Protein AF-A0A954GZJ6-F1 (afdb_monomer_lite)

pLDDT: mean 80.12, std 19.7, range [25.33, 97.81]

Secondary structure (DSSP, 8-state):
---------------------PPPS------------------------------HHHHHHHHHHHHHHHHHHHHHHHHHHHH-HHHHHHHHHHHHHHHHHHHIIIIIHHHHHHHSHHHHHHHH-HHHHHHIIIIIHHHHHHHIIIIIHHHHTTPPPPPHHHHHHHHHHHHHHHHSHHHHHHHHHHHHHHHHHHHHHHHHHHHHHHHHHHHHHHHHHHHHHHHHHHHHHHTS--TT--HHHHHHHHHHHHHHHHHHHHHHIIIIIIIHHHH-HHHIIIIIHHHHHHHGGGHHHHHHHHHHHHHHHH-HHHHHHHHHHHHHHTHHHHHHHHHHHHHHHHHHHHTS-SB------STT---HHHHHS-BTTB-HHHHHHHHHHHHHTS---HHHHHHHHHHHHHHHHHHHHHHHHHIIIIIHHHHTSTTTTTS-EEEEEEEE-SSEEEEEEEETTTEEEEEEEEEEEETTEEEEEEEE-GGGGGS-HHHHHHHHHHHHHHHHHHT-SEEHHHHIIIIITTSEEEE-SSSEEEEGGG--S--EEE-TTSSSEE-EESHHHHHHTT---EEGGGT-GGGG--BHHHHHHHTSPPPS--------S----HHHHHHHHT---

Foldseek 3Di:
DDDDDDDDDDDDDDDDDDDDDDDDDDDDDDDDDDDDDDDDDDDDPPPPPPPPPDDVVVVVVVVVVVVVVVVVVVVVLVCCCPPPPVSVVVVVVVVVVVVVVCCCVVPVVVVVVCVDPVNVVQCPPPVNVCCCLQQVVLLVVLCCVQAVVCVVVVHDHHDVVSSVVSSNVSSVQCPDPVNVVVVVVVVVVVVVVVVVPPPPPVVVVLVVLVVVLVVVVVVLVVVLVVVLVVLDDDPPDDPVSVVVSVVVNVVSVVVSVVCCCCSQQFVSLCPRCVLNPPQLVVLLVVCVVVLVVQQVVQLVVCCVPQNNVVSNVVSVSCSSRVSSNRSNVVVVVVVVVVVVVVPDDQFQAAFAQAPVGAFLLQCQDDDDNGQVLLVLVVQLVVLVPDDDDPVSVVSNVVSVVSVVRSFVSVQVLCCVQFVVQLCPAPLNPPQPKGFDGWDDHSFKIKTWIDTPNQDDFTFIKMWGDALNFTEIERPDCTSVVRGDPVSQLSNQLSVLSSCNRSVHFFYVQLQCPFAQPPWDWGQHNQGIWTDPPPPNPDTWHWRLVDAFKTATPPNVVCVVRVRHIDTSCSGTVNNVTHGPVNSVVSRDDDPPDDDDPDNCSDDDHPVVVVVVVVDDD

Radius of gyration: 43.92 Å; chains: 1; bounding box: 98×98×131 Å

Structure (mmCIF, N/CA/C/O backbone):
data_AF-A0A954GZJ6-F1
#
_entry.id   AF-A0A954GZJ6-F1
#
loop_
_atom_site.group_PDB
_atom_site.id
_atom_site.type_symbol
_atom_site.label_atom_id
_atom_site.label_alt_id
_atom_site.label_comp_id
_atom_site.label_asym_id
_atom_site.label_entity_id
_atom_site.label_seq_id
_atom_site.pdbx_PDB_ins_code
_atom_site.Cartn_x
_atom_site.Cartn_y
_atom_site.Cartn_z
_atom_site.occupancy
_atom_site.B_iso_or_equiv
_atom_site.auth_seq_id
_atom_site.auth_comp_id
_atom_site.auth_asym_id
_atom_site.auth_atom_id
_atom_site.pdbx_PDB_model_num
ATOM 1 N N . ARG A 1 1 ? -50.500 54.652 -20.129 1.00 35.31 1 ARG A N 1
ATOM 2 C CA . ARG A 1 1 ? -49.677 55.883 -20.051 1.00 35.31 1 ARG A CA 1
ATOM 3 C C . ARG A 1 1 ? -48.348 55.489 -19.429 1.00 35.31 1 ARG A C 1
ATOM 5 O O . ARG A 1 1 ? -48.384 54.709 -18.491 1.00 35.31 1 ARG A O 1
ATOM 12 N N . THR A 1 2 ? -47.263 56.009 -20.009 1.00 29.95 2 THR A N 1
ATOM 13 C CA . THR A 1 2 ? -45.860 55.979 -19.546 1.00 29.95 2 THR A CA 1
ATOM 14 C C . THR A 1 2 ? -45.190 54.607 -19.458 1.00 29.95 2 THR A C 1
ATOM 16 O O . THR A 1 2 ? -45.311 53.897 -18.467 1.00 29.95 2 THR A O 1
ATOM 19 N N . GLY A 1 3 ? -44.456 54.278 -20.528 1.00 27.56 3 GLY A N 1
ATOM 20 C CA . GLY A 1 3 ? -43.355 53.322 -20.496 1.00 27.56 3 GLY A CA 1
ATOM 21 C C . GLY A 1 3 ? -42.143 53.917 -19.777 1.00 27.56 3 GLY A C 1
ATOM 22 O O . GLY A 1 3 ? -41.944 55.132 -19.793 1.00 27.56 3 GLY A O 1
ATOM 23 N N . ALA A 1 4 ? -41.370 53.042 -19.141 1.00 28.05 4 ALA A N 1
ATOM 24 C CA . ALA A 1 4 ? -40.144 53.364 -18.432 1.00 28.05 4 ALA A CA 1
ATOM 25 C C . ALA A 1 4 ? -39.021 52.435 -18.922 1.00 28.05 4 ALA A C 1
ATOM 27 O O . ALA A 1 4 ? -39.019 51.234 -18.671 1.00 28.05 4 ALA A O 1
ATOM 28 N N . THR A 1 5 ? -38.161 53.042 -19.731 1.00 27.36 5 THR A N 1
ATOM 29 C CA . THR A 1 5 ? -36.695 52.996 -19.779 1.00 27.36 5 THR A CA 1
ATOM 30 C C . THR A 1 5 ? -35.974 52.121 -18.745 1.00 27.36 5 THR A C 1
ATOM 32 O O . THR A 1 5 ? -36.146 52.354 -17.553 1.00 27.36 5 THR A O 1
ATOM 35 N N . ILE A 1 6 ? -35.054 51.262 -19.212 1.00 27.45 6 ILE A N 1
ATOM 36 C CA . ILE A 1 6 ? -33.677 51.158 -18.690 1.00 27.45 6 ILE A CA 1
ATOM 37 C C . ILE A 1 6 ? -32.733 50.984 -19.894 1.00 27.45 6 ILE A C 1
ATOM 39 O O . ILE A 1 6 ? -32.862 50.041 -20.672 1.00 27.45 6 ILE A O 1
ATOM 43 N N . LEU A 1 7 ? -31.850 51.972 -20.034 1.00 25.33 7 LEU A N 1
ATOM 44 C CA . LEU A 1 7 ? -30.601 52.002 -20.791 1.00 25.33 7 LEU A CA 1
ATOM 45 C C . LEU A 1 7 ? -29.476 51.701 -19.785 1.00 25.33 7 LEU A C 1
ATOM 47 O O . LEU A 1 7 ? -29.527 52.247 -18.688 1.00 25.33 7 LEU A O 1
ATOM 51 N N . ASP A 1 8 ? -28.496 50.896 -20.186 1.00 27.14 8 ASP A N 1
ATOM 52 C CA . ASP A 1 8 ? -27.105 50.860 -19.692 1.00 27.14 8 ASP A CA 1
ATOM 53 C C . ASP A 1 8 ? -26.275 50.624 -20.981 1.00 27.14 8 ASP A C 1
ATOM 55 O O . ASP A 1 8 ? -26.567 49.666 -21.703 1.00 27.14 8 ASP A O 1
ATOM 59 N N . ASP A 1 9 ? -25.453 51.534 -21.528 1.00 26.56 9 ASP A N 1
ATOM 60 C CA . ASP A 1 9 ? -24.269 52.259 -21.009 1.00 26.56 9 ASP A CA 1
ATOM 61 C C . ASP A 1 9 ? -23.195 51.332 -20.406 1.00 26.56 9 ASP A C 1
ATOM 63 O O . ASP A 1 9 ? -23.505 50.409 -19.667 1.00 26.56 9 ASP A O 1
ATOM 67 N N . ASN A 1 10 ? -21.888 51.532 -20.579 1.00 27.55 10 ASN A N 1
ATOM 68 C CA . ASN A 1 10 ? -21.061 52.157 -21.611 1.00 27.55 10 ASN A CA 1
ATOM 69 C C . ASN A 1 10 ? -19.591 51.815 -21.256 1.00 27.55 10 ASN A C 1
ATOM 71 O O . ASN A 1 10 ? -19.267 51.565 -20.096 1.00 27.55 10 ASN A O 1
ATOM 75 N N . ASP A 1 11 ? -18.730 51.916 -22.266 1.00 25.89 11 ASP A N 1
ATOM 76 C CA . ASP A 1 11 ? -17.341 52.399 -22.220 1.00 25.89 11 ASP A CA 1
ATOM 77 C C . ASP A 1 11 ? -16.077 51.573 -21.867 1.00 25.89 11 ASP A C 1
ATOM 79 O O . ASP A 1 11 ? -15.950 50.879 -20.861 1.00 25.89 11 ASP A O 1
ATOM 83 N N . ALA A 1 12 ? -15.080 51.898 -22.720 1.00 25.70 12 ALA A N 1
ATOM 84 C CA . ALA A 1 12 ? -13.612 51.792 -22.665 1.00 25.70 12 ALA A CA 1
ATOM 85 C C . ALA A 1 12 ? -12.977 50.403 -22.941 1.00 25.70 12 ALA A C 1
ATOM 87 O O . ALA A 1 12 ? -13.184 49.452 -22.205 1.00 25.70 12 ALA A O 1
ATOM 88 N N . SER A 1 13 ? -12.084 50.191 -23.925 1.00 26.28 13 SER A N 1
ATOM 89 C CA . SER A 1 13 ? -11.229 51.106 -24.702 1.00 26.28 13 SER A CA 1
ATOM 90 C C . SER A 1 13 ? -10.507 50.364 -25.861 1.00 26.28 13 SER A C 1
ATOM 92 O O . SER A 1 13 ? -10.055 49.243 -25.664 1.00 26.28 13 SER A O 1
ATOM 94 N N . SER A 1 14 ? -10.446 50.984 -27.059 1.00 27.23 14 SER A N 1
ATOM 95 C CA . SER A 1 14 ? -9.245 51.275 -27.906 1.00 27.23 14 SER A CA 1
ATOM 96 C C . SER A 1 14 ? -8.180 50.167 -28.164 1.00 27.23 14 SER A C 1
ATOM 98 O O . SER A 1 14 ? -7.748 49.524 -27.224 1.00 27.23 14 SER A O 1
ATOM 100 N N . VAL A 1 15 ? -7.540 49.954 -29.330 1.00 27.62 15 VAL A N 1
ATOM 101 C CA . VAL A 1 15 ? -7.278 50.794 -30.520 1.00 27.62 15 VAL A CA 1
ATOM 102 C C . VAL A 1 15 ? -6.481 49.961 -31.570 1.00 27.62 15 VAL A C 1
ATOM 104 O O . VAL A 1 15 ? -5.594 49.213 -31.176 1.00 27.62 15 VAL A O 1
ATOM 107 N N . VAL A 1 16 ? -6.778 50.169 -32.871 1.00 27.53 16 VAL A N 1
ATOM 108 C CA . VAL A 1 16 ? -5.885 50.158 -34.078 1.00 27.53 16 VAL A CA 1
ATOM 109 C C . VAL A 1 16 ? -5.238 48.826 -34.535 1.00 27.53 16 VAL A C 1
ATOM 111 O O . VAL A 1 16 ? -4.700 48.075 -33.743 1.00 27.53 16 VAL A O 1
ATOM 114 N N . GLY A 1 17 ? -5.174 48.471 -35.826 1.00 26.75 17 GLY A N 1
ATOM 115 C CA . GLY A 1 17 ? -5.529 49.170 -37.064 1.00 26.75 17 GLY A CA 1
ATOM 116 C C . GLY A 1 17 ? -5.208 48.318 -38.304 1.00 26.75 17 GLY A C 1
ATOM 117 O O . GLY A 1 17 ? -4.360 47.429 -38.281 1.00 26.75 17 GLY A O 1
ATOM 118 N N . THR A 1 18 ? -5.945 48.600 -39.371 1.00 29.59 18 THR A N 1
ATOM 119 C CA . THR A 1 18 ? -5.955 47.991 -40.707 1.00 29.59 18 THR A CA 1
ATOM 120 C C . THR A 1 18 ? -4.923 48.620 -41.646 1.00 29.59 18 THR A C 1
ATOM 122 O O . THR A 1 18 ? -4.842 49.843 -41.687 1.00 29.59 18 THR A O 1
ATOM 125 N N . LEU A 1 19 ? -4.251 47.824 -42.487 1.00 28.62 19 LEU A N 1
ATOM 126 C CA . LEU A 1 19 ? -3.633 48.292 -43.738 1.00 28.62 19 LEU A CA 1
ATOM 127 C C . LEU A 1 19 ? -3.767 47.216 -44.823 1.00 28.62 19 LEU A C 1
ATOM 129 O O . LEU A 1 19 ? -3.142 46.160 -44.760 1.00 28.62 19 LEU A O 1
ATOM 133 N N . GLY A 1 20 ? -4.594 47.508 -45.821 1.00 28.94 20 GLY A N 1
ATOM 134 C CA . GLY A 1 20 ? -4.682 46.783 -47.077 1.00 28.94 20 GLY A CA 1
ATOM 135 C C . GLY A 1 20 ? -5.039 47.783 -48.163 1.00 28.94 20 GLY A C 1
ATOM 136 O O . GLY A 1 20 ? -6.175 48.233 -48.210 1.00 28.94 20 GLY A O 1
ATOM 137 N N . GLU A 1 21 ? -4.075 48.135 -49.007 1.00 31.11 21 GLU A N 1
ATOM 138 C CA . GLU A 1 21 ? -4.306 48.908 -50.227 1.00 31.11 21 GLU A CA 1
ATOM 139 C C . GLU A 1 21 ? -3.259 48.515 -51.280 1.00 31.11 21 GLU A C 1
ATOM 141 O O . GLU A 1 21 ? -2.059 48.449 -51.008 1.00 31.11 21 GLU A O 1
ATOM 146 N N . ARG A 1 22 ? -3.753 48.169 -52.474 1.00 32.81 22 ARG A N 1
ATOM 147 C CA . ARG A 1 22 ? -2.977 47.932 -53.700 1.00 32.81 22 ARG A CA 1
ATOM 148 C C . ARG A 1 22 ? -2.506 49.281 -54.261 1.00 32.81 22 ARG A C 1
ATOM 150 O O . ARG A 1 22 ? -3.314 50.204 -54.245 1.00 32.81 22 ARG A O 1
ATOM 157 N N . PRO A 1 23 ? -1.302 49.397 -54.845 1.00 35.09 23 PRO A N 1
ATOM 158 C CA . PRO A 1 23 ? -0.953 50.572 -55.630 1.00 35.09 23 PRO A CA 1
ATOM 159 C C . PRO A 1 23 ? -1.280 50.385 -57.121 1.00 35.09 23 PRO A C 1
ATOM 161 O O . PRO A 1 23 ? -1.020 49.328 -57.704 1.00 35.09 23 PRO A O 1
ATOM 164 N N . ASP A 1 24 ? -1.835 51.448 -57.705 1.00 30.64 24 ASP A N 1
ATOM 165 C CA . ASP A 1 24 ? -2.006 51.685 -59.141 1.00 30.64 24 ASP A CA 1
ATOM 166 C C . ASP A 1 24 ? -0.656 51.874 -59.873 1.00 30.64 24 ASP A C 1
ATOM 168 O O . ASP A 1 24 ? 0.343 52.256 -59.250 1.00 30.64 24 ASP A O 1
ATOM 172 N N . PRO A 1 25 ? -0.594 51.639 -61.200 1.00 41.84 25 PRO A N 1
ATOM 173 C CA . PRO A 1 25 ? 0.649 51.562 -61.953 1.00 41.84 25 PRO A CA 1
ATOM 174 C C . PRO A 1 25 ? 0.892 52.839 -62.762 1.00 41.84 25 PRO A C 1
ATOM 176 O O . PRO A 1 25 ? 0.592 52.866 -63.948 1.00 41.84 25 PRO A O 1
ATOM 179 N N . GLU A 1 26 ? 1.443 53.906 -62.179 1.00 35.66 26 GLU A N 1
ATOM 180 C CA . GLU A 1 26 ? 1.794 55.073 -63.007 1.00 35.66 26 GLU A CA 1
ATOM 181 C C . GLU A 1 26 ? 2.779 56.052 -62.352 1.00 35.66 26 GLU A C 1
ATOM 183 O O . GLU A 1 26 ? 2.463 57.214 -62.163 1.00 35.66 26 GLU A O 1
ATOM 188 N N . PHE A 1 27 ? 4.000 55.636 -61.990 1.00 31.23 27 PHE A N 1
ATOM 189 C CA . PHE A 1 27 ? 5.046 56.616 -61.639 1.00 31.23 27 PHE A CA 1
ATOM 190 C C . PHE A 1 27 ? 6.467 56.032 -61.697 1.00 31.23 27 PHE A C 1
ATOM 192 O O . PHE A 1 27 ? 7.074 55.736 -60.676 1.00 31.23 27 PHE A O 1
ATOM 199 N N . ALA A 1 28 ? 7.030 55.866 -62.898 1.00 30.50 28 ALA A N 1
ATOM 200 C CA . ALA A 1 28 ? 8.483 55.711 -63.063 1.00 30.50 28 ALA A CA 1
ATOM 201 C C . ALA A 1 28 ? 8.935 56.032 -64.497 1.00 30.50 28 ALA A C 1
ATOM 203 O O . ALA A 1 28 ? 9.551 55.220 -65.180 1.00 30.50 28 ALA A O 1
ATOM 204 N N . SER A 1 29 ? 8.639 57.244 -64.964 1.00 31.64 29 SER A N 1
ATOM 205 C CA . SER A 1 29 ? 9.431 57.861 -66.030 1.00 31.64 29 SER A CA 1
ATOM 206 C C . SER A 1 29 ? 10.369 58.889 -65.401 1.00 31.64 29 SER A C 1
ATOM 208 O O . SER A 1 29 ? 9.928 59.659 -64.548 1.00 31.64 29 SER A O 1
ATOM 210 N N . ARG A 1 30 ? 11.615 58.931 -65.897 1.00 30.12 30 ARG A N 1
ATOM 211 C CA . ARG A 1 30 ? 12.692 59.916 -65.649 1.00 30.12 30 ARG A CA 1
ATOM 212 C C . ARG A 1 30 ? 13.723 59.544 -64.581 1.00 30.12 30 ARG A C 1
ATOM 214 O O . ARG A 1 30 ? 13.719 60.106 -63.497 1.00 30.12 30 ARG A O 1
ATOM 221 N N . ILE A 1 31 ? 14.727 58.767 -64.990 1.00 30.36 31 ILE A N 1
ATOM 222 C CA . ILE A 1 31 ? 16.126 59.142 -64.736 1.00 30.36 31 ILE A CA 1
ATOM 223 C C . ILE A 1 31 ? 16.889 58.958 -66.052 1.00 30.36 31 ILE A C 1
ATOM 225 O O . ILE A 1 31 ? 16.968 57.861 -66.595 1.00 30.36 31 ILE A O 1
ATOM 229 N N . ARG A 1 32 ? 17.376 60.080 -66.584 1.00 28.67 32 ARG A N 1
ATOM 230 C CA . ARG A 1 32 ? 18.274 60.192 -67.734 1.00 28.67 32 ARG A CA 1
ATOM 231 C C . ARG A 1 32 ? 19.675 60.368 -67.147 1.00 28.67 32 ARG A C 1
ATOM 233 O O . ARG A 1 32 ? 19.861 61.295 -66.364 1.00 28.67 32 ARG A O 1
ATOM 240 N N . LEU A 1 33 ? 20.617 59.507 -67.511 1.00 33.00 33 LEU A N 1
ATOM 241 C CA . LEU A 1 33 ? 22.049 59.791 -67.432 1.00 33.00 33 LEU A CA 1
ATOM 242 C C . LEU A 1 33 ? 22.680 59.391 -68.766 1.00 33.00 33 LEU A C 1
ATOM 244 O O . LEU A 1 33 ? 22.270 58.415 -69.393 1.00 33.00 33 LEU A O 1
ATOM 248 N N . ASP A 1 34 ? 23.583 60.255 -69.205 1.00 30.97 34 ASP A N 1
ATOM 249 C CA . ASP A 1 34 ? 24.055 60.443 -70.568 1.00 30.97 34 ASP A CA 1
ATOM 250 C C . ASP A 1 34 ? 24.974 59.334 -71.106 1.00 30.97 34 ASP A C 1
ATOM 252 O O . ASP A 1 34 ? 25.820 58.803 -70.395 1.00 30.97 34 ASP A O 1
ATOM 256 N N . GLY A 1 35 ? 24.820 59.072 -72.408 1.00 31.81 35 GLY A N 1
ATOM 257 C CA . GLY A 1 35 ? 25.893 58.946 -73.402 1.00 31.81 35 GLY A CA 1
ATOM 258 C C . GLY A 1 35 ? 27.070 58.000 -73.147 1.00 31.81 35 GLY A C 1
ATOM 259 O O . GLY A 1 35 ? 28.073 58.409 -72.574 1.00 31.81 35 GLY A O 1
ATOM 260 N N . ALA A 1 36 ? 27.018 56.817 -73.765 1.00 29.72 36 ALA A N 1
ATOM 261 C CA . ALA A 1 36 ? 28.160 56.214 -74.460 1.00 29.72 36 ALA A CA 1
ATOM 262 C C . ALA A 1 36 ? 27.659 55.113 -75.413 1.00 29.72 36 ALA A C 1
ATOM 264 O O . ALA A 1 36 ? 27.151 54.085 -74.968 1.00 29.72 36 ALA A O 1
ATOM 265 N N . ASP A 1 37 ? 27.793 55.352 -76.718 1.00 30.84 37 ASP A N 1
ATOM 266 C CA . ASP A 1 37 ? 27.666 54.343 -77.772 1.00 30.84 37 ASP A CA 1
ATOM 267 C C . ASP A 1 37 ? 28.757 53.284 -77.606 1.00 30.84 37 ASP A C 1
ATOM 269 O O . ASP A 1 37 ? 29.925 53.658 -77.646 1.00 30.84 37 ASP A O 1
ATOM 273 N N . LEU A 1 38 ? 28.413 51.995 -77.498 1.00 30.98 38 LEU A N 1
ATOM 274 C CA . LEU A 1 38 ? 29.303 50.902 -77.907 1.00 30.98 38 LEU A CA 1
ATOM 275 C C . LEU A 1 38 ? 28.517 49.644 -78.322 1.00 30.98 38 LEU A C 1
ATOM 277 O O . LEU A 1 38 ? 27.880 48.981 -77.509 1.00 30.98 38 LEU A O 1
ATOM 281 N N . ASP A 1 39 ? 28.630 49.391 -79.623 1.00 30.66 39 ASP A N 1
ATOM 282 C CA . ASP A 1 39 ? 28.657 48.149 -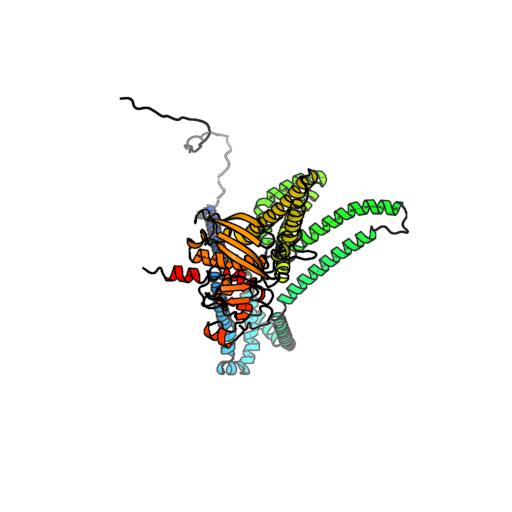80.397 1.00 30.66 39 ASP A CA 1
ATOM 283 C C . ASP A 1 39 ? 27.725 46.957 -80.116 1.00 30.66 39 ASP A C 1
ATOM 285 O O . ASP A 1 39 ? 27.695 46.311 -79.069 1.00 30.66 39 ASP A O 1
ATOM 289 N N . VAL A 1 40 ? 27.057 46.616 -81.216 1.00 41.44 40 VAL A N 1
ATOM 290 C CA . VAL A 1 40 ? 26.335 45.394 -81.542 1.00 41.44 40 VAL A CA 1
ATOM 291 C C . VAL A 1 40 ? 27.346 44.263 -81.738 1.00 41.44 40 VAL A C 1
ATOM 293 O O . VAL A 1 40 ? 28.185 44.371 -82.620 1.00 41.44 40 VAL A O 1
ATOM 296 N N . ASP A 1 41 ? 27.267 43.209 -80.918 1.00 38.53 41 ASP A N 1
ATOM 297 C CA . ASP A 1 41 ? 27.531 41.795 -81.267 1.00 38.53 41 ASP A CA 1
ATOM 298 C C . ASP A 1 41 ? 27.950 40.989 -80.032 1.00 38.53 41 ASP A C 1
ATOM 300 O O . ASP A 1 41 ? 29.123 40.675 -79.851 1.00 38.53 41 ASP A O 1
ATOM 304 N N . GLN A 1 42 ? 26.990 40.574 -79.196 1.00 35.44 42 GLN A N 1
ATOM 305 C CA . GLN A 1 42 ? 27.143 39.357 -78.389 1.00 35.44 42 GLN A CA 1
ATOM 306 C C . GLN A 1 42 ? 25.807 38.619 -78.289 1.00 35.44 42 GLN A C 1
ATOM 308 O O . GLN A 1 42 ? 24.841 39.080 -77.682 1.00 35.44 42 GLN A O 1
ATOM 313 N N . ALA A 1 43 ? 25.768 37.452 -78.927 1.00 40.44 43 ALA A N 1
ATOM 314 C CA . ALA A 1 43 ? 24.683 36.493 -78.854 1.00 40.44 43 ALA A CA 1
ATOM 315 C C . ALA A 1 43 ? 24.482 36.022 -77.404 1.00 40.44 43 ALA A C 1
ATOM 317 O O . ALA A 1 43 ? 25.289 35.260 -76.871 1.00 40.44 43 ALA A O 1
ATOM 318 N N . PHE A 1 44 ? 23.382 36.438 -76.778 1.00 29.47 44 PHE A N 1
ATOM 319 C CA . PHE A 1 44 ? 22.891 35.806 -75.558 1.00 29.47 44 PHE A CA 1
ATOM 320 C C . PHE A 1 44 ? 22.042 34.587 -75.941 1.00 29.47 44 PHE A C 1
ATOM 322 O O . PHE A 1 44 ? 21.126 34.718 -76.758 1.00 29.47 44 PHE A O 1
ATOM 329 N N . PRO A 1 45 ? 22.315 33.393 -75.384 1.00 34.66 45 PRO A N 1
ATOM 330 C CA . PRO A 1 45 ? 21.481 32.232 -75.630 1.00 34.66 45 PRO A CA 1
ATOM 331 C C . PRO A 1 45 ? 20.094 32.509 -75.056 1.00 34.66 45 PRO A C 1
ATOM 333 O O . PRO A 1 45 ? 19.951 32.936 -73.910 1.00 34.66 45 PRO A O 1
ATOM 336 N N . THR A 1 46 ? 19.065 32.260 -75.860 1.00 32.62 46 THR A N 1
ATOM 337 C CA . THR A 1 46 ? 17.677 32.232 -75.412 1.00 32.62 46 THR A CA 1
ATOM 338 C C . THR A 1 46 ? 17.560 31.136 -74.354 1.00 32.62 46 THR A C 1
ATOM 340 O O . THR A 1 46 ? 17.432 29.955 -74.672 1.00 32.62 46 THR A O 1
ATOM 343 N N . VAL A 1 47 ? 17.672 31.503 -73.077 1.00 32.25 47 VAL A N 1
ATOM 344 C CA . VAL A 1 47 ? 17.318 30.609 -71.979 1.00 32.25 47 VAL A CA 1
ATOM 345 C C . VAL A 1 47 ? 15.807 30.461 -72.055 1.00 32.25 47 VAL A C 1
ATOM 347 O O . VAL A 1 47 ? 15.059 31.357 -71.670 1.00 32.25 47 VAL A O 1
ATOM 350 N N . LEU A 1 48 ? 15.366 29.334 -72.612 1.00 32.72 48 LEU A N 1
ATOM 351 C CA . LEU A 1 48 ? 14.023 28.818 -72.403 1.00 32.72 48 LEU A CA 1
ATOM 352 C C . LEU A 1 48 ? 13.823 28.714 -70.891 1.00 32.72 48 LEU A C 1
ATOM 354 O O . LEU A 1 48 ? 14.303 27.779 -70.251 1.00 32.72 48 LEU A O 1
ATOM 358 N N . VAL A 1 49 ? 13.137 29.700 -70.315 1.00 32.41 49 VAL A N 1
ATOM 359 C CA . VAL A 1 49 ? 12.517 29.558 -69.004 1.00 32.41 49 VAL A CA 1
ATOM 360 C C . VAL A 1 49 ? 11.445 28.498 -69.190 1.00 32.41 49 VAL A C 1
ATOM 362 O O . VAL A 1 49 ? 10.348 28.757 -69.676 1.00 32.41 49 VAL A O 1
ATOM 365 N N . GLN A 1 50 ? 11.815 27.263 -68.885 1.00 36.75 50 GLN A N 1
ATOM 366 C CA . GLN A 1 50 ? 10.869 26.187 -68.698 1.00 36.75 50 GLN A CA 1
ATOM 367 C C . GLN A 1 50 ? 10.028 26.594 -67.485 1.00 36.75 50 GLN A C 1
ATOM 369 O O . GLN A 1 50 ? 10.548 26.656 -66.371 1.00 36.75 50 GLN A O 1
ATOM 374 N N . GLU A 1 51 ? 8.759 26.947 -67.708 1.00 36.97 51 GLU A N 1
ATOM 375 C CA . GLU A 1 51 ? 7.762 27.115 -66.649 1.00 36.97 51 GLU A CA 1
ATOM 376 C C . GLU A 1 51 ? 7.664 25.796 -65.868 1.00 36.97 51 GLU A C 1
ATOM 378 O O . GLU A 1 51 ? 6.889 24.895 -66.186 1.00 36.97 51 GLU A O 1
ATOM 383 N N . ALA A 1 52 ? 8.501 25.652 -64.843 1.00 38.53 52 ALA A N 1
ATOM 384 C CA . ALA A 1 52 ? 8.330 24.651 -63.812 1.00 38.53 52 ALA A CA 1
ATOM 385 C C . ALA A 1 52 ? 7.218 25.155 -62.889 1.00 38.53 52 ALA A C 1
ATOM 387 O O . ALA A 1 52 ? 7.454 25.855 -61.906 1.00 38.53 52 ALA A O 1
ATOM 388 N N . SER A 1 53 ? 5.980 24.817 -63.240 1.00 42.81 53 SER A N 1
ATOM 389 C CA . SER A 1 53 ? 4.794 24.998 -62.407 1.00 42.81 53 SER A CA 1
ATOM 390 C C . SER A 1 53 ? 4.815 24.043 -61.201 1.00 42.81 53 SER A C 1
ATOM 392 O O . SER A 1 53 ? 3.975 23.149 -61.085 1.00 42.81 53 SER A O 1
ATOM 394 N N . SER A 1 54 ? 5.782 24.194 -60.301 1.00 47.94 54 SER A N 1
ATOM 395 C CA . SER A 1 54 ? 5.788 23.526 -58.997 1.00 47.94 54 SER A CA 1
ATOM 396 C C . SER A 1 54 ? 6.043 24.571 -57.923 1.00 47.94 54 SER A C 1
ATOM 398 O O . SER A 1 54 ? 7.179 24.964 -57.674 1.00 47.94 54 SER A O 1
ATOM 400 N N . ASP A 1 55 ? 4.951 25.044 -57.333 1.00 53.62 55 ASP A N 1
ATOM 401 C CA . ASP A 1 55 ? 4.919 25.981 -56.215 1.00 53.62 55 ASP A CA 1
ATOM 402 C C . ASP A 1 55 ? 5.639 25.326 -55.008 1.00 53.62 55 ASP A C 1
ATOM 404 O O . ASP A 1 55 ? 5.075 24.417 -54.389 1.00 53.62 55 ASP A O 1
ATOM 408 N N . PRO A 1 56 ? 6.880 25.714 -54.648 1.00 57.56 56 PRO A N 1
ATOM 409 C CA . PRO A 1 56 ? 7.674 25.007 -53.631 1.00 57.56 56 PRO A CA 1
ATOM 410 C C . PRO A 1 56 ? 7.010 25.044 -52.246 1.00 57.56 56 PRO A C 1
ATOM 412 O O . PRO A 1 56 ? 7.212 24.160 -51.415 1.00 57.56 56 PRO A O 1
ATOM 415 N N . VAL A 1 57 ? 6.150 26.038 -52.019 1.00 52.59 57 VAL A N 1
ATOM 416 C CA . VAL A 1 57 ? 5.331 26.184 -50.813 1.00 52.59 57 VAL A CA 1
ATOM 417 C C . VAL A 1 57 ? 4.261 25.088 -50.724 1.00 52.59 57 VAL A C 1
ATOM 419 O O . VAL A 1 57 ? 4.023 24.560 -49.639 1.00 52.59 57 VAL A O 1
ATOM 422 N N . ARG A 1 58 ? 3.654 24.671 -51.846 1.00 53.81 58 ARG A N 1
ATOM 423 C CA . ARG A 1 58 ? 2.659 23.583 -51.855 1.00 53.81 58 ARG A CA 1
ATOM 424 C C . ARG A 1 58 ? 3.287 22.224 -51.563 1.00 53.81 58 ARG A C 1
ATOM 426 O O . ARG A 1 58 ? 2.670 21.438 -50.852 1.00 53.81 58 ARG A O 1
ATOM 433 N N . ASP A 1 59 ? 4.507 21.972 -52.032 1.00 55.88 59 ASP A N 1
ATOM 434 C CA . ASP A 1 59 ? 5.225 20.720 -51.753 1.00 55.88 59 ASP A CA 1
ATOM 435 C C . ASP A 1 59 ? 5.685 20.613 -50.292 1.00 55.88 59 ASP A C 1
ATOM 437 O O . ASP A 1 59 ? 5.651 19.526 -49.706 1.00 55.88 59 ASP A O 1
ATOM 441 N N . VAL A 1 60 ? 6.063 21.734 -49.667 1.00 58.81 60 VAL A N 1
ATOM 442 C CA . VAL A 1 60 ? 6.380 21.786 -48.229 1.00 58.81 60 VAL A CA 1
ATOM 443 C C . VAL A 1 60 ? 5.119 21.578 -47.388 1.00 58.81 60 VAL A C 1
ATOM 445 O O . VAL A 1 60 ? 5.121 20.723 -46.502 1.00 58.81 60 VAL A O 1
ATOM 448 N N . ILE A 1 61 ? 4.019 22.265 -47.718 1.00 55.75 61 ILE A N 1
ATOM 449 C CA . ILE A 1 61 ? 2.730 22.106 -47.027 1.00 55.75 61 ILE A CA 1
ATOM 450 C C . ILE A 1 61 ? 2.187 20.680 -47.206 1.00 55.75 61 ILE A C 1
ATOM 452 O O . ILE A 1 61 ? 1.725 20.073 -46.244 1.00 55.75 61 ILE A O 1
ATOM 456 N N . ALA A 1 62 ? 2.282 20.088 -48.401 1.00 57.75 62 ALA A N 1
ATOM 457 C CA . ALA A 1 62 ? 1.855 18.709 -48.639 1.00 57.75 62 ALA A CA 1
ATOM 458 C C . ALA A 1 62 ? 2.695 17.698 -47.836 1.00 57.75 62 ALA A C 1
ATOM 460 O O . ALA A 1 62 ? 2.143 16.749 -47.270 1.00 57.75 62 ALA A O 1
ATOM 461 N N . LYS A 1 63 ? 4.014 17.920 -47.714 1.00 58.75 63 LYS A N 1
ATOM 462 C CA . LYS A 1 63 ? 4.886 17.112 -46.848 1.00 58.75 63 LYS A CA 1
ATOM 463 C C . LYS A 1 63 ? 4.532 17.258 -45.368 1.00 58.75 63 LYS A C 1
ATOM 465 O O . LYS A 1 63 ? 4.437 16.233 -44.696 1.00 58.75 63 LYS A O 1
ATOM 470 N N . GLU A 1 64 ? 4.285 18.469 -44.872 1.00 60.09 64 GLU A N 1
ATOM 471 C CA . GLU A 1 64 ? 3.887 18.705 -43.474 1.00 60.09 64 GLU A CA 1
ATOM 472 C C . GLU A 1 64 ? 2.499 18.143 -43.140 1.00 60.09 64 GLU A C 1
ATOM 474 O O . GLU A 1 64 ? 2.311 17.536 -42.089 1.00 60.09 64 GLU A O 1
ATOM 479 N N . VAL A 1 65 ? 1.525 18.260 -44.043 1.00 61.69 65 VAL A N 1
ATOM 480 C CA . VAL A 1 65 ? 0.186 17.683 -43.841 1.00 61.69 65 VAL A CA 1
ATOM 481 C C . VAL A 1 65 ? 0.248 16.150 -43.863 1.00 61.69 65 VAL A C 1
ATOM 483 O O . VAL A 1 65 ? -0.388 15.485 -43.037 1.00 61.69 65 VAL A O 1
ATOM 486 N N . SER A 1 66 ? 1.066 15.567 -44.749 1.00 65.88 66 SER A N 1
ATOM 487 C CA . SER A 1 66 ? 1.285 14.116 -44.779 1.00 65.88 66 SER A CA 1
ATOM 488 C C . SER A 1 66 ? 1.961 13.612 -43.498 1.00 65.88 66 SER A C 1
ATOM 490 O O . SER A 1 66 ? 1.523 12.606 -42.938 1.00 65.88 66 SER A O 1
ATOM 492 N N . SER A 1 67 ? 2.949 14.340 -42.964 1.00 69.31 67 SER A N 1
ATOM 493 C CA . SER A 1 67 ? 3.634 13.964 -41.726 1.00 69.31 67 SER A CA 1
ATOM 494 C C . SER A 1 67 ? 2.727 14.128 -40.504 1.00 69.31 67 SER A C 1
ATOM 496 O O . SER A 1 67 ? 2.700 13.236 -39.657 1.00 69.31 67 SER A O 1
ATOM 498 N N . LEU A 1 68 ? 1.900 15.178 -40.449 1.00 74.94 68 LEU A N 1
ATOM 499 C CA . LEU A 1 68 ? 0.927 15.400 -39.376 1.00 74.94 68 LEU A CA 1
ATOM 500 C C . LEU A 1 68 ? -0.121 14.280 -39.314 1.00 74.94 68 LEU A C 1
ATOM 502 O O . LEU A 1 68 ? -0.408 13.757 -38.238 1.00 74.94 68 LEU A O 1
ATOM 506 N N . SER A 1 69 ? -0.669 13.877 -40.465 1.00 76.19 69 SER A N 1
ATOM 507 C CA . SER A 1 69 ? -1.662 12.795 -40.534 1.00 76.19 69 SER A CA 1
ATOM 508 C C . SER A 1 69 ? -1.085 11.447 -40.086 1.00 76.19 69 SER A C 1
ATOM 510 O O . SER A 1 69 ? -1.745 10.697 -39.365 1.00 76.19 69 SER A O 1
ATOM 512 N N . LEU A 1 70 ? 0.175 11.169 -40.431 1.00 78.88 70 LEU A N 1
ATOM 513 C CA . LEU A 1 70 ? 0.888 9.955 -40.038 1.00 78.88 70 LEU A CA 1
ATOM 514 C C . LEU A 1 70 ? 1.214 9.974 -38.536 1.00 78.88 70 LEU A C 1
ATOM 516 O O . LEU A 1 70 ? 1.010 8.972 -37.853 1.00 78.88 70 LEU A O 1
ATOM 520 N N . VAL A 1 71 ? 1.624 11.126 -37.995 1.00 78.50 71 VAL A N 1
ATOM 521 C CA . VAL A 1 71 ? 1.834 11.331 -36.552 1.00 78.50 71 VAL A CA 1
ATOM 522 C C . VAL A 1 71 ? 0.530 11.152 -35.773 1.00 78.50 71 VAL A C 1
ATOM 524 O O . VAL A 1 71 ? 0.526 10.458 -34.757 1.00 78.50 71 VAL A O 1
ATOM 527 N N . LEU A 1 72 ? -0.585 11.703 -36.257 1.00 81.12 72 LEU A N 1
ATOM 528 C CA . LEU A 1 72 ? -1.908 11.536 -35.645 1.00 81.12 72 LEU A CA 1
ATOM 529 C C . LEU A 1 72 ? -2.385 10.081 -35.702 1.00 81.12 72 LEU A C 1
ATOM 531 O O . LEU A 1 72 ? -2.851 9.553 -34.693 1.00 81.12 72 LEU A O 1
ATOM 535 N N . ALA A 1 73 ? -2.230 9.410 -36.845 1.00 82.94 73 ALA A N 1
ATOM 536 C CA . ALA A 1 73 ? -2.609 8.009 -37.007 1.00 82.94 73 ALA A CA 1
ATOM 537 C C . ALA A 1 73 ? -1.780 7.089 -36.097 1.00 82.94 73 ALA A C 1
ATOM 539 O O . ALA A 1 73 ? -2.335 6.250 -35.385 1.00 82.94 73 ALA A O 1
ATOM 540 N N . VAL A 1 74 ? -0.457 7.278 -36.055 1.00 79.94 74 VAL A N 1
ATOM 541 C CA . VAL A 1 74 ? 0.438 6.536 -35.153 1.00 79.94 74 VAL A CA 1
ATOM 542 C C . VAL A 1 74 ? 0.120 6.854 -33.692 1.00 79.94 74 VAL A C 1
ATOM 544 O O . VAL A 1 74 ? 0.066 5.942 -32.868 1.00 79.94 74 VAL A O 1
ATOM 547 N N . GLY A 1 75 ? -0.158 8.120 -33.372 1.00 77.94 75 GLY A N 1
ATOM 548 C CA . GLY A 1 75 ? -0.574 8.562 -32.042 1.00 77.94 75 GLY A CA 1
ATOM 549 C C . GLY A 1 75 ? -1.856 7.875 -31.571 1.00 77.94 75 GLY A C 1
ATOM 550 O O . GLY A 1 75 ? -1.886 7.342 -30.464 1.00 77.94 75 GLY A O 1
ATOM 551 N N . LEU A 1 76 ? -2.880 7.801 -32.426 1.00 87.94 76 LEU A N 1
ATOM 552 C CA . LEU A 1 76 ? -4.137 7.091 -32.160 1.00 87.94 76 LEU A CA 1
ATOM 553 C C . LEU A 1 76 ? -3.924 5.589 -31.949 1.00 87.94 76 LEU A C 1
ATOM 555 O O . LEU A 1 76 ? -4.477 5.016 -31.009 1.00 87.94 76 LEU A O 1
ATOM 559 N N . VAL A 1 77 ? -3.093 4.952 -32.779 1.00 86.25 77 VAL A N 1
ATOM 560 C CA . VAL A 1 77 ? -2.752 3.530 -32.627 1.00 86.25 77 VAL A CA 1
ATOM 561 C C . VAL A 1 77 ? -2.037 3.277 -31.298 1.00 86.25 77 VAL A C 1
ATOM 563 O O . VAL A 1 77 ? -2.385 2.327 -30.595 1.00 86.25 77 VAL A O 1
ATOM 566 N N . LEU A 1 78 ? -1.077 4.128 -30.921 1.00 78.75 78 LEU A N 1
ATOM 567 C CA . LEU A 1 78 ? -0.363 4.035 -29.644 1.00 78.75 78 LEU A CA 1
ATOM 568 C C . LEU A 1 78 ? -1.302 4.256 -28.451 1.00 78.75 78 LEU A C 1
ATOM 570 O O . LEU A 1 78 ? -1.282 3.461 -27.511 1.00 78.75 78 LEU A O 1
ATOM 574 N N . MET A 1 79 ? -2.166 5.273 -28.511 1.00 81.19 79 MET A N 1
ATOM 575 C CA . MET A 1 79 ? -3.196 5.537 -27.498 1.00 81.19 79 MET A CA 1
ATOM 576 C C . MET A 1 79 ? -4.126 4.334 -27.317 1.00 81.19 79 MET A C 1
ATOM 578 O O . MET A 1 79 ? -4.339 3.881 -26.190 1.00 81.19 79 MET A O 1
ATOM 582 N N . GLY A 1 80 ? -4.607 3.754 -28.420 1.00 85.75 80 GLY A N 1
ATOM 583 C CA . GLY A 1 80 ? -5.402 2.529 -28.399 1.00 85.75 80 GLY A CA 1
ATOM 584 C C . GLY A 1 80 ? -4.650 1.354 -27.768 1.00 85.75 80 GLY A C 1
ATOM 585 O O . GLY A 1 80 ? -5.224 0.601 -26.983 1.00 85.75 80 GLY A O 1
ATOM 586 N N . LEU A 1 81 ? -3.352 1.202 -28.052 1.00 82.19 81 LEU A N 1
ATOM 587 C CA . LEU A 1 81 ? -2.531 0.120 -27.500 1.00 82.19 81 LEU A CA 1
ATOM 588 C C . LEU A 1 81 ? -2.327 0.239 -25.977 1.00 82.19 81 LEU A C 1
ATOM 590 O O . LEU A 1 81 ? -2.306 -0.777 -25.270 1.00 82.19 81 LEU A O 1
ATOM 594 N N . ILE A 1 82 ? -2.162 1.471 -25.484 1.00 74.75 82 ILE A N 1
ATOM 595 C CA . ILE A 1 82 ? -1.877 1.775 -24.076 1.00 74.75 82 ILE A CA 1
ATOM 596 C C . ILE A 1 82 ? -3.161 1.711 -23.243 1.00 74.75 82 ILE A C 1
ATOM 598 O O . ILE A 1 82 ? -3.213 0.979 -22.251 1.00 74.75 82 ILE A O 1
ATOM 602 N N . HIS A 1 83 ? -4.206 2.429 -23.657 1.00 76.94 83 HIS A N 1
ATOM 603 C CA . HIS A 1 83 ? -5.376 2.680 -22.815 1.00 76.94 83 HIS A CA 1
ATOM 604 C C . HIS A 1 83 ? -6.538 1.705 -23.035 1.00 76.94 83 HIS A C 1
ATOM 606 O O . HIS A 1 83 ? -7.392 1.600 -22.159 1.00 76.94 83 HIS A O 1
ATOM 612 N N . VAL A 1 84 ? -6.577 0.957 -24.147 1.00 86.56 84 VAL A N 1
ATOM 613 C CA . VAL A 1 84 ? -7.707 0.072 -24.480 1.00 86.56 84 VAL A CA 1
ATOM 614 C C . VAL A 1 84 ? -7.283 -1.408 -24.412 1.00 86.56 84 VAL A C 1
ATOM 616 O O . VAL A 1 84 ? -6.614 -1.917 -25.319 1.00 86.56 84 VAL A O 1
ATOM 619 N N . PRO A 1 85 ? -7.684 -2.160 -23.364 1.00 82.19 85 PRO A N 1
ATOM 620 C CA . PRO A 1 85 ? -7.268 -3.555 -23.181 1.00 82.19 85 PRO A CA 1
ATOM 621 C C . PRO A 1 85 ? -7.691 -4.479 -24.329 1.00 82.19 85 PRO A C 1
ATOM 623 O O . PRO A 1 85 ? -6.930 -5.359 -24.736 1.00 82.19 85 PRO A O 1
ATOM 626 N N . THR A 1 86 ? -8.889 -4.269 -24.874 1.00 83.31 86 THR A N 1
ATOM 627 C CA . THR A 1 86 ? -9.448 -5.058 -25.981 1.00 83.31 86 THR A CA 1
ATOM 628 C C . THR A 1 86 ? -8.672 -4.850 -27.281 1.00 83.31 86 THR A C 1
ATOM 630 O O . THR A 1 86 ? -8.335 -5.831 -27.948 1.00 83.31 86 THR A O 1
ATOM 633 N N . PHE A 1 87 ? -8.300 -3.605 -27.599 1.00 86.44 87 PHE A N 1
ATOM 634 C CA . PHE A 1 87 ? -7.477 -3.274 -28.765 1.00 86.44 87 PHE A CA 1
ATOM 635 C C . PHE A 1 87 ? -6.098 -3.936 -28.675 1.00 86.44 87 PHE A C 1
ATOM 637 O O . PHE A 1 87 ? -5.680 -4.624 -29.605 1.00 86.44 87 PHE A O 1
ATOM 644 N N . ARG A 1 88 ? -5.435 -3.857 -27.513 1.00 87.50 88 ARG A N 1
ATOM 645 C CA . ARG A 1 88 ? -4.145 -4.528 -27.272 1.00 87.50 88 ARG A CA 1
ATOM 646 C C . ARG A 1 88 ? -4.217 -6.038 -27.509 1.00 87.50 88 ARG A C 1
ATOM 648 O O . ARG A 1 88 ? -3.367 -6.601 -28.201 1.00 87.50 88 ARG A O 1
ATOM 655 N N . GLN A 1 89 ? -5.230 -6.710 -26.961 1.00 85.06 89 GLN A N 1
ATOM 656 C CA . GLN A 1 89 ? -5.400 -8.154 -27.150 1.00 85.06 89 GLN A CA 1
ATOM 657 C C . GLN A 1 89 ? -5.645 -8.528 -28.616 1.00 85.06 89 GLN A C 1
ATOM 659 O O . GLN A 1 89 ? -5.193 -9.586 -29.064 1.00 85.06 89 GLN A O 1
ATOM 664 N N . TYR A 1 90 ? -6.366 -7.686 -29.355 1.00 89.81 90 TYR A N 1
ATOM 665 C CA . TYR A 1 90 ? -6.638 -7.895 -30.771 1.00 89.81 90 TYR A CA 1
ATOM 666 C C . TYR A 1 90 ? -5.377 -7.708 -31.623 1.00 89.81 90 TYR A C 1
ATOM 668 O O . TYR A 1 90 ? -5.039 -8.592 -32.413 1.00 89.81 90 TYR A O 1
ATOM 676 N N . THR A 1 91 ? -4.608 -6.643 -31.385 1.00 88.25 91 THR A N 1
ATOM 677 C CA . THR A 1 91 ? -3.336 -6.384 -32.075 1.00 88.25 91 THR A CA 1
ATOM 678 C C . THR A 1 91 ? -2.328 -7.504 -31.835 1.00 88.25 91 THR A C 1
ATOM 680 O O . THR A 1 91 ? -1.736 -8.009 -32.786 1.00 88.25 91 THR A O 1
ATOM 683 N N . VAL A 1 92 ? -2.193 -7.994 -30.596 1.00 88.56 92 VAL A N 1
ATOM 684 C CA . VAL A 1 92 ? -1.327 -9.149 -30.293 1.00 88.56 92 VAL A CA 1
ATOM 685 C C . VAL A 1 92 ? -1.807 -10.414 -31.010 1.00 88.56 92 VAL A C 1
ATOM 687 O O . VAL A 1 92 ? -0.988 -11.192 -31.501 1.00 88.56 92 VAL A O 1
ATOM 690 N N . ARG A 1 93 ? -3.124 -10.639 -31.107 1.00 88.88 93 ARG A N 1
ATOM 691 C CA . ARG A 1 93 ? -3.682 -11.775 -31.860 1.00 88.88 93 ARG A CA 1
ATOM 692 C C . ARG A 1 93 ? -3.365 -11.677 -33.350 1.00 88.88 93 ARG A C 1
ATOM 694 O O . ARG A 1 93 ? -2.950 -12.683 -33.927 1.00 88.88 93 ARG A O 1
ATOM 701 N N . ILE A 1 94 ? -3.523 -10.501 -33.957 1.00 89.69 94 ILE A N 1
ATOM 702 C CA . ILE A 1 94 ? -3.157 -10.262 -35.359 1.00 89.69 94 ILE A CA 1
ATOM 703 C C . ILE A 1 94 ? -1.663 -10.482 -35.552 1.00 89.69 94 ILE A C 1
ATOM 705 O O . ILE A 1 94 ? -1.286 -11.270 -36.412 1.00 89.69 94 ILE A O 1
ATOM 709 N N . LEU A 1 95 ? -0.820 -9.876 -34.718 1.00 90.06 95 LEU A N 1
ATOM 710 C CA . LEU A 1 95 ? 0.629 -9.989 -34.841 1.00 90.06 95 LEU A CA 1
ATOM 711 C C . LEU A 1 95 ? 1.090 -11.445 -34.713 1.00 90.06 95 LEU A C 1
ATOM 713 O O . LEU A 1 95 ? 1.901 -11.905 -35.507 1.00 90.06 95 LEU A O 1
ATOM 717 N N . LYS A 1 96 ? 0.501 -12.220 -33.792 1.00 89.50 96 LYS A N 1
ATOM 718 C CA . LYS A 1 96 ? 0.750 -13.667 -33.685 1.00 89.50 96 LYS A CA 1
ATOM 719 C C . LYS A 1 96 ? 0.287 -14.438 -34.921 1.00 89.50 96 LYS A C 1
ATOM 721 O O . LYS A 1 96 ? 0.939 -15.408 -35.293 1.00 89.50 96 LYS A O 1
ATOM 726 N N . ARG A 1 97 ? -0.832 -14.060 -35.548 1.00 90.38 97 ARG A N 1
ATOM 727 C CA . ARG A 1 97 ? -1.308 -14.695 -36.791 1.00 90.38 97 ARG A CA 1
ATOM 728 C C . ARG A 1 97 ? -0.403 -14.362 -37.970 1.00 90.38 97 ARG A C 1
ATOM 730 O O . ARG A 1 97 ? -0.032 -15.280 -38.689 1.00 90.38 97 ARG A O 1
ATOM 737 N N . VAL A 1 98 ? -0.021 -13.096 -38.125 1.00 89.81 98 VAL A N 1
ATOM 738 C CA . VAL A 1 98 ? 0.928 -12.641 -39.148 1.00 89.81 98 VAL A CA 1
ATOM 739 C C . VAL A 1 98 ? 2.270 -13.327 -38.943 1.00 89.81 98 VAL A C 1
ATOM 741 O O . VAL A 1 98 ? 2.771 -13.927 -39.880 1.00 89.81 98 VAL A O 1
ATOM 744 N N . TRP A 1 99 ? 2.800 -13.362 -37.718 1.00 88.31 99 TRP A N 1
ATOM 745 C CA . TRP A 1 99 ? 4.026 -14.094 -37.401 1.00 88.31 99 TRP A CA 1
ATOM 746 C C . TRP A 1 99 ? 3.913 -15.578 -37.745 1.00 88.31 99 TRP A C 1
ATOM 748 O O . TRP A 1 99 ? 4.788 -16.114 -38.410 1.00 88.31 99 TRP A O 1
ATOM 758 N N . LYS A 1 100 ? 2.818 -16.247 -37.363 1.00 86.56 100 LYS A N 1
ATOM 759 C CA . LYS A 1 100 ? 2.588 -17.652 -37.735 1.00 86.56 100 LYS A CA 1
ATOM 760 C C . LYS A 1 100 ? 2.497 -17.841 -39.246 1.00 86.56 100 LYS A C 1
ATOM 762 O O . LYS A 1 100 ? 2.957 -18.863 -39.735 1.00 86.56 100 LYS A O 1
ATOM 767 N N . LEU A 1 101 ? 1.895 -16.902 -39.972 1.00 89.75 101 LEU A N 1
ATOM 768 C CA . LEU A 1 101 ? 1.797 -16.954 -41.428 1.00 89.75 101 LEU A CA 1
ATOM 769 C C . LEU A 1 101 ? 3.171 -16.758 -42.071 1.00 89.75 101 LEU A C 1
ATOM 771 O O . LEU A 1 101 ? 3.565 -17.573 -42.892 1.00 89.75 101 LEU A O 1
ATOM 775 N N . VAL A 1 102 ? 3.914 -15.734 -41.652 1.00 88.38 102 VAL A N 1
ATOM 776 C CA . VAL A 1 102 ? 5.273 -15.441 -42.120 1.00 88.38 102 VAL A CA 1
ATOM 777 C C . VAL A 1 102 ? 6.201 -16.604 -41.804 1.00 88.38 102 VAL A C 1
ATOM 779 O O . VAL A 1 102 ? 6.851 -17.106 -42.706 1.00 88.38 102 VAL A O 1
ATOM 782 N N . HIS A 1 103 ? 6.208 -17.105 -40.569 1.00 87.31 103 HIS A N 1
ATOM 783 C CA . HIS A 1 103 ? 6.989 -18.279 -40.179 1.00 87.31 103 HIS A CA 1
ATOM 784 C C . HIS A 1 103 ? 6.615 -19.500 -41.025 1.00 87.31 103 HIS A C 1
ATOM 786 O O . HIS A 1 103 ? 7.480 -20.218 -41.520 1.00 87.31 103 HIS A O 1
ATOM 792 N N . ARG A 1 104 ? 5.318 -19.711 -41.265 1.00 85.88 104 ARG A N 1
ATOM 793 C CA . ARG A 1 104 ? 4.853 -20.833 -42.074 1.00 85.88 104 ARG A CA 1
ATOM 794 C C . ARG A 1 104 ? 5.279 -20.715 -43.534 1.00 85.88 104 ARG A C 1
ATOM 796 O O . ARG A 1 104 ? 5.688 -21.714 -44.104 1.00 85.88 104 ARG A O 1
ATOM 803 N N . VAL A 1 105 ? 5.190 -19.529 -44.130 1.00 87.38 105 VAL A N 1
ATOM 804 C CA . VAL A 1 105 ? 5.529 -19.291 -45.543 1.00 87.38 105 VAL A CA 1
ATOM 805 C C . VAL A 1 105 ? 7.040 -19.216 -45.759 1.00 87.38 105 VAL A C 1
ATOM 807 O O . VAL A 1 105 ? 7.531 -19.738 -46.750 1.00 87.38 105 VAL A O 1
ATOM 810 N N . ALA A 1 106 ? 7.780 -18.591 -44.846 1.00 83.75 106 ALA A N 1
ATOM 811 C CA . ALA A 1 106 ? 9.213 -18.357 -44.990 1.00 83.75 106 ALA A CA 1
ATOM 812 C C . ALA A 1 106 ? 10.075 -19.517 -44.473 1.00 83.75 106 ALA A C 1
ATOM 814 O O . ALA A 1 106 ? 11.176 -19.713 -44.976 1.00 83.75 106 ALA A O 1
ATOM 815 N N . ILE A 1 107 ? 9.599 -20.282 -43.482 1.00 82.88 107 ILE A N 1
ATOM 816 C CA . ILE A 1 107 ? 10.382 -21.345 -42.832 1.00 82.88 107 ILE A CA 1
ATOM 817 C C . ILE A 1 107 ? 9.727 -22.710 -43.060 1.00 82.88 107 ILE A C 1
ATOM 819 O O . ILE A 1 107 ? 10.322 -23.571 -43.708 1.00 82.88 107 ILE A O 1
ATOM 823 N N . ASP A 1 108 ? 8.491 -22.913 -42.587 1.00 82.88 108 ASP A N 1
ATOM 824 C CA . ASP A 1 108 ? 7.892 -24.259 -42.565 1.00 82.88 108 ASP A CA 1
ATOM 825 C C . ASP A 1 108 ? 7.605 -24.805 -43.970 1.00 82.88 108 ASP A C 1
ATOM 827 O O . ASP A 1 108 ? 7.808 -25.988 -44.236 1.00 82.88 108 ASP A O 1
ATOM 831 N N . TRP A 1 109 ? 7.109 -23.968 -44.881 1.00 84.44 109 TRP A N 1
ATOM 832 C CA . TRP A 1 109 ? 6.778 -24.360 -46.250 1.00 84.44 109 TRP A CA 1
ATOM 833 C C . TRP A 1 109 ? 8.027 -24.698 -47.068 1.00 84.44 109 TRP A C 1
ATOM 835 O O . TRP A 1 109 ? 8.068 -25.808 -47.596 1.00 84.44 109 TRP A O 1
ATOM 845 N N . PRO A 1 110 ? 9.071 -23.848 -47.133 1.00 80.69 110 PRO A N 1
ATOM 846 C CA . PRO A 1 110 ? 10.326 -24.204 -47.786 1.00 80.69 110 PRO A CA 1
ATOM 847 C C . PRO A 1 110 ? 10.953 -25.464 -47.193 1.00 80.69 110 PRO A C 1
ATOM 849 O O . PRO A 1 110 ? 11.354 -26.348 -47.946 1.00 80.69 110 PRO A O 1
ATOM 852 N N . ALA A 1 111 ? 10.963 -25.605 -45.863 1.00 80.69 111 ALA A N 1
ATOM 853 C CA . ALA A 1 111 ? 11.478 -26.804 -45.205 1.00 80.69 111 ALA A CA 1
ATOM 854 C C . ALA A 1 111 ? 10.686 -28.064 -45.594 1.00 80.69 111 ALA A C 1
ATOM 856 O O . ALA A 1 111 ? 11.282 -29.098 -45.891 1.00 80.69 111 ALA A O 1
ATOM 857 N N . ARG A 1 112 ? 9.350 -27.984 -45.662 1.00 80.75 112 ARG A N 1
ATOM 858 C CA . ARG A 1 112 ? 8.495 -29.099 -46.106 1.00 80.75 112 ARG A CA 1
ATOM 859 C C . ARG A 1 112 ? 8.677 -29.427 -47.583 1.00 80.75 112 ARG A C 1
ATOM 861 O O . ARG A 1 112 ? 8.736 -30.601 -47.924 1.00 80.75 112 ARG A O 1
ATOM 868 N N . ILE A 1 113 ? 8.804 -28.419 -48.447 1.00 83.19 113 ILE A N 1
ATOM 869 C CA . ILE A 1 113 ? 9.072 -28.606 -49.881 1.00 83.19 113 ILE A CA 1
ATOM 870 C C . ILE A 1 113 ? 10.429 -29.294 -50.075 1.00 83.19 113 ILE A C 1
ATOM 872 O O . ILE A 1 113 ? 10.527 -30.243 -50.847 1.00 83.19 113 ILE A O 1
ATOM 876 N N . LEU A 1 114 ? 11.454 -28.888 -49.318 1.00 77.25 114 LEU A N 1
ATOM 877 C CA . LEU A 1 114 ? 12.773 -29.532 -49.299 1.00 77.25 114 LEU A CA 1
ATOM 878 C C . LEU A 1 114 ? 12.733 -30.975 -48.766 1.00 77.25 114 LEU A C 1
ATOM 880 O O . LEU A 1 114 ? 13.598 -31.779 -49.111 1.00 77.25 114 LEU A O 1
ATOM 884 N N . GLN A 1 115 ? 11.738 -31.318 -47.943 1.00 78.75 115 GLN A N 1
ATOM 885 C CA . GLN A 1 115 ? 11.532 -32.668 -47.414 1.00 78.75 115 GLN A CA 1
ATOM 886 C C . GLN A 1 115 ? 10.718 -33.590 -48.335 1.00 78.75 115 GLN A C 1
ATOM 888 O O . GLN A 1 115 ? 10.639 -34.787 -48.065 1.00 78.75 115 GLN A O 1
ATOM 893 N N . LEU A 1 116 ? 10.135 -33.080 -49.426 1.00 85.81 116 LEU A N 1
ATOM 894 C CA . LEU A 1 116 ? 9.386 -33.912 -50.368 1.00 85.81 116 LEU A CA 1
ATOM 895 C C . LEU A 1 116 ? 10.310 -34.942 -51.043 1.00 85.81 116 LEU A C 1
ATOM 897 O O . LEU A 1 116 ? 11.411 -34.587 -51.473 1.00 85.81 116 LEU A O 1
ATOM 901 N N . PRO A 1 117 ? 9.864 -36.200 -51.216 1.00 78.44 117 PRO A N 1
ATOM 902 C CA . PRO A 1 117 ? 10.715 -37.289 -51.701 1.00 78.44 117 PRO A CA 1
ATOM 903 C C . PRO A 1 117 ? 11.286 -37.024 -53.101 1.00 78.44 117 PRO A C 1
ATOM 905 O O . PRO A 1 117 ? 12.440 -37.352 -53.363 1.00 78.44 117 PRO A O 1
ATOM 908 N N . PHE A 1 118 ? 10.531 -36.354 -53.977 1.00 81.44 118 PHE A N 1
ATOM 909 C CA . PHE A 1 118 ? 11.007 -35.948 -55.303 1.00 81.44 118 PHE A CA 1
ATOM 910 C C . PHE A 1 118 ? 12.114 -34.883 -55.236 1.00 81.44 118 PHE A C 1
ATOM 912 O O . PHE A 1 118 ? 13.138 -34.996 -55.912 1.00 81.44 118 PHE A O 1
ATOM 919 N N . VAL A 1 119 ? 11.944 -33.870 -54.379 1.00 79.06 119 VAL A N 1
ATOM 920 C CA . VAL A 1 119 ? 12.943 -32.810 -54.195 1.00 79.06 119 VAL A CA 1
ATOM 921 C C . VAL A 1 119 ? 14.204 -33.396 -53.574 1.00 79.06 119 VAL A C 1
ATOM 923 O O . VAL A 1 119 ? 15.291 -33.129 -54.070 1.00 79.06 119 VAL A O 1
ATOM 926 N N . GLN A 1 120 ? 14.081 -34.273 -52.574 1.00 78.44 120 GLN A N 1
ATOM 927 C CA . GLN A 1 120 ? 15.224 -34.975 -51.989 1.00 78.44 120 GLN A CA 1
ATOM 928 C C . GLN A 1 120 ? 15.934 -35.899 -52.985 1.00 78.44 120 GLN A C 1
ATOM 930 O O . GLN A 1 120 ? 17.161 -35.986 -52.951 1.00 78.44 120 GLN A O 1
ATOM 935 N N . MET A 1 121 ? 15.199 -36.558 -53.886 1.00 79.19 121 MET A N 1
ATOM 936 C CA . MET A 1 121 ? 15.772 -37.384 -54.953 1.00 79.19 121 MET A CA 1
ATOM 937 C C . MET A 1 121 ? 16.624 -36.543 -55.914 1.00 79.19 121 MET A C 1
ATOM 939 O O . MET A 1 121 ? 17.750 -36.927 -56.233 1.00 79.19 121 MET A O 1
ATOM 943 N N . LEU A 1 122 ? 16.136 -35.363 -56.312 1.00 79.88 122 LEU A N 1
ATOM 944 C CA . LEU A 1 122 ? 16.897 -34.416 -57.130 1.00 79.88 122 LEU A CA 1
ATOM 945 C C . LEU A 1 122 ? 18.084 -33.821 -56.351 1.00 79.88 122 LEU A C 1
ATOM 947 O O . LEU A 1 122 ? 19.197 -33.760 -56.867 1.00 79.88 122 LEU A O 1
ATOM 951 N N . TRP A 1 123 ? 17.874 -33.450 -55.085 1.00 75.81 123 TRP A N 1
ATOM 952 C CA . TRP A 1 123 ? 18.872 -32.800 -54.228 1.00 75.81 123 TRP A CA 1
ATOM 953 C C . TRP A 1 123 ? 20.019 -33.731 -53.812 1.00 75.81 123 TRP A C 1
ATOM 955 O O . TRP A 1 123 ? 21.133 -33.263 -53.581 1.00 75.81 123 TRP A O 1
ATOM 965 N N . ARG A 1 124 ? 19.768 -35.047 -53.731 1.00 77.56 124 ARG A N 1
ATOM 966 C CA . ARG A 1 124 ? 20.775 -36.088 -53.444 1.00 77.56 124 ARG A CA 1
ATOM 967 C C . ARG A 1 124 ? 21.477 -36.624 -54.695 1.00 77.56 124 ARG A C 1
ATOM 969 O O . ARG A 1 124 ? 22.470 -37.340 -54.563 1.00 77.56 124 ARG A O 1
ATOM 976 N N . ASN A 1 125 ? 21.008 -36.289 -55.899 1.00 85.19 125 ASN A N 1
ATOM 977 C CA . ASN A 1 125 ? 21.650 -36.725 -57.136 1.00 85.19 125 ASN A CA 1
ATOM 978 C C . ASN A 1 125 ? 23.065 -36.125 -57.249 1.00 85.19 125 ASN A C 1
ATOM 980 O O . ASN A 1 125 ? 23.244 -34.906 -57.224 1.00 85.19 125 ASN A O 1
ATOM 984 N N . ARG A 1 126 ? 24.082 -36.982 -57.420 1.00 78.25 126 ARG A N 1
ATOM 985 C CA . ARG A 1 126 ? 25.504 -36.592 -57.484 1.00 78.25 126 ARG A CA 1
ATOM 986 C C . ARG A 1 126 ? 25.781 -35.513 -58.536 1.00 78.25 126 ARG A C 1
ATOM 988 O O . ARG A 1 126 ? 26.604 -34.630 -58.295 1.00 78.25 126 ARG A O 1
ATOM 995 N N . THR A 1 127 ? 25.091 -35.557 -59.674 1.00 81.38 127 THR A N 1
ATOM 996 C CA . THR A 1 127 ? 25.259 -34.575 -60.756 1.00 81.38 127 THR A CA 1
ATOM 997 C C . THR A 1 127 ? 24.686 -33.214 -60.367 1.00 81.38 127 THR A C 1
ATOM 999 O O . THR A 1 127 ? 25.348 -32.192 -60.536 1.00 81.38 127 THR A O 1
ATOM 1002 N N . PHE A 1 128 ? 23.499 -33.195 -59.756 1.00 81.69 128 PHE A N 1
ATOM 1003 C CA . PHE A 1 128 ? 22.858 -31.966 -59.290 1.00 81.69 128 PHE A CA 1
ATOM 1004 C C . PHE A 1 128 ? 23.628 -31.320 -58.131 1.00 81.69 128 PHE A C 1
ATOM 1006 O O . PHE A 1 128 ? 23.798 -30.106 -58.108 1.00 81.69 128 PHE A O 1
ATOM 1013 N N . VAL A 1 129 ? 24.193 -32.119 -57.218 1.00 80.44 129 VAL A N 1
ATOM 1014 C CA . VAL A 1 129 ? 25.064 -31.617 -56.141 1.00 80.44 129 VAL A CA 1
ATOM 1015 C C . VAL A 1 129 ? 26.307 -30.921 -56.703 1.00 80.44 129 VAL A C 1
ATOM 1017 O O . VAL A 1 129 ? 26.671 -29.850 -56.216 1.00 80.44 129 VAL A O 1
ATOM 1020 N N . ARG A 1 130 ? 26.939 -31.476 -57.750 1.00 81.00 130 ARG A N 1
ATOM 1021 C CA . ARG A 1 130 ? 28.078 -30.826 -58.423 1.00 81.00 130 ARG A CA 1
ATOM 1022 C C . ARG A 1 130 ? 27.669 -29.519 -59.096 1.00 81.00 130 ARG A C 1
ATOM 1024 O O . ARG A 1 130 ? 28.336 -28.514 -58.883 1.00 81.00 130 ARG A O 1
ATOM 1031 N N . ILE A 1 131 ? 26.566 -29.513 -59.846 1.00 83.81 131 ILE A N 1
ATOM 1032 C CA . ILE A 1 131 ? 26.053 -28.299 -60.504 1.00 83.81 131 ILE A CA 1
ATOM 1033 C C . ILE A 1 131 ? 25.725 -27.227 -59.462 1.00 83.81 131 ILE A C 1
ATOM 1035 O O . ILE A 1 131 ? 26.113 -26.070 -59.613 1.00 83.81 131 ILE A O 1
ATOM 1039 N N . ARG A 1 132 ? 25.073 -27.610 -58.361 1.00 83.31 132 ARG A N 1
ATOM 1040 C CA . ARG A 1 132 ? 24.719 -26.681 -57.291 1.00 83.31 132 ARG A CA 1
ATOM 1041 C C . ARG A 1 132 ? 25.952 -26.076 -56.633 1.00 83.31 132 ARG A C 1
ATOM 1043 O O . ARG A 1 132 ? 25.997 -24.868 -56.442 1.00 83.31 132 ARG A O 1
ATOM 1050 N N . ARG A 1 133 ? 26.949 -26.901 -56.308 1.00 79.06 133 ARG A N 1
ATOM 1051 C CA . ARG A 1 133 ? 28.163 -26.451 -55.617 1.00 79.06 133 ARG A CA 1
ATOM 1052 C C . ARG A 1 133 ? 29.064 -25.594 -56.506 1.00 79.06 133 ARG A C 1
ATOM 1054 O O . ARG A 1 133 ? 29.637 -24.630 -56.021 1.00 79.06 133 ARG A O 1
ATOM 1061 N N . VAL A 1 134 ? 29.189 -25.945 -57.786 1.00 82.38 134 VAL A N 1
ATOM 1062 C CA . VAL A 1 134 ? 30.110 -25.271 -58.715 1.00 82.38 134 VAL A CA 1
ATOM 1063 C C . VAL A 1 134 ? 29.467 -24.049 -59.368 1.00 82.38 134 VAL A C 1
ATOM 1065 O O . VAL A 1 134 ? 30.137 -23.038 -59.540 1.00 82.38 134 VAL A O 1
ATOM 1068 N N . PHE A 1 135 ? 28.180 -24.100 -59.709 1.00 81.75 135 PHE A N 1
ATOM 1069 C CA . PHE A 1 135 ? 27.526 -23.026 -60.461 1.00 81.75 135 PHE A CA 1
ATOM 1070 C C . PHE A 1 135 ? 26.472 -22.286 -59.641 1.00 81.75 135 PHE A C 1
ATOM 1072 O O . PHE A 1 135 ? 26.520 -21.068 -59.561 1.00 81.75 135 PHE A O 1
ATOM 1079 N N . ILE A 1 136 ? 25.538 -22.981 -58.991 1.00 84.62 136 ILE A N 1
ATOM 1080 C CA . ILE A 1 136 ? 24.367 -22.306 -58.402 1.00 84.62 136 ILE A CA 1
ATOM 1081 C C . ILE A 1 136 ? 24.739 -21.503 -57.146 1.00 84.62 136 ILE A C 1
ATOM 1083 O O . ILE A 1 136 ? 24.474 -20.307 -57.085 1.00 84.62 136 ILE A O 1
ATOM 1087 N N . SER A 1 137 ? 25.367 -22.126 -56.147 1.00 84.00 137 SER A N 1
ATOM 1088 C CA . SER A 1 137 ? 25.694 -21.472 -54.871 1.00 84.00 137 SER A CA 1
ATOM 1089 C C . SER A 1 137 ? 26.641 -20.269 -55.034 1.00 84.00 137 SER A C 1
ATOM 1091 O O . SER A 1 137 ? 26.306 -19.199 -54.526 1.00 84.00 137 SER A O 1
ATOM 1093 N N . PRO A 1 138 ? 27.767 -20.365 -55.771 1.00 86.81 138 PRO A N 1
ATOM 1094 C CA . PRO A 1 138 ? 28.696 -19.242 -55.908 1.00 86.81 138 PRO A CA 1
ATOM 1095 C C . PRO A 1 138 ? 28.110 -18.067 -56.695 1.00 86.81 138 PRO A C 1
ATOM 1097 O O . PRO A 1 138 ? 28.329 -16.911 -56.336 1.00 86.81 138 PRO A O 1
ATOM 1100 N N . PHE A 1 139 ? 27.316 -18.344 -57.735 1.00 85.88 139 PHE A N 1
ATOM 1101 C CA . PHE A 1 139 ? 26.680 -17.291 -58.526 1.00 85.88 139 PHE A CA 1
ATOM 1102 C C . PHE A 1 139 ? 25.492 -16.655 -57.805 1.00 85.88 139 PHE A C 1
ATOM 1104 O O . PHE A 1 139 ? 25.283 -15.458 -57.968 1.00 85.88 139 PHE A O 1
ATOM 1111 N N . LEU A 1 140 ? 24.756 -17.389 -56.963 1.00 87.12 140 LEU A N 1
ATOM 1112 C CA . LEU A 1 140 ? 23.736 -16.789 -56.094 1.00 87.12 140 LEU A CA 1
ATOM 1113 C C . LEU A 1 140 ? 24.358 -15.845 -55.059 1.00 87.12 140 LEU A C 1
ATOM 1115 O O . LEU A 1 140 ? 23.841 -14.750 -54.850 1.00 87.12 140 LEU A O 1
ATOM 1119 N N . ILE A 1 141 ? 25.490 -16.230 -54.457 1.00 85.94 141 ILE A N 1
ATOM 1120 C CA . ILE A 1 141 ? 26.240 -15.354 -53.544 1.00 85.94 141 ILE A CA 1
ATOM 1121 C C . ILE A 1 141 ? 26.740 -14.123 -54.308 1.00 85.94 141 ILE A C 1
ATOM 1123 O O . ILE A 1 141 ? 26.527 -12.995 -53.869 1.00 85.94 141 ILE A O 1
ATOM 1127 N N . SER A 1 142 ? 27.327 -14.309 -55.492 1.00 88.19 142 SER A N 1
ATOM 1128 C CA . SER A 1 142 ? 27.777 -13.184 -56.314 1.00 88.19 142 SER A CA 1
ATOM 1129 C C . SER A 1 142 ? 26.633 -12.262 -56.741 1.00 88.19 142 SER A C 1
ATOM 1131 O O . SER A 1 142 ? 26.811 -11.047 -56.748 1.00 88.19 142 SER A O 1
ATOM 1133 N N . LEU A 1 143 ? 25.461 -12.804 -57.078 1.00 88.19 143 LEU A N 1
ATOM 1134 C CA . LEU A 1 143 ? 24.270 -12.022 -57.405 1.00 88.19 143 LEU A CA 1
ATOM 1135 C C . LEU A 1 143 ? 23.828 -11.188 -56.195 1.00 88.19 143 LEU A C 1
ATOM 1137 O O . LEU A 1 143 ? 23.581 -9.990 -56.326 1.00 88.19 143 LEU A O 1
ATOM 1141 N N . ALA A 1 144 ? 23.787 -11.800 -55.009 1.00 87.62 144 ALA A N 1
ATOM 1142 C CA . ALA A 1 144 ? 23.425 -11.110 -53.779 1.00 87.62 144 ALA A CA 1
ATOM 1143 C C . ALA A 1 144 ? 24.381 -9.941 -53.478 1.00 87.62 144 ALA A C 1
ATOM 1145 O O . ALA A 1 144 ? 23.921 -8.838 -53.197 1.00 87.62 144 ALA A O 1
ATOM 1146 N N . PHE A 1 145 ? 25.696 -10.137 -53.609 1.00 84.62 145 PHE A N 1
ATOM 1147 C CA . PHE A 1 145 ? 26.691 -9.099 -53.309 1.00 84.62 145 PHE A CA 1
ATOM 1148 C C . PHE A 1 145 ? 26.836 -8.020 -54.389 1.00 84.62 145 PHE A C 1
ATOM 1150 O O . PHE A 1 145 ? 27.133 -6.874 -54.065 1.00 84.62 145 PHE A O 1
ATOM 1157 N N . CYS A 1 146 ? 26.651 -8.352 -55.668 1.00 87.00 146 CYS A N 1
ATOM 1158 C CA . CYS A 1 146 ? 26.873 -7.406 -56.765 1.00 87.00 146 CYS A CA 1
ATOM 1159 C C . CYS A 1 146 ? 25.609 -6.656 -57.202 1.00 87.00 146 CYS A C 1
ATOM 1161 O O . CYS A 1 146 ? 25.728 -5.560 -57.749 1.00 87.00 146 CYS A O 1
ATOM 1163 N N . GLN A 1 147 ? 24.425 -7.237 -56.984 1.00 86.00 147 GLN A N 1
ATOM 1164 C CA . GLN A 1 147 ? 23.141 -6.652 -57.385 1.00 86.00 147 GLN A CA 1
ATOM 1165 C C . GLN A 1 147 ? 22.300 -6.261 -56.172 1.00 86.00 147 GLN A C 1
ATOM 1167 O O . GLN A 1 147 ? 21.936 -5.099 -56.010 1.00 86.00 147 GLN A O 1
ATOM 1172 N N . TRP A 1 148 ? 22.006 -7.227 -55.300 1.00 84.06 148 TRP A N 1
ATOM 1173 C CA . TRP A 1 148 ? 20.982 -7.051 -54.269 1.00 84.06 148 TRP A CA 1
ATOM 1174 C C . TRP A 1 148 ? 21.439 -6.164 -53.105 1.00 84.06 148 TRP A C 1
ATOM 1176 O O . TRP A 1 148 ? 20.706 -5.278 -52.673 1.00 84.06 148 TRP A O 1
ATOM 1186 N N . LEU A 1 149 ? 22.664 -6.364 -52.621 1.00 86.44 149 LEU A N 1
ATOM 1187 C CA . LEU A 1 149 ? 23.211 -5.627 -51.485 1.00 86.44 149 LEU A CA 1
ATOM 1188 C C . LEU A 1 149 ? 23.475 -4.143 -51.815 1.00 86.44 149 LEU A C 1
ATOM 1190 O O . LEU A 1 149 ? 23.046 -3.297 -51.034 1.00 86.44 149 LEU A O 1
ATOM 1194 N N . PRO A 1 150 ? 24.065 -3.779 -52.972 1.00 85.75 150 PRO A N 1
ATOM 1195 C CA . PRO A 1 150 ? 24.168 -2.381 -53.389 1.00 85.75 150 PRO A CA 1
ATOM 1196 C C . PRO A 1 150 ? 22.799 -1.706 -53.501 1.00 85.75 150 PRO A C 1
ATOM 1198 O O . PRO A 1 150 ? 22.625 -0.613 -52.971 1.00 85.75 150 PRO A O 1
ATOM 1201 N N . TRP A 1 151 ? 21.810 -2.391 -54.088 1.00 83.62 151 TRP A N 1
ATOM 1202 C CA . TRP A 1 151 ? 20.441 -1.883 -54.184 1.00 83.62 151 TRP A CA 1
ATOM 1203 C C . TRP A 1 151 ? 19.819 -1.595 -52.807 1.00 83.62 151 TRP A C 1
ATOM 1205 O O . TRP A 1 151 ? 19.208 -0.545 -52.623 1.00 83.62 151 TRP A O 1
ATOM 1215 N N . LEU A 1 152 ? 20.033 -2.470 -51.817 1.00 84.75 152 LEU A N 1
ATOM 1216 C CA . LEU A 1 152 ? 19.518 -2.293 -50.453 1.00 84.75 152 LEU A CA 1
ATOM 1217 C C . LEU A 1 152 ? 20.094 -1.047 -49.750 1.00 84.75 152 LEU A C 1
ATOM 1219 O O . LEU A 1 152 ? 19.394 -0.395 -48.978 1.00 84.75 152 LEU A O 1
ATOM 1223 N N . PHE A 1 153 ? 21.356 -0.708 -50.023 1.00 82.88 153 PHE A N 1
ATOM 1224 C CA . PHE A 1 153 ? 22.043 0.456 -49.448 1.00 82.88 153 PHE A CA 1
ATOM 1225 C C . PHE A 1 153 ? 21.971 1.711 -50.336 1.00 82.88 153 PHE A C 1
ATOM 1227 O O . PHE A 1 153 ? 22.657 2.694 -50.061 1.00 82.88 153 PHE A O 1
ATOM 1234 N N . GLY A 1 154 ? 21.159 1.696 -51.401 1.00 81.69 154 GLY A N 1
ATOM 1235 C CA . GLY A 1 154 ? 21.015 2.826 -52.327 1.00 81.69 154 GLY A CA 1
ATOM 1236 C C . GLY A 1 154 ? 22.250 3.091 -53.200 1.00 81.69 154 GLY A C 1
ATOM 1237 O O . GLY A 1 154 ? 22.380 4.165 -53.782 1.00 81.69 154 GLY A O 1
ATOM 1238 N N . LEU A 1 155 ? 23.166 2.127 -53.293 1.00 84.44 155 LEU A N 1
ATOM 1239 C CA . LEU A 1 155 ? 24.331 2.167 -54.170 1.00 84.44 155 LEU A CA 1
ATOM 1240 C C . LEU A 1 155 ? 23.959 1.643 -55.565 1.00 84.44 155 LEU A C 1
ATOM 1242 O O . LEU A 1 155 ? 23.081 0.795 -55.721 1.00 84.44 155 LEU A O 1
ATOM 1246 N N . GLN A 1 156 ? 24.661 2.122 -56.593 1.00 83.62 156 GLN A N 1
ATOM 1247 C CA . GLN A 1 156 ? 24.423 1.675 -57.966 1.00 83.62 156 GLN A CA 1
ATOM 1248 C C . GLN A 1 156 ? 24.775 0.181 -58.125 1.00 83.62 156 GLN A C 1
ATOM 1250 O O . GLN A 1 156 ? 25.884 -0.222 -57.749 1.00 83.62 156 GLN A O 1
ATOM 1255 N N . PRO A 1 157 ? 23.868 -0.646 -58.682 1.00 84.56 157 PRO A N 1
ATOM 1256 C CA . PRO A 1 157 ? 24.131 -2.059 -58.921 1.00 84.56 157 PRO A CA 1
ATOM 1257 C C . PRO A 1 157 ? 25.313 -2.237 -59.875 1.00 84.56 157 PRO A C 1
ATOM 1259 O O . PRO A 1 157 ? 25.523 -1.461 -60.811 1.00 84.56 157 PRO A O 1
ATOM 1262 N N . ARG A 1 158 ? 26.120 -3.271 -59.636 1.00 82.62 158 ARG A N 1
ATOM 1263 C CA . ARG A 1 158 ? 27.311 -3.521 -60.449 1.00 82.62 158 ARG A CA 1
ATOM 1264 C C . ARG A 1 158 ? 26.918 -4.188 -61.772 1.00 82.62 158 ARG A C 1
ATOM 1266 O O . ARG A 1 158 ? 25.965 -4.954 -61.835 1.00 82.62 158 ARG A O 1
ATOM 1273 N N . ASN A 1 159 ? 27.675 -3.932 -62.840 1.00 86.31 159 ASN A N 1
ATOM 1274 C CA . ASN A 1 159 ? 27.443 -4.558 -64.146 1.00 86.31 159 ASN A CA 1
ATOM 1275 C C . ASN A 1 159 ? 27.456 -6.105 -64.055 1.00 86.31 159 ASN A C 1
ATOM 1277 O O . ASN A 1 159 ? 28.241 -6.676 -63.295 1.00 86.31 159 ASN A O 1
ATOM 1281 N N . TRP A 1 160 ? 26.630 -6.781 -64.860 1.00 85.44 160 TRP A N 1
ATOM 1282 C CA . TRP A 1 160 ? 26.490 -8.243 -64.919 1.00 85.44 160 TRP A CA 1
ATOM 1283 C C . TRP A 1 160 ? 27.812 -8.983 -65.148 1.00 85.44 160 TRP A C 1
ATOM 1285 O O . TRP A 1 160 ? 28.000 -10.072 -64.613 1.00 85.44 160 TRP A O 1
ATOM 1295 N N . TRP A 1 161 ? 28.768 -8.360 -65.842 1.00 87.19 161 TRP A N 1
ATOM 1296 C CA . TRP A 1 161 ? 30.129 -8.889 -65.982 1.00 87.19 161 TRP A CA 1
ATOM 1297 C C . TRP A 1 161 ? 30.809 -9.171 -64.630 1.00 87.19 161 TRP A C 1
ATOM 1299 O O . TRP A 1 161 ? 31.453 -10.203 -64.442 1.00 87.19 161 TRP A O 1
ATOM 1309 N N . TRP A 1 162 ? 30.620 -8.294 -63.641 1.00 84.62 162 TRP A N 1
ATOM 1310 C CA . TRP A 1 162 ? 31.177 -8.499 -62.304 1.00 84.62 162 TRP A CA 1
ATOM 1311 C C . TRP A 1 162 ? 30.488 -9.635 -61.556 1.00 84.62 162 TRP A C 1
ATOM 1313 O O . TRP A 1 162 ? 31.165 -10.351 -60.829 1.00 84.62 162 TRP A O 1
ATOM 1323 N N . VAL A 1 163 ? 29.188 -9.857 -61.785 1.00 86.56 163 VAL A N 1
ATOM 1324 C CA . VAL A 1 163 ? 28.470 -11.025 -61.245 1.00 86.56 163 VAL A CA 1
ATOM 1325 C C . VAL A 1 163 ? 29.092 -12.316 -61.780 1.00 86.56 163 VAL A C 1
ATOM 1327 O O . VAL A 1 163 ? 29.288 -13.274 -61.038 1.00 86.56 163 VAL A O 1
ATOM 1330 N N . THR A 1 164 ? 29.454 -12.349 -63.065 1.00 86.38 164 THR A N 1
ATOM 1331 C CA . THR A 1 164 ? 30.072 -13.538 -63.662 1.00 86.38 164 THR A CA 1
ATOM 1332 C C . THR A 1 164 ? 31.510 -13.759 -63.200 1.00 86.38 164 THR A C 1
ATOM 1334 O O . THR A 1 164 ? 31.876 -14.889 -62.884 1.00 86.38 164 THR A O 1
ATOM 1337 N N . VAL A 1 165 ? 32.314 -12.695 -63.098 1.00 89.00 165 VAL A N 1
ATOM 1338 C CA . VAL A 1 165 ? 33.714 -12.784 -62.648 1.00 89.00 165 VAL A CA 1
ATOM 1339 C C . VAL A 1 165 ? 33.790 -13.159 -61.168 1.00 89.00 165 VAL A C 1
ATOM 1341 O O . VAL A 1 165 ? 34.502 -14.094 -60.807 1.00 89.00 165 VAL A O 1
ATOM 1344 N N . ILE A 1 166 ? 33.028 -12.478 -60.308 1.00 86.25 166 ILE A N 1
ATOM 1345 C CA . ILE A 1 166 ? 33.003 -12.756 -58.866 1.00 86.25 166 ILE A CA 1
ATOM 1346 C C . ILE A 1 166 ? 32.365 -14.124 -58.602 1.00 86.25 166 ILE A C 1
ATOM 1348 O O . ILE A 1 166 ? 32.885 -14.876 -57.783 1.00 86.25 166 ILE A O 1
ATOM 1352 N N . GLY A 1 167 ? 31.324 -14.509 -59.346 1.00 88.06 167 GLY A N 1
ATOM 1353 C CA . GLY A 1 167 ? 30.738 -15.851 -59.287 1.00 88.06 167 GLY A CA 1
ATOM 1354 C C . GLY A 1 167 ? 31.729 -16.958 -59.656 1.00 88.06 167 GLY A C 1
ATOM 1355 O O . GLY A 1 167 ? 31.810 -17.966 -58.953 1.00 88.06 167 GLY A O 1
ATOM 1356 N N . ALA A 1 168 ? 32.538 -16.763 -60.703 1.00 87.69 168 ALA A N 1
ATOM 1357 C CA . ALA A 1 168 ? 33.580 -17.711 -61.098 1.00 87.69 168 ALA A CA 1
ATOM 1358 C C . ALA A 1 168 ? 34.717 -17.802 -60.061 1.00 87.69 168 ALA A C 1
ATOM 1360 O O . ALA A 1 168 ? 35.148 -18.903 -59.714 1.00 87.69 168 ALA A O 1
ATOM 1361 N N . LEU A 1 169 ? 35.163 -16.666 -59.514 1.00 87.50 169 LEU A N 1
ATOM 1362 C CA . LEU A 1 169 ? 36.175 -16.630 -58.451 1.00 87.50 169 LEU A CA 1
ATOM 1363 C C . LEU A 1 169 ? 35.671 -17.284 -57.157 1.00 87.50 169 LEU A C 1
ATOM 1365 O O . LEU A 1 169 ? 36.384 -18.089 -56.562 1.00 87.50 169 LEU A O 1
ATOM 1369 N N . LEU A 1 170 ? 34.428 -17.007 -56.753 1.00 84.88 170 LEU A N 1
ATOM 1370 C CA . LEU A 1 170 ? 33.780 -17.659 -55.612 1.00 84.88 170 LEU A CA 1
ATOM 1371 C C . LEU A 1 170 ? 33.607 -19.162 -55.843 1.00 84.88 170 LEU A C 1
ATOM 1373 O O . LEU A 1 170 ? 33.758 -19.935 -54.904 1.00 84.88 170 LEU A O 1
ATOM 1377 N N . SER A 1 171 ? 33.328 -19.591 -57.076 1.00 87.75 171 SER A N 1
ATOM 1378 C CA . SER A 1 171 ? 33.229 -21.012 -57.424 1.00 87.75 171 SER A CA 1
ATOM 1379 C C . SER A 1 171 ? 34.556 -21.739 -57.217 1.00 87.75 171 SER A C 1
ATOM 1381 O O . SER A 1 171 ? 34.595 -22.795 -56.583 1.00 87.75 171 SER A O 1
ATOM 1383 N N . LEU A 1 172 ? 35.659 -21.138 -57.669 1.00 86.19 172 LEU A N 1
ATOM 1384 C CA . LEU A 1 172 ? 37.009 -21.651 -57.437 1.00 86.19 172 LEU A CA 1
ATOM 1385 C C . LEU A 1 172 ? 37.363 -21.654 -55.943 1.00 86.19 172 LEU A C 1
ATOM 1387 O O . LEU A 1 172 ? 37.869 -22.657 -55.438 1.00 86.19 172 LEU A O 1
ATOM 1391 N N . ALA A 1 173 ? 37.055 -20.569 -55.227 1.00 85.31 173 ALA A N 1
ATOM 1392 C CA . ALA A 1 173 ? 37.364 -20.420 -53.808 1.00 85.31 173 ALA A CA 1
ATOM 1393 C C . ALA A 1 173 ? 36.584 -21.416 -52.933 1.00 85.31 173 ALA A C 1
ATOM 1395 O O . ALA A 1 173 ? 37.200 -22.181 -52.193 1.00 85.31 173 ALA A O 1
ATOM 1396 N N . LEU A 1 174 ? 35.254 -21.474 -53.063 1.00 82.44 174 LEU A N 1
ATOM 1397 C CA . LEU A 1 174 ? 34.372 -22.341 -52.265 1.00 82.44 174 LEU A CA 1
ATOM 1398 C C . LEU A 1 174 ? 34.541 -23.832 -52.596 1.00 82.44 174 LEU A C 1
ATOM 1400 O O . LEU A 1 174 ? 34.278 -24.692 -51.759 1.00 82.44 174 LEU A O 1
ATOM 1404 N N . ASN A 1 175 ? 34.989 -24.167 -53.811 1.00 84.62 175 ASN A N 1
ATOM 1405 C CA . ASN A 1 175 ? 35.233 -25.558 -54.195 1.00 84.62 175 ASN A CA 1
ATOM 1406 C C . ASN A 1 175 ? 36.677 -26.030 -53.921 1.00 84.62 175 ASN A C 1
ATOM 1408 O O . ASN A 1 175 ? 36.952 -27.228 -54.054 1.00 84.62 175 ASN A O 1
ATOM 1412 N N . SER A 1 176 ? 37.581 -25.124 -53.527 1.00 87.12 176 SER A N 1
ATOM 1413 C CA . SER A 1 176 ? 38.937 -25.451 -53.064 1.00 87.12 176 SER A CA 1
ATOM 1414 C C . SER A 1 176 ? 38.915 -26.167 -51.706 1.00 87.12 176 SER A C 1
ATOM 1416 O O . SER A 1 176 ? 37.932 -26.081 -50.977 1.00 87.12 176 SER A O 1
ATOM 1418 N N . ARG A 1 177 ? 39.999 -26.868 -51.337 1.00 79.56 177 ARG A N 1
ATOM 1419 C CA . ARG A 1 177 ? 40.090 -27.557 -50.031 1.00 79.56 177 ARG A CA 1
ATOM 1420 C C . ARG A 1 177 ? 39.882 -26.586 -48.859 1.00 79.56 177 ARG A C 1
ATOM 1422 O O . ARG A 1 177 ? 39.020 -26.830 -48.030 1.00 79.56 177 ARG A O 1
ATOM 1429 N N . LEU A 1 178 ? 40.573 -25.444 -48.887 1.00 81.44 178 LEU A N 1
ATOM 1430 C CA . LEU A 1 178 ? 40.460 -24.397 -47.865 1.00 81.44 178 LEU A CA 1
ATOM 1431 C C . LEU A 1 178 ? 39.048 -23.800 -47.777 1.00 81.44 178 LEU A C 1
ATOM 1433 O O . LEU A 1 178 ? 38.573 -23.498 -46.689 1.00 81.44 178 LEU A O 1
ATOM 1437 N N . GLY A 1 179 ? 38.365 -23.642 -48.915 1.00 81.75 179 GLY A N 1
ATOM 1438 C CA . GLY A 1 179 ? 36.996 -23.126 -48.945 1.00 81.75 179 GLY A CA 1
ATOM 1439 C C . GLY A 1 179 ? 35.981 -24.065 -48.299 1.00 81.75 179 GLY A C 1
ATOM 1440 O O . GLY A 1 179 ? 35.044 -23.591 -47.666 1.00 81.75 179 GLY A O 1
ATOM 1441 N N . ARG A 1 180 ? 36.182 -25.384 -48.412 1.00 79.94 180 ARG A N 1
ATOM 1442 C CA . ARG A 1 180 ? 35.306 -26.380 -47.774 1.00 79.94 180 ARG A CA 1
ATOM 1443 C C . ARG A 1 180 ? 35.494 -26.420 -46.265 1.00 79.94 180 ARG A C 1
ATOM 1445 O O . ARG A 1 180 ? 34.503 -26.411 -45.547 1.00 79.94 180 ARG A O 1
ATOM 1452 N N . ASP A 1 181 ? 36.740 -26.379 -45.805 1.00 83.44 181 ASP A N 1
ATOM 1453 C CA . ASP A 1 181 ? 37.044 -26.351 -44.372 1.00 83.44 181 ASP A CA 1
ATOM 1454 C C . ASP A 1 181 ? 36.501 -25.059 -43.730 1.00 83.44 181 ASP A C 1
ATOM 1456 O O . ASP A 1 181 ? 35.930 -25.081 -42.641 1.00 83.44 181 ASP A O 1
ATOM 1460 N N . ALA A 1 182 ? 36.592 -23.927 -44.438 1.00 83.00 182 ALA A N 1
ATOM 1461 C CA . ALA A 1 182 ? 35.990 -22.669 -44.002 1.00 83.00 182 ALA A CA 1
ATOM 1462 C C . ALA A 1 182 ? 34.447 -22.712 -43.993 1.00 83.00 182 ALA A C 1
ATOM 1464 O O . ALA A 1 182 ? 33.829 -22.163 -43.081 1.00 83.00 182 ALA A O 1
ATOM 1465 N N . GLU A 1 183 ? 33.808 -23.360 -44.975 1.00 83.19 183 GLU A N 1
ATOM 1466 C CA . GLU A 1 183 ? 32.347 -23.548 -45.024 1.00 83.19 183 GLU A CA 1
ATOM 1467 C C . GLU A 1 183 ? 31.854 -24.360 -43.814 1.00 83.19 183 GLU A C 1
ATOM 1469 O O . GLU A 1 183 ? 30.879 -23.977 -43.169 1.00 83.19 183 GLU A O 1
ATOM 1474 N N . GLU A 1 184 ? 32.563 -25.432 -43.454 1.00 84.50 184 GLU A N 1
ATOM 1475 C CA . GLU A 1 184 ? 32.222 -26.275 -42.301 1.00 84.50 184 GLU A CA 1
ATOM 1476 C C . GLU A 1 184 ? 32.418 -25.530 -40.970 1.00 84.50 184 GLU A C 1
ATOM 1478 O O . GLU A 1 184 ? 31.491 -25.480 -40.158 1.00 84.50 184 GLU A O 1
ATOM 1483 N N . LEU A 1 185 ? 33.555 -24.848 -40.784 1.00 85.25 185 LEU A N 1
ATOM 1484 C CA . LEU A 1 185 ? 33.829 -24.053 -39.578 1.00 85.25 185 LEU A CA 1
ATOM 1485 C C . L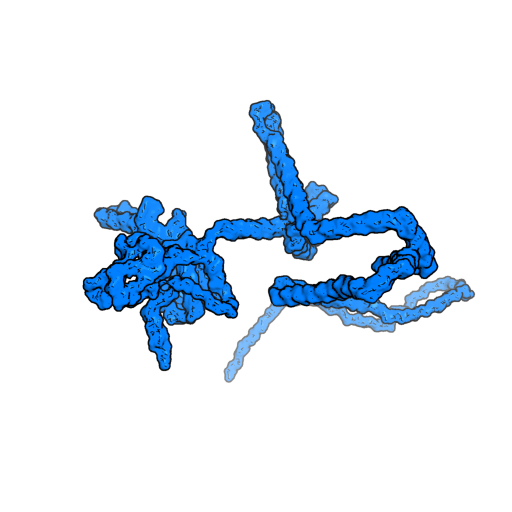EU A 1 185 ? 32.843 -22.891 -39.397 1.00 85.25 185 LEU A C 1
ATOM 1487 O O . LEU A 1 185 ? 32.396 -22.616 -38.283 1.00 85.25 185 LEU A O 1
ATOM 1491 N N . THR A 1 186 ? 32.488 -22.195 -40.481 1.00 83.50 186 THR A N 1
ATOM 1492 C CA . THR A 1 186 ? 31.534 -21.075 -40.417 1.00 83.50 186 THR A CA 1
ATOM 1493 C C . THR A 1 186 ? 30.113 -21.552 -40.138 1.00 83.50 186 THR A C 1
ATOM 1495 O O . THR A 1 186 ? 29.408 -20.908 -39.360 1.00 83.50 186 THR A O 1
ATOM 1498 N N . ALA A 1 187 ? 29.696 -22.686 -40.709 1.00 82.88 187 ALA A N 1
ATOM 1499 C CA . ALA A 1 187 ? 28.393 -23.280 -40.431 1.00 82.88 187 ALA A CA 1
ATOM 1500 C C . ALA A 1 187 ? 28.280 -23.750 -38.971 1.00 82.88 187 ALA A C 1
ATOM 1502 O O . ALA A 1 187 ? 27.273 -23.467 -38.317 1.00 82.88 187 ALA A O 1
ATOM 1503 N N . GLU A 1 188 ? 29.314 -24.411 -38.442 1.00 87.38 188 GLU A N 1
ATOM 1504 C CA . GLU A 1 188 ? 29.355 -24.861 -37.047 1.00 87.38 188 GLU A CA 1
ATOM 1505 C C . GLU A 1 188 ? 29.375 -23.677 -36.070 1.00 87.38 188 GLU A C 1
ATOM 1507 O O . GLU A 1 188 ? 28.606 -23.644 -35.105 1.00 87.38 188 GLU A O 1
ATOM 1512 N N . TRP A 1 189 ? 30.178 -22.647 -36.357 1.00 83.25 189 TRP A N 1
ATOM 1513 C CA . TRP A 1 189 ? 30.203 -21.417 -35.568 1.00 83.25 189 TRP A CA 1
ATOM 1514 C C . TRP A 1 189 ? 28.840 -20.715 -35.557 1.00 83.25 189 TRP A C 1
ATOM 1516 O O . TRP A 1 189 ? 28.351 -20.353 -34.487 1.00 83.25 189 TRP A O 1
ATOM 1526 N N . LEU A 1 190 ? 28.187 -20.571 -36.716 1.00 80.56 190 LEU A N 1
ATOM 1527 C CA . LEU A 1 190 ? 26.898 -19.884 -36.832 1.00 80.56 190 LEU A CA 1
ATOM 1528 C C . LEU A 1 190 ? 25.766 -20.654 -36.133 1.00 80.56 190 LEU A C 1
ATOM 1530 O O . LEU A 1 190 ? 24.918 -20.041 -35.481 1.00 80.56 190 LEU A O 1
ATOM 1534 N N . ALA A 1 191 ? 25.772 -21.989 -36.217 1.00 78.88 191 ALA A N 1
ATOM 1535 C CA . ALA A 1 191 ? 24.819 -22.843 -35.512 1.00 78.88 191 ALA A CA 1
ATOM 1536 C C . ALA A 1 191 ? 24.977 -22.736 -33.985 1.00 78.88 191 ALA A C 1
ATOM 1538 O O . ALA A 1 191 ? 23.985 -22.564 -33.271 1.00 78.88 191 ALA A O 1
ATOM 1539 N N . ASN A 1 192 ? 26.218 -22.756 -33.489 1.00 77.88 192 ASN A N 1
ATOM 1540 C CA . ASN A 1 192 ? 26.515 -22.587 -32.066 1.00 77.88 192 ASN A CA 1
ATOM 1541 C C . ASN A 1 192 ? 26.165 -21.178 -31.567 1.00 77.88 192 ASN A C 1
ATOM 1543 O O . ASN A 1 192 ? 25.591 -21.028 -30.485 1.00 77.88 192 ASN A O 1
ATOM 1547 N N . LEU A 1 193 ? 26.443 -20.141 -32.365 1.00 75.94 193 LEU A N 1
ATOM 1548 C CA . LEU A 1 193 ? 26.063 -18.766 -32.048 1.00 75.94 193 LEU A CA 1
ATOM 1549 C C . LEU A 1 193 ? 24.537 -18.638 -31.932 1.00 75.94 193 LEU A C 1
ATOM 1551 O O . LEU A 1 193 ? 24.043 -18.067 -30.964 1.00 75.94 193 LEU A O 1
ATOM 1555 N N . TRP A 1 194 ? 23.789 -19.222 -32.876 1.00 74.06 194 TRP A N 1
ATOM 1556 C CA . TRP A 1 194 ? 22.324 -19.191 -32.895 1.00 74.06 194 TRP A CA 1
ATOM 1557 C C . TRP A 1 194 ? 21.698 -19.921 -31.700 1.00 74.06 194 TRP A C 1
ATOM 1559 O O . TRP A 1 194 ? 20.799 -19.382 -31.049 1.00 74.06 194 TRP A O 1
ATOM 1569 N N . TYR A 1 195 ? 22.204 -21.114 -31.370 1.00 69.38 195 TYR A N 1
ATOM 1570 C CA . TYR A 1 195 ? 21.745 -21.888 -30.213 1.00 69.38 195 TYR A CA 1
ATOM 1571 C C . TYR A 1 195 ? 21.964 -21.129 -28.895 1.00 69.38 195 TYR A C 1
ATOM 1573 O O . TYR A 1 195 ? 21.067 -21.065 -28.052 1.00 69.38 195 TYR A O 1
ATOM 1581 N N . ASN A 1 196 ? 23.116 -20.471 -28.748 1.00 64.88 196 ASN A N 1
ATOM 1582 C CA . ASN A 1 196 ? 23.423 -19.664 -27.568 1.00 64.88 196 ASN A CA 1
ATOM 1583 C C . ASN A 1 196 ? 22.610 -18.356 -27.515 1.00 64.88 196 ASN A C 1
ATOM 1585 O O . ASN A 1 196 ? 22.233 -17.908 -26.429 1.00 64.88 196 ASN A O 1
ATOM 1589 N N . PHE A 1 197 ? 22.287 -17.763 -28.670 1.00 68.06 197 PHE A N 1
ATOM 1590 C CA . PHE A 1 197 ? 21.569 -16.489 -28.761 1.00 68.06 197 PHE A CA 1
ATOM 1591 C C . PHE A 1 197 ? 20.083 -16.601 -28.384 1.00 68.06 197 PHE A C 1
ATOM 1593 O O . PHE A 1 197 ? 19.541 -15.709 -27.729 1.00 68.06 197 PHE A O 1
ATOM 1600 N N . HIS A 1 198 ? 19.419 -17.705 -28.750 1.00 63.34 198 HIS A N 1
ATOM 1601 C CA . HIS A 1 198 ? 17.955 -17.820 -28.676 1.00 63.34 198 HIS A CA 1
ATOM 1602 C C . HIS A 1 198 ? 17.385 -17.984 -27.253 1.00 63.34 198 HIS A C 1
ATOM 1604 O O . HIS A 1 198 ? 16.209 -17.700 -27.038 1.00 63.34 198 HIS A O 1
ATOM 1610 N N . ALA A 1 199 ? 18.178 -18.431 -26.271 1.00 57.78 199 ALA A N 1
ATOM 1611 C CA . ALA A 1 199 ? 17.620 -18.868 -24.986 1.00 57.78 199 ALA A CA 1
ATOM 1612 C C . ALA A 1 199 ? 17.758 -17.866 -23.824 1.00 57.78 199 ALA A C 1
ATOM 1614 O O . ALA A 1 199 ? 16.897 -17.858 -22.947 1.00 57.78 199 ALA A O 1
ATOM 1615 N N . ARG A 1 200 ? 18.828 -17.057 -23.752 1.00 66.69 200 ARG A N 1
ATOM 1616 C CA . ARG A 1 200 ? 19.163 -16.324 -22.505 1.00 66.69 200 ARG A CA 1
ATOM 1617 C C . ARG A 1 200 ? 19.824 -14.954 -22.664 1.00 66.69 200 ARG A C 1
ATOM 1619 O O . ARG A 1 200 ? 19.995 -14.272 -21.661 1.00 66.69 200 ARG A O 1
ATOM 1626 N N . VAL A 1 201 ? 20.166 -14.514 -23.878 1.00 74.19 201 VAL A N 1
ATOM 1627 C CA . VAL A 1 201 ? 20.991 -13.302 -24.059 1.00 74.19 201 VAL A CA 1
ATOM 1628 C C . VAL A 1 201 ? 20.284 -12.036 -23.589 1.00 74.19 201 VAL A C 1
ATOM 1630 O O . VAL A 1 201 ? 20.905 -11.232 -22.912 1.00 74.19 201 VAL A O 1
ATOM 1633 N N . LEU A 1 202 ? 18.989 -11.861 -23.870 1.00 75.00 202 LEU A N 1
ATOM 1634 C CA . LEU A 1 202 ? 18.285 -10.645 -23.449 1.00 75.00 202 LEU A CA 1
ATOM 1635 C C . LEU A 1 202 ? 18.251 -10.496 -21.920 1.00 75.00 202 LEU A C 1
ATOM 1637 O O . LEU A 1 202 ? 18.554 -9.421 -21.414 1.00 75.00 202 LEU A O 1
ATOM 1641 N N . MET A 1 203 ? 17.917 -11.571 -21.197 1.00 80.12 203 MET A N 1
ATOM 1642 C CA . MET A 1 203 ? 17.932 -11.546 -19.731 1.00 80.12 203 MET A CA 1
ATOM 1643 C C . MET A 1 203 ? 19.351 -11.389 -19.195 1.00 80.12 203 MET A C 1
ATOM 1645 O O . MET A 1 203 ? 19.570 -10.533 -18.353 1.00 80.12 203 MET A O 1
ATOM 1649 N N . ALA A 1 204 ? 20.330 -12.100 -19.758 1.00 81.44 204 ALA A N 1
ATOM 1650 C CA . ALA A 1 204 ? 21.728 -11.956 -19.360 1.00 81.44 204 ALA A CA 1
ATOM 1651 C C . ALA A 1 204 ? 22.269 -10.533 -19.592 1.00 81.44 204 ALA A C 1
ATOM 1653 O O . ALA A 1 204 ? 23.042 -10.038 -18.783 1.00 81.44 204 ALA A O 1
ATOM 1654 N N . VAL A 1 205 ? 21.852 -9.857 -20.668 1.00 82.88 205 VAL A N 1
ATOM 1655 C CA . VAL A 1 205 ? 22.215 -8.458 -20.938 1.00 82.88 205 VAL A CA 1
ATOM 1656 C C . VAL A 1 205 ? 21.556 -7.524 -19.925 1.00 82.88 205 VAL A C 1
ATOM 1658 O O . VAL A 1 205 ? 22.217 -6.616 -19.433 1.00 82.88 205 VAL A O 1
ATOM 1661 N N . ILE A 1 206 ? 20.280 -7.739 -19.588 1.00 83.12 206 ILE A N 1
ATOM 1662 C CA . ILE A 1 206 ? 19.593 -6.947 -18.557 1.00 83.12 206 ILE A CA 1
ATOM 1663 C C . ILE A 1 206 ? 20.266 -7.145 -17.194 1.00 83.12 206 ILE A C 1
ATOM 1665 O O . ILE A 1 206 ? 20.572 -6.154 -16.534 1.00 83.12 206 ILE A O 1
ATOM 1669 N N . ASP A 1 207 ? 20.538 -8.390 -16.805 1.00 84.56 207 ASP A N 1
ATOM 1670 C CA . ASP A 1 207 ? 21.213 -8.727 -15.550 1.00 84.56 207 ASP A CA 1
ATOM 1671 C C . ASP A 1 207 ? 22.618 -8.111 -15.507 1.00 84.56 207 ASP A C 1
ATOM 1673 O O . ASP A 1 207 ? 22.973 -7.450 -14.533 1.00 84.56 207 ASP A O 1
ATOM 1677 N N . TRP A 1 208 ? 23.378 -8.214 -16.602 1.00 88.75 208 TRP A N 1
ATOM 1678 C CA . TRP A 1 208 ? 24.701 -7.600 -16.725 1.00 88.75 208 TRP A CA 1
ATOM 1679 C C . TRP A 1 208 ? 24.657 -6.075 -16.577 1.00 88.75 208 TRP A C 1
ATOM 1681 O O . TRP A 1 208 ? 25.485 -5.503 -15.870 1.00 88.75 208 TRP A O 1
ATOM 1691 N N . ILE A 1 209 ? 23.678 -5.409 -17.197 1.00 87.00 209 ILE A N 1
ATOM 1692 C CA . ILE A 1 209 ? 23.484 -3.961 -17.045 1.00 87.00 209 ILE A CA 1
ATOM 1693 C C . ILE A 1 209 ? 23.173 -3.617 -15.585 1.00 87.00 209 ILE A C 1
ATOM 1695 O O . ILE A 1 209 ? 23.774 -2.697 -15.034 1.00 87.00 209 ILE A O 1
ATOM 1699 N N . ILE A 1 210 ? 22.249 -4.343 -14.951 1.00 87.69 210 ILE A N 1
ATOM 1700 C CA . ILE A 1 210 ? 21.872 -4.107 -13.552 1.00 87.69 210 ILE A CA 1
ATOM 1701 C C . ILE A 1 210 ? 23.092 -4.268 -12.639 1.00 87.69 210 ILE A C 1
ATOM 1703 O O . ILE A 1 210 ? 23.340 -3.417 -11.783 1.00 87.69 210 ILE A O 1
ATOM 1707 N N . ASP A 1 211 ? 23.879 -5.323 -12.829 1.00 89.94 211 ASP A N 1
ATOM 1708 C CA . ASP A 1 211 ? 25.060 -5.585 -12.009 1.00 89.94 211 ASP A CA 1
ATOM 1709 C C . ASP A 1 211 ? 26.189 -4.581 -12.270 1.00 89.94 211 ASP A C 1
ATOM 1711 O O . ASP A 1 211 ? 26.883 -4.183 -11.328 1.00 89.94 211 ASP A O 1
ATOM 1715 N N . PHE A 1 212 ? 26.324 -4.083 -13.504 1.00 90.88 212 PHE A N 1
ATOM 1716 C CA . PHE A 1 212 ? 27.215 -2.968 -13.823 1.00 90.88 212 PHE A CA 1
ATOM 1717 C C . PHE A 1 212 ? 26.849 -1.713 -13.017 1.00 90.88 212 PHE A C 1
ATOM 1719 O O . PHE A 1 212 ? 27.715 -1.152 -12.343 1.00 90.88 212 PHE A O 1
ATOM 1726 N N . PHE A 1 213 ? 25.574 -1.304 -13.011 1.00 89.06 213 PHE A N 1
ATOM 1727 C CA . PHE A 1 213 ? 25.135 -0.130 -12.245 1.00 89.06 213 PHE A CA 1
ATOM 1728 C C . PHE A 1 213 ? 25.253 -0.339 -10.732 1.00 89.06 213 PHE A C 1
ATOM 1730 O O . PHE A 1 213 ? 25.723 0.561 -10.042 1.00 89.06 213 PHE A O 1
ATOM 1737 N N . LYS A 1 214 ? 24.926 -1.528 -10.206 1.00 89.88 214 LYS A N 1
ATOM 1738 C CA . LYS A 1 214 ? 25.168 -1.858 -8.787 1.00 89.88 214 LYS A CA 1
ATOM 1739 C C . LYS A 1 214 ? 26.645 -1.741 -8.420 1.00 89.88 214 LYS A C 1
ATOM 1741 O O . LYS A 1 214 ? 26.978 -1.196 -7.371 1.00 89.88 214 LYS A O 1
ATOM 1746 N N . THR A 1 215 ? 27.531 -2.240 -9.279 1.00 92.69 215 THR A N 1
ATOM 1747 C CA . THR A 1 215 ? 28.980 -2.159 -9.058 1.00 92.69 215 THR A CA 1
ATOM 1748 C C . THR A 1 215 ? 29.460 -0.712 -9.095 1.00 92.69 215 THR A C 1
ATOM 1750 O O . THR A 1 215 ? 30.237 -0.309 -8.233 1.00 92.69 215 THR A O 1
ATOM 1753 N N . LEU A 1 216 ? 28.966 0.084 -10.048 1.00 91.25 216 LEU A N 1
ATOM 1754 C CA . LEU A 1 216 ? 29.286 1.504 -10.168 1.00 91.25 216 LEU A CA 1
ATOM 1755 C C . LEU A 1 216 ? 28.826 2.300 -8.938 1.00 91.25 216 LEU A C 1
ATOM 1757 O O . LEU A 1 216 ? 29.620 3.042 -8.365 1.00 91.25 216 LEU A O 1
ATOM 1761 N N . LEU A 1 217 ? 27.578 2.116 -8.498 1.00 91.50 217 LEU A N 1
ATOM 1762 C CA . LEU A 1 217 ? 27.047 2.762 -7.294 1.00 91.50 217 LEU A CA 1
ATOM 1763 C C . LEU A 1 217 ? 27.828 2.337 -6.052 1.00 91.50 217 LEU A C 1
ATOM 1765 O O . LEU A 1 217 ? 28.275 3.190 -5.293 1.00 91.50 217 LEU A O 1
ATOM 1769 N N . GLY A 1 218 ? 28.091 1.037 -5.895 1.00 93.44 218 GLY A N 1
ATOM 1770 C CA . GLY A 1 218 ? 28.902 0.527 -4.792 1.00 93.44 218 GLY A CA 1
ATOM 1771 C C . GLY A 1 218 ? 30.333 1.073 -4.807 1.00 93.44 218 GLY A C 1
ATOM 1772 O O . GLY A 1 218 ? 30.910 1.313 -3.748 1.00 93.44 218 GLY A O 1
ATOM 1773 N N . PHE A 1 219 ? 30.917 1.314 -5.984 1.00 94.56 219 PHE A N 1
ATOM 1774 C CA . PHE A 1 219 ? 32.212 1.983 -6.108 1.00 94.56 219 PHE A CA 1
ATOM 1775 C C . PHE A 1 219 ? 32.142 3.441 -5.637 1.00 94.56 219 PHE A C 1
ATOM 1777 O O . PHE A 1 219 ? 32.984 3.854 -4.841 1.00 94.56 219 PHE A O 1
ATOM 1784 N N . VAL A 1 220 ? 31.126 4.200 -6.065 1.00 93.44 220 VAL A N 1
ATOM 1785 C CA . VAL A 1 220 ? 30.919 5.590 -5.624 1.00 93.44 220 VAL A CA 1
ATOM 1786 C C . VAL A 1 220 ? 30.686 5.657 -4.115 1.00 93.44 220 VAL A C 1
ATOM 1788 O O . VAL A 1 220 ? 31.313 6.467 -3.440 1.00 93.44 220 VAL A O 1
ATOM 1791 N N . GLU A 1 221 ? 29.846 4.786 -3.559 1.00 94.56 221 GLU A N 1
ATOM 1792 C CA . GLU A 1 221 ? 29.585 4.725 -2.118 1.00 94.56 221 GLU A CA 1
ATOM 1793 C C . GLU A 1 221 ? 30.850 4.413 -1.318 1.00 94.56 221 GLU A C 1
ATOM 1795 O O . GLU A 1 221 ? 31.128 5.080 -0.322 1.00 94.56 221 GLU A O 1
ATOM 1800 N N . ARG A 1 222 ? 31.655 3.444 -1.772 1.00 94.94 222 ARG A N 1
ATOM 1801 C CA . ARG A 1 222 ? 32.944 3.122 -1.144 1.00 94.94 222 ARG A CA 1
ATOM 1802 C C . ARG A 1 222 ? 33.930 4.276 -1.243 1.00 94.94 222 ARG A C 1
ATOM 1804 O O . ARG A 1 222 ? 34.657 4.515 -0.287 1.00 94.94 222 ARG A O 1
ATOM 1811 N N . PHE A 1 223 ? 33.957 4.986 -2.369 1.00 94.69 223 PHE A N 1
ATOM 1812 C CA . PHE A 1 223 ? 34.789 6.173 -2.533 1.00 94.69 223 PHE A CA 1
ATOM 1813 C C . PHE A 1 223 ? 34.374 7.277 -1.554 1.00 94.69 223 PHE A C 1
ATOM 1815 O O . PHE A 1 223 ? 35.220 7.784 -0.822 1.00 94.69 223 PHE A O 1
ATOM 1822 N N . LEU A 1 224 ? 33.076 7.596 -1.478 1.00 93.50 224 LEU A N 1
ATOM 1823 C CA . LEU A 1 224 ? 32.555 8.585 -0.532 1.00 93.50 224 LEU A CA 1
ATOM 1824 C C . LEU A 1 224 ? 32.873 8.196 0.914 1.00 93.50 224 LEU A C 1
ATOM 1826 O O . LEU A 1 224 ? 33.367 9.023 1.673 1.00 93.50 224 LEU A O 1
ATOM 1830 N N . TYR A 1 225 ? 32.660 6.926 1.263 1.00 93.94 225 TYR A N 1
ATOM 1831 C CA . TYR A 1 225 ? 32.975 6.395 2.585 1.00 93.94 225 TYR A CA 1
ATOM 1832 C C . TYR A 1 225 ? 34.474 6.464 2.908 1.00 93.94 225 TYR A C 1
ATOM 1834 O O . TYR A 1 225 ? 34.845 6.820 4.021 1.00 93.94 225 TYR A O 1
ATOM 1842 N N . ALA A 1 226 ? 35.351 6.146 1.952 1.00 94.62 226 ALA A N 1
ATOM 1843 C CA . ALA A 1 226 ? 36.796 6.201 2.161 1.00 94.62 226 ALA A CA 1
ATOM 1844 C C . ALA A 1 226 ? 37.274 7.628 2.468 1.00 94.62 226 ALA A C 1
ATOM 1846 O O . ALA A 1 226 ? 38.127 7.818 3.334 1.00 94.62 226 ALA A O 1
ATOM 1847 N N . VAL A 1 227 ? 36.706 8.630 1.791 1.00 93.88 227 VAL A N 1
ATOM 1848 C CA . VAL A 1 227 ? 37.014 10.036 2.075 1.00 93.88 227 VAL A CA 1
ATOM 1849 C C . VAL A 1 227 ? 36.395 10.480 3.404 1.00 93.88 227 VAL A C 1
ATOM 1851 O O . VAL A 1 227 ? 37.081 11.142 4.182 1.00 93.88 227 VAL A O 1
ATOM 1854 N N . ASP A 1 228 ? 35.155 10.074 3.707 1.00 92.56 228 ASP A N 1
ATOM 1855 C CA . ASP A 1 228 ? 34.518 10.336 5.009 1.00 92.56 228 ASP A CA 1
ATOM 1856 C C . ASP A 1 228 ? 35.381 9.793 6.164 1.00 92.56 228 ASP A C 1
ATOM 1858 O O . ASP A 1 228 ? 35.626 10.494 7.147 1.00 92.56 228 ASP A O 1
ATOM 1862 N N . GLU A 1 229 ? 35.903 8.571 6.030 1.00 92.62 229 GLU A N 1
ATOM 1863 C CA . GLU A 1 229 ? 36.757 7.946 7.043 1.00 92.62 229 GLU A CA 1
ATOM 1864 C C . GLU A 1 229 ? 38.134 8.625 7.135 1.00 92.62 229 GLU A C 1
ATOM 1866 O O . GLU A 1 229 ? 38.656 8.819 8.233 1.00 92.62 229 GLU A O 1
ATOM 1871 N N . TRP A 1 230 ? 38.709 9.077 6.015 1.00 91.62 230 TRP A N 1
ATOM 1872 C CA . TRP A 1 230 ? 39.959 9.848 6.028 1.00 91.62 230 TRP A CA 1
ATOM 1873 C C . TRP A 1 230 ? 39.818 11.182 6.781 1.00 91.62 230 TRP A C 1
ATOM 1875 O O . TRP A 1 230 ? 40.741 11.606 7.482 1.00 91.62 230 TRP A O 1
ATOM 1885 N N . LEU A 1 231 ? 38.648 11.822 6.686 1.00 90.94 231 LEU A N 1
ATOM 1886 C CA . LEU A 1 231 ? 38.325 13.072 7.383 1.00 90.94 231 LEU A CA 1
ATOM 1887 C C . LEU A 1 231 ? 37.874 12.868 8.832 1.00 90.94 231 LEU A C 1
ATOM 1889 O O . LEU A 1 231 ? 37.710 13.842 9.569 1.00 90.94 231 LEU A O 1
ATOM 1893 N N . ARG A 1 232 ? 37.725 11.619 9.275 1.00 88.06 232 ARG A N 1
ATOM 1894 C CA . ARG A 1 232 ? 37.367 11.297 10.651 1.00 88.06 232 ARG A CA 1
ATOM 1895 C C . ARG A 1 232 ? 38.513 11.614 11.614 1.00 88.06 232 ARG A C 1
ATOM 1897 O O . ARG A 1 232 ? 39.700 11.475 11.290 1.00 88.06 232 ARG A O 1
ATOM 1904 N N . PHE A 1 233 ? 38.144 12.044 12.818 1.00 88.88 233 PHE A N 1
ATOM 1905 C CA . PHE A 1 233 ? 39.091 12.377 13.880 1.00 88.88 233 PHE A CA 1
ATOM 1906 C C . PHE A 1 233 ? 39.684 11.109 14.502 1.00 88.88 233 PHE A C 1
ATOM 1908 O O . PHE A 1 233 ? 38.937 10.228 14.931 1.00 88.88 233 PHE A O 1
ATOM 1915 N N . HIS A 1 234 ? 41.014 11.045 14.593 1.00 87.50 234 HIS A N 1
ATOM 1916 C CA . HIS A 1 234 ? 41.730 9.965 15.276 1.00 87.50 234 HIS A CA 1
ATOM 1917 C C . HIS A 1 234 ? 42.474 10.493 16.507 1.00 87.50 234 HIS A C 1
ATOM 1919 O O . HIS A 1 234 ? 42.972 11.617 16.525 1.00 87.50 234 HIS A O 1
ATOM 1925 N N . SER A 1 235 ? 42.583 9.658 17.542 1.00 78.88 235 SER A N 1
ATOM 1926 C CA . SER A 1 235 ? 43.069 10.042 18.878 1.00 78.88 235 SER A CA 1
ATOM 1927 C C . SER A 1 235 ? 44.545 10.462 18.942 1.00 78.88 235 SER A C 1
ATOM 1929 O O . SER A 1 235 ? 44.958 11.051 19.934 1.00 78.88 235 SER A O 1
ATOM 1931 N N . ALA A 1 236 ? 45.345 10.142 17.920 1.00 85.75 236 ALA A N 1
ATOM 1932 C CA . ALA A 1 236 ? 46.789 10.397 17.873 1.00 85.75 236 ALA A CA 1
ATOM 1933 C C . ALA A 1 236 ? 47.180 11.582 16.962 1.00 85.75 236 ALA A C 1
ATOM 1935 O O . ALA A 1 236 ? 48.353 11.751 16.635 1.00 85.75 236 ALA A O 1
ATOM 1936 N N . GLU A 1 237 ? 46.212 12.384 16.509 1.00 88.75 237 GLU A N 1
ATOM 1937 C CA . GLU A 1 237 ? 46.447 13.454 15.535 1.00 88.75 237 GLU A CA 1
ATOM 1938 C C . GLU A 1 237 ? 46.822 14.792 16.181 1.00 88.75 237 GLU A C 1
ATOM 1940 O O . GLU A 1 237 ? 46.388 15.133 17.282 1.00 88.75 237 GLU A O 1
ATOM 1945 N N . SER A 1 238 ? 47.627 15.584 15.467 1.00 91.00 238 SER A N 1
ATOM 1946 C CA . SER A 1 238 ? 47.987 16.933 15.907 1.00 91.00 238 SER A CA 1
ATOM 1947 C C . SER A 1 238 ? 46.771 17.869 15.882 1.00 91.00 238 SER A C 1
ATOM 1949 O O . SER A 1 238 ? 45.887 17.731 15.034 1.00 91.00 238 SER A O 1
ATOM 1951 N N . TRP A 1 239 ? 46.744 18.876 16.761 1.00 88.50 239 TRP A N 1
ATOM 1952 C CA . TRP A 1 239 ? 45.660 19.870 16.810 1.00 88.50 239 TRP A CA 1
ATOM 1953 C C . TRP A 1 239 ? 45.412 20.557 15.453 1.00 88.50 239 TRP A C 1
ATOM 1955 O O . TRP A 1 239 ? 44.263 20.727 15.047 1.00 88.50 239 TRP A O 1
ATOM 1965 N N . PHE A 1 240 ? 46.476 20.875 14.706 1.00 91.00 240 PHE A N 1
ATOM 1966 C CA . PHE A 1 240 ? 46.364 21.457 13.364 1.00 91.00 240 PHE A CA 1
ATOM 1967 C C . PHE A 1 240 ? 45.653 20.518 12.380 1.00 91.00 240 PHE A C 1
ATOM 1969 O O . PHE A 1 240 ? 44.823 20.967 11.591 1.00 91.00 240 PHE A O 1
ATOM 1976 N N . THR A 1 241 ? 45.936 19.213 12.450 1.00 90.06 241 THR A N 1
ATOM 1977 C CA . THR A 1 241 ? 45.270 18.191 11.629 1.00 90.06 241 THR A CA 1
ATOM 1978 C C . THR A 1 241 ? 43.780 18.116 11.948 1.00 90.06 241 THR A C 1
ATOM 1980 O O . THR A 1 241 ? 42.966 18.070 11.030 1.00 90.06 241 THR A O 1
ATOM 1983 N N . VAL A 1 242 ? 43.411 18.178 13.231 1.00 90.44 242 VAL A N 1
ATOM 1984 C CA . VAL A 1 242 ? 42.007 18.159 13.669 1.00 90.44 242 VAL A CA 1
ATOM 1985 C C . VAL A 1 242 ? 41.246 19.377 13.141 1.00 90.44 242 VAL A C 1
ATOM 1987 O O . VAL A 1 242 ? 40.160 19.221 12.585 1.00 90.44 242 VAL A O 1
ATOM 1990 N N . VAL A 1 243 ? 41.816 20.583 13.248 1.00 92.19 243 VAL A N 1
ATOM 1991 C CA . VAL A 1 243 ? 41.183 21.812 12.733 1.00 92.19 243 VAL A CA 1
ATOM 1992 C C . VAL A 1 243 ? 41.037 21.764 11.210 1.00 92.19 243 VAL A C 1
ATOM 1994 O O . VAL A 1 243 ? 39.963 22.064 10.686 1.00 92.19 243 VAL A O 1
ATOM 1997 N N . ALA A 1 244 ? 42.079 21.335 10.492 1.00 92.56 244 ALA A N 1
ATOM 1998 C CA . ALA A 1 244 ? 42.027 21.189 9.039 1.00 92.56 244 ALA A CA 1
ATOM 1999 C C . ALA A 1 244 ? 40.959 20.169 8.604 1.00 92.56 244 ALA A C 1
ATOM 2001 O O . ALA A 1 244 ? 40.160 20.463 7.715 1.00 92.56 244 ALA A O 1
ATOM 2002 N N . LYS A 1 245 ? 40.889 19.006 9.269 1.00 94.62 245 LYS A N 1
ATOM 2003 C CA . LYS A 1 245 ? 39.859 17.985 9.027 1.00 94.62 245 LYS A CA 1
ATOM 2004 C C . LYS A 1 245 ? 38.454 18.469 9.362 1.00 94.62 245 LYS A C 1
ATOM 2006 O O . LYS A 1 245 ? 37.529 18.115 8.647 1.00 94.62 245 LYS A O 1
ATOM 2011 N N . ALA A 1 246 ? 38.278 19.300 10.388 1.00 91.69 246 ALA A N 1
ATOM 2012 C CA . ALA A 1 246 ? 36.971 19.864 10.716 1.00 91.69 246 ALA A CA 1
ATOM 2013 C C . ALA A 1 246 ? 36.460 20.795 9.602 1.00 91.69 246 ALA A C 1
ATOM 2015 O O . ALA A 1 246 ? 35.323 20.650 9.155 1.00 91.69 246 ALA A O 1
ATOM 2016 N N . ILE A 1 247 ? 37.307 21.703 9.101 1.00 93.50 247 ILE A N 1
ATOM 2017 C CA . ILE A 1 247 ? 36.949 22.607 7.993 1.00 93.50 247 ILE A CA 1
ATOM 2018 C C . ILE A 1 247 ? 36.696 21.805 6.712 1.00 93.50 247 ILE A C 1
ATOM 2020 O O . ILE A 1 247 ? 35.667 21.978 6.054 1.00 93.50 247 ILE A O 1
ATOM 2024 N N . LEU A 1 248 ? 37.616 20.897 6.375 1.00 94.25 248 LEU A N 1
ATOM 2025 C CA . LEU A 1 248 ? 37.511 20.075 5.174 1.00 94.25 248 LEU A CA 1
ATOM 2026 C C . LEU A 1 248 ? 36.320 19.113 5.252 1.00 94.25 248 LEU A C 1
ATOM 2028 O O . LEU A 1 248 ? 35.655 18.908 4.247 1.00 94.25 248 LEU A O 1
ATOM 2032 N N . GLY A 1 249 ? 36.000 18.598 6.438 1.00 92.75 249 GLY A N 1
ATOM 2033 C CA . GLY A 1 249 ? 34.837 17.758 6.714 1.00 92.75 249 GLY A CA 1
ATOM 2034 C C . GLY A 1 249 ? 33.514 18.473 6.461 1.00 92.75 249 GLY A C 1
ATOM 2035 O O . GLY A 1 249 ? 32.614 17.884 5.872 1.00 92.75 249 GLY A O 1
ATOM 2036 N N . VAL A 1 250 ? 33.396 19.758 6.817 1.00 93.75 250 VAL A N 1
ATOM 2037 C CA . VAL A 1 250 ? 32.195 20.553 6.501 1.00 93.75 250 VAL A CA 1
ATOM 2038 C C . VAL A 1 250 ? 32.039 20.722 4.990 1.00 93.75 250 VAL A C 1
ATOM 2040 O O . VAL A 1 250 ? 30.974 20.415 4.453 1.00 93.75 250 VAL A O 1
ATOM 2043 N N . ILE A 1 251 ? 33.099 21.142 4.291 1.00 94.12 251 ILE A N 1
ATOM 2044 C CA . ILE A 1 251 ? 33.080 21.299 2.826 1.00 94.12 251 ILE A CA 1
ATOM 2045 C C . ILE A 1 251 ? 32.770 19.955 2.156 1.00 94.12 251 ILE A C 1
ATOM 2047 O O . ILE A 1 251 ? 31.919 19.872 1.270 1.00 94.12 251 ILE A O 1
ATOM 2051 N N . TRP A 1 252 ? 33.420 18.887 2.614 1.00 95.56 252 TRP A N 1
ATOM 2052 C CA . TRP A 1 252 ? 33.230 17.544 2.093 1.00 95.56 252 TRP A CA 1
ATOM 2053 C C . TRP A 1 252 ? 31.822 17.013 2.351 1.00 95.56 252 TRP A C 1
ATOM 2055 O O . TRP A 1 252 ? 31.257 16.399 1.458 1.00 95.56 252 TRP A O 1
ATOM 2065 N N . SER A 1 253 ? 31.205 17.294 3.503 1.00 92.38 253 SER A N 1
ATOM 2066 C CA . SER A 1 253 ? 29.823 16.874 3.773 1.00 92.38 253 SER A CA 1
ATOM 2067 C C . SER A 1 253 ? 28.847 17.433 2.731 1.00 92.38 253 SER A C 1
ATOM 2069 O O . SER A 1 253 ? 27.987 16.705 2.231 1.00 92.38 253 SER A O 1
ATOM 2071 N N . PHE A 1 254 ? 29.043 18.693 2.322 1.00 94.38 254 PHE A N 1
ATOM 2072 C CA . PHE A 1 254 ? 28.267 19.323 1.259 1.00 94.38 254 PHE A CA 1
ATOM 2073 C C . PHE A 1 254 ? 28.545 18.675 -0.105 1.00 94.38 254 PHE A C 1
ATOM 2075 O O . PHE A 1 254 ? 27.610 18.344 -0.832 1.00 94.38 254 PHE A O 1
ATOM 2082 N N . VAL A 1 255 ? 29.818 18.431 -0.435 1.00 94.62 255 VAL A N 1
ATOM 2083 C CA . VAL A 1 255 ? 30.217 17.770 -1.690 1.00 94.62 255 VAL A CA 1
ATOM 2084 C C . VAL A 1 255 ? 29.695 16.328 -1.764 1.00 94.62 255 VAL A C 1
ATOM 2086 O O . VAL A 1 255 ? 29.124 15.944 -2.778 1.00 94.62 255 VAL A O 1
ATOM 2089 N N . SER A 1 256 ? 29.823 15.543 -0.694 1.00 94.44 256 SER A N 1
ATOM 2090 C CA . SER A 1 256 ? 29.324 14.166 -0.576 1.00 94.44 256 SER A CA 1
ATOM 2091 C C . SER A 1 256 ? 27.807 14.116 -0.746 1.00 94.44 256 SER A C 1
ATOM 2093 O O . SER A 1 256 ? 27.292 13.299 -1.512 1.00 94.44 256 SER A O 1
ATOM 2095 N N . PHE A 1 257 ? 27.080 15.043 -0.116 1.00 93.75 257 PHE A N 1
ATOM 2096 C CA . PHE A 1 257 ? 25.639 15.185 -0.312 1.00 93.75 257 PHE A CA 1
ATOM 2097 C C . PHE A 1 257 ? 25.284 15.509 -1.770 1.00 93.75 257 PHE A C 1
ATOM 2099 O O . PHE A 1 257 ? 24.404 14.869 -2.347 1.00 93.75 257 PHE A O 1
ATOM 2106 N N . LEU A 1 258 ? 26.007 16.446 -2.392 1.00 93.19 258 LEU A N 1
ATOM 2107 C CA . LEU A 1 258 ? 25.800 16.824 -3.787 1.00 93.19 258 LEU A CA 1
ATOM 2108 C C . LEU A 1 258 ? 26.063 15.644 -4.734 1.00 93.19 258 LEU A C 1
ATOM 2110 O O . LEU A 1 258 ? 25.242 15.366 -5.604 1.00 93.19 258 LEU A O 1
ATOM 2114 N N . ILE A 1 259 ? 27.158 14.906 -4.527 1.00 94.12 259 ILE A N 1
ATOM 2115 C CA . ILE A 1 259 ? 27.485 13.702 -5.303 1.00 94.12 259 ILE A CA 1
ATOM 2116 C C . ILE A 1 259 ? 26.370 12.665 -5.163 1.00 94.12 259 ILE A C 1
ATOM 2118 O O . ILE A 1 259 ? 25.925 12.134 -6.175 1.00 94.12 259 ILE A O 1
ATOM 2122 N N . ARG A 1 260 ? 25.870 12.401 -3.948 1.00 92.31 260 ARG A N 1
ATOM 2123 C CA . ARG A 1 260 ? 24.765 11.449 -3.730 1.00 92.31 260 ARG A CA 1
ATOM 2124 C C . ARG A 1 260 ? 23.499 11.864 -4.473 1.00 92.31 260 ARG A C 1
ATOM 2126 O O . ARG A 1 260 ? 22.862 11.010 -5.083 1.00 92.31 260 ARG A O 1
ATOM 2133 N N . ILE A 1 261 ? 23.157 13.155 -4.459 1.00 91.62 261 ILE A N 1
ATOM 2134 C CA . ILE A 1 261 ? 22.026 13.675 -5.236 1.00 91.62 261 ILE A CA 1
ATOM 2135 C C . ILE A 1 261 ? 22.265 13.441 -6.725 1.00 91.62 261 ILE A C 1
ATOM 2137 O O . ILE A 1 261 ? 21.458 12.777 -7.367 1.00 91.62 261 ILE A O 1
ATOM 2141 N N . TYR A 1 262 ? 23.365 13.932 -7.293 1.00 92.25 262 TYR A N 1
ATOM 2142 C CA . TYR A 1 262 ? 23.571 13.803 -8.734 1.00 92.25 262 TYR A CA 1
ATOM 2143 C C . TYR A 1 262 ? 23.666 12.344 -9.169 1.00 92.25 262 TYR A C 1
ATOM 2145 O O . TYR A 1 262 ? 23.023 11.973 -10.142 1.00 92.25 262 TYR A O 1
ATOM 2153 N N . VAL A 1 263 ? 24.409 11.503 -8.452 1.00 92.94 263 VAL A N 1
ATOM 2154 C CA . VAL A 1 263 ? 24.607 10.103 -8.837 1.00 92.94 263 VAL A CA 1
ATOM 2155 C C . VAL A 1 263 ? 23.310 9.304 -8.711 1.00 92.94 263 VAL A C 1
ATOM 2157 O O . VAL A 1 263 ? 22.861 8.761 -9.717 1.00 92.94 263 VAL A O 1
ATOM 2160 N N . ASN A 1 264 ? 22.674 9.275 -7.535 1.00 90.12 264 ASN A N 1
ATOM 2161 C CA . ASN A 1 264 ? 21.526 8.389 -7.289 1.00 90.12 264 ASN A CA 1
ATOM 2162 C C . ASN A 1 264 ? 20.225 8.939 -7.890 1.00 90.12 264 ASN A C 1
ATOM 2164 O O . ASN A 1 264 ? 19.377 8.183 -8.358 1.00 90.12 264 ASN A O 1
ATOM 2168 N N . LEU A 1 265 ? 20.048 10.263 -7.866 1.00 91.25 265 LEU A N 1
ATOM 2169 C CA . LEU A 1 265 ? 18.783 10.894 -8.238 1.00 91.25 265 LEU A CA 1
ATOM 2170 C C . LEU A 1 265 ? 18.739 11.292 -9.711 1.00 91.25 265 LEU A C 1
ATOM 2172 O O . LEU A 1 265 ? 17.668 11.258 -10.306 1.00 91.25 265 LEU A O 1
ATOM 2176 N N . MET A 1 266 ? 19.870 11.688 -10.302 1.00 91.31 266 MET A N 1
ATOM 2177 C CA . MET A 1 266 ? 19.887 12.296 -11.637 1.00 91.31 266 MET A CA 1
ATOM 2178 C C . MET A 1 266 ? 20.604 11.425 -12.682 1.00 91.31 266 MET A C 1
ATOM 2180 O O . MET A 1 266 ? 20.021 11.087 -13.711 1.00 91.31 266 MET A O 1
ATOM 2184 N N . ILE A 1 267 ? 21.844 11.011 -12.426 1.00 91.81 267 ILE A N 1
ATOM 2185 C CA . ILE A 1 267 ? 22.720 10.313 -13.377 1.00 91.81 267 ILE A CA 1
ATOM 2186 C C . ILE A 1 267 ? 22.311 8.847 -13.528 1.00 91.81 267 ILE A C 1
ATOM 2188 O O . ILE A 1 267 ? 22.083 8.397 -14.652 1.00 91.81 267 ILE A O 1
ATOM 2192 N N . GLU A 1 268 ? 22.193 8.103 -12.422 1.00 91.25 268 GLU A N 1
ATOM 2193 C CA . GLU A 1 268 ? 21.859 6.676 -12.452 1.00 91.25 268 GLU A CA 1
ATOM 2194 C C . GLU A 1 268 ? 20.532 6.426 -13.186 1.00 91.25 268 GLU A C 1
ATOM 2196 O O . GLU A 1 268 ? 20.549 5.669 -14.156 1.00 91.25 268 GLU A O 1
ATOM 2201 N N . PRO A 1 269 ? 19.401 7.088 -12.865 1.00 90.50 269 PRO A N 1
ATOM 2202 C CA . PRO A 1 269 ? 18.145 6.828 -13.569 1.00 90.50 269 PRO A CA 1
ATOM 2203 C C . PRO A 1 269 ? 18.187 7.223 -15.049 1.00 90.50 269 PRO A C 1
ATOM 2205 O O . PRO A 1 269 ? 17.486 6.613 -15.858 1.00 90.50 269 PRO A O 1
ATOM 2208 N N . THR A 1 270 ? 18.990 8.233 -15.404 1.00 90.00 270 THR A N 1
ATOM 2209 C CA . THR A 1 270 ? 19.111 8.726 -16.783 1.00 90.00 270 THR A CA 1
ATOM 2210 C C . THR A 1 270 ? 19.898 7.761 -17.661 1.00 90.00 270 THR A C 1
ATOM 2212 O O . THR A 1 270 ? 19.495 7.499 -18.789 1.00 90.00 270 THR A O 1
ATOM 2215 N N . PHE A 1 271 ? 20.981 7.171 -17.155 1.00 89.31 271 PHE A N 1
ATOM 2216 C CA . PHE A 1 271 ? 21.753 6.199 -17.932 1.00 89.31 271 PHE A CA 1
ATOM 2217 C C . PHE 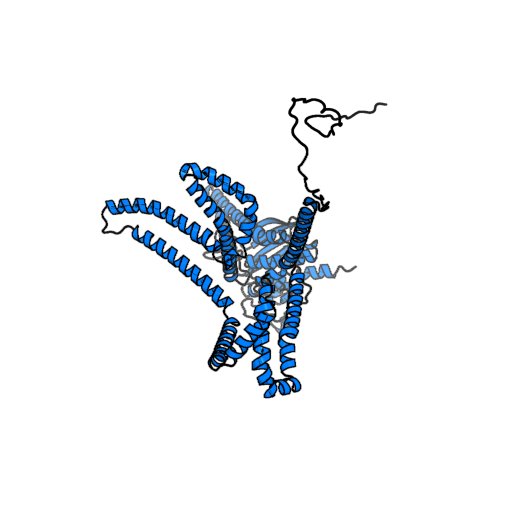A 1 271 ? 21.252 4.764 -17.797 1.00 89.31 271 PHE A C 1
ATOM 2219 O O . PHE A 1 271 ? 21.472 3.961 -18.702 1.00 89.31 271 PHE A O 1
ATOM 2226 N N . HIS A 1 272 ? 20.575 4.417 -16.702 1.00 86.75 272 HIS A N 1
ATOM 2227 C CA . HIS A 1 272 ? 20.100 3.060 -16.467 1.00 86.75 272 HIS A CA 1
ATOM 2228 C C . HIS A 1 272 ? 18.925 2.741 -17.404 1.00 86.75 272 HIS A C 1
ATOM 2230 O O . HIS A 1 272 ? 17.813 3.214 -17.165 1.00 86.75 272 HIS A O 1
ATOM 2236 N N . PRO A 1 273 ? 19.076 1.884 -18.431 1.00 83.75 273 PRO A N 1
ATOM 2237 C CA . PRO A 1 273 ? 18.081 1.746 -19.498 1.00 83.75 273 PRO A CA 1
ATOM 2238 C C . PRO A 1 273 ? 16.719 1.265 -18.981 1.00 83.75 273 PRO A C 1
ATOM 2240 O O . PRO A 1 273 ? 15.680 1.743 -19.431 1.00 83.75 273 PRO A O 1
ATOM 2243 N N . VAL A 1 274 ? 16.706 0.389 -17.970 1.00 82.00 274 VAL A N 1
ATOM 2244 C CA . VAL A 1 274 ? 15.458 -0.088 -17.342 1.00 82.00 274 VAL A CA 1
ATOM 2245 C C . VAL A 1 274 ? 14.666 1.049 -16.674 1.00 82.00 274 VAL A C 1
ATOM 2247 O O . VAL A 1 274 ? 13.437 1.019 -16.692 1.00 82.00 274 VAL A O 1
ATOM 2250 N N . LYS A 1 275 ? 15.346 2.059 -16.110 1.00 82.25 275 LYS A N 1
ATOM 2251 C CA . LYS A 1 275 ? 14.720 3.226 -15.462 1.00 82.25 275 LYS A CA 1
ATOM 2252 C C . LYS A 1 275 ? 14.466 4.351 -16.477 1.00 82.25 275 LYS A C 1
ATOM 2254 O O . LYS A 1 275 ? 13.431 5.015 -16.420 1.00 82.25 275 LYS A O 1
ATOM 2259 N N . HIS A 1 276 ? 15.364 4.506 -17.450 1.00 83.38 276 HIS A N 1
ATOM 2260 C CA . HIS A 1 276 ? 15.340 5.574 -18.437 1.00 83.38 276 HIS A CA 1
ATOM 2261 C C . HIS A 1 276 ? 14.122 5.487 -19.366 1.00 83.38 276 HIS A C 1
ATOM 2263 O O . HIS A 1 276 ? 13.340 6.434 -19.480 1.00 83.38 276 HIS A O 1
ATOM 2269 N N . PHE A 1 277 ? 13.929 4.337 -20.021 1.00 79.44 277 PHE A N 1
ATOM 2270 C CA . PHE A 1 277 ? 12.947 4.216 -21.101 1.00 79.44 277 PHE A CA 1
ATOM 2271 C C . PHE A 1 277 ? 11.489 4.457 -20.678 1.00 79.44 277 PHE A C 1
ATOM 2273 O O . PHE A 1 277 ? 10.806 5.162 -21.419 1.00 79.44 277 PHE A O 1
ATOM 2280 N N . PRO A 1 278 ? 10.984 3.952 -19.534 1.00 77.94 278 PRO A N 1
ATOM 2281 C CA . PRO A 1 278 ? 9.564 4.102 -19.206 1.00 77.94 278 PRO A CA 1
ATOM 2282 C C . PRO A 1 278 ? 9.171 5.492 -18.684 1.00 77.94 278 PRO A C 1
ATOM 2284 O O . PRO A 1 278 ? 8.045 5.920 -18.920 1.00 77.94 278 PRO A O 1
ATOM 2287 N N . VAL A 1 279 ? 10.061 6.179 -17.954 1.00 83.31 279 VAL A N 1
ATOM 2288 C CA . VAL A 1 279 ? 9.705 7.399 -17.198 1.00 83.31 279 VAL A CA 1
ATOM 2289 C C . VAL A 1 279 ? 10.581 8.589 -17.572 1.00 83.31 279 VAL A C 1
ATOM 2291 O O . VAL A 1 279 ? 10.059 9.657 -17.889 1.00 83.31 279 VAL A O 1
ATOM 2294 N N . VAL A 1 280 ? 11.905 8.419 -17.578 1.00 89.38 280 VAL A N 1
ATOM 2295 C CA . VAL A 1 280 ? 12.841 9.529 -17.817 1.00 89.38 280 VAL A CA 1
ATOM 2296 C C . VAL A 1 280 ? 12.688 10.082 -19.234 1.00 89.38 280 VAL A C 1
ATOM 2298 O O . VAL A 1 280 ? 12.734 11.295 -19.421 1.00 89.38 280 VAL A O 1
ATOM 2301 N N . THR A 1 281 ? 12.424 9.236 -20.235 1.00 89.06 281 THR A N 1
ATOM 2302 C CA . THR A 1 281 ? 12.150 9.703 -21.609 1.00 89.06 281 THR A CA 1
ATOM 2303 C C . THR A 1 281 ? 10.878 10.546 -21.707 1.00 89.06 281 THR A C 1
ATOM 2305 O O . THR A 1 281 ? 10.831 11.510 -22.472 1.00 89.06 281 THR A O 1
ATOM 2308 N N . VAL A 1 282 ? 9.842 10.212 -20.932 1.00 88.31 282 VAL A N 1
ATOM 2309 C CA . VAL A 1 282 ? 8.599 10.990 -20.874 1.00 88.31 282 VAL A CA 1
ATOM 2310 C C . VAL A 1 282 ? 8.876 12.337 -20.218 1.00 88.31 282 VAL A C 1
ATOM 2312 O O . VAL A 1 282 ? 8.466 13.361 -20.756 1.00 88.31 282 VAL A O 1
ATOM 2315 N N . ALA A 1 283 ? 9.637 12.353 -19.120 1.00 88.50 283 ALA A N 1
ATOM 2316 C CA . ALA A 1 283 ? 10.051 13.588 -18.461 1.00 88.50 283 ALA A CA 1
ATOM 2317 C C . ALA A 1 283 ? 10.878 14.492 -19.395 1.00 88.50 283 ALA A C 1
ATOM 2319 O O . ALA A 1 283 ? 10.584 15.679 -19.492 1.00 88.50 283 ALA A O 1
ATOM 2320 N N . HIS A 1 284 ? 11.821 13.937 -20.167 1.00 89.44 284 HIS A N 1
ATOM 2321 C CA . HIS A 1 284 ? 12.554 14.688 -21.197 1.00 89.44 284 HIS A CA 1
ATOM 2322 C C . HIS A 1 284 ? 11.614 15.343 -22.215 1.00 89.44 284 HIS A C 1
ATOM 2324 O O . HIS A 1 284 ? 11.764 16.520 -22.533 1.00 89.44 284 HIS A O 1
ATOM 2330 N N . LYS A 1 285 ? 10.620 14.599 -22.714 1.00 88.56 285 LYS A N 1
ATOM 2331 C CA . LYS A 1 285 ? 9.643 15.129 -23.678 1.00 88.56 285 LYS A CA 1
ATOM 2332 C C . LYS A 1 285 ? 8.764 16.220 -23.072 1.00 88.56 285 LYS A C 1
ATOM 2334 O O . LYS A 1 285 ? 8.465 17.192 -23.752 1.00 88.56 285 LYS A O 1
ATOM 2339 N N . MET A 1 286 ? 8.376 16.070 -21.807 1.00 88.12 286 MET A N 1
ATOM 2340 C CA . MET A 1 286 ? 7.582 17.068 -21.086 1.00 88.12 286 MET A CA 1
ATOM 2341 C C . MET A 1 286 ? 8.378 18.345 -20.799 1.00 88.12 286 MET A C 1
ATOM 2343 O O . MET A 1 286 ? 7.803 19.427 -20.821 1.00 88.12 286 MET A O 1
ATOM 2347 N N . LEU A 1 287 ? 9.691 18.237 -20.572 1.00 86.56 287 LEU A N 1
ATOM 2348 C CA . LEU A 1 287 ? 10.571 19.392 -20.384 1.00 86.56 287 LEU A CA 1
ATOM 2349 C C . LEU A 1 287 ? 10.974 20.073 -21.696 1.00 86.56 287 LEU A C 1
ATOM 2351 O O . LEU A 1 287 ? 11.388 21.227 -21.658 1.00 86.56 287 LEU A O 1
ATOM 2355 N N . PHE A 1 288 ? 10.828 19.402 -22.844 1.00 88.12 288 PHE A N 1
ATOM 2356 C CA . PHE A 1 288 ? 11.264 19.914 -24.147 1.00 88.12 288 PHE A CA 1
ATOM 2357 C C . PHE A 1 288 ? 10.758 21.338 -24.471 1.00 88.12 288 PHE A C 1
ATOM 2359 O O . PHE A 1 288 ? 11.583 22.174 -24.842 1.00 88.12 288 PHE A O 1
ATOM 2366 N N . PRO A 1 289 ? 9.467 21.683 -24.267 1.00 88.69 289 PRO A N 1
ATOM 2367 C CA . PRO A 1 289 ? 8.963 23.039 -24.522 1.00 88.69 289 PRO A CA 1
ATOM 2368 C C . PRO A 1 289 ? 9.570 24.109 -23.604 1.00 88.69 289 PRO A C 1
ATOM 2370 O O . PRO A 1 289 ? 9.571 25.287 -23.944 1.00 88.69 289 PRO A O 1
ATOM 2373 N N . PHE A 1 290 ? 10.085 23.705 -22.441 1.00 87.75 290 PHE A N 1
ATOM 2374 C CA . PHE A 1 290 ? 10.636 24.598 -21.424 1.00 87.75 290 PHE A CA 1
ATOM 2375 C C . PHE A 1 290 ? 12.160 24.723 -21.501 1.00 87.75 290 PHE A C 1
ATOM 2377 O O . PHE A 1 290 ? 12.729 25.511 -20.749 1.00 87.75 290 PHE A O 1
ATOM 2384 N N . LEU A 1 291 ? 12.827 23.982 -22.397 1.00 87.94 291 LEU A N 1
ATOM 2385 C CA . LEU A 1 291 ? 14.290 23.944 -22.476 1.00 87.94 291 LEU A CA 1
ATOM 2386 C C . LEU A 1 291 ? 14.897 25.335 -22.627 1.00 87.94 291 LEU A C 1
ATOM 2388 O O . LEU A 1 291 ? 15.800 25.662 -21.872 1.00 87.94 291 LEU A O 1
ATOM 2392 N N . LEU A 1 292 ? 14.371 26.161 -23.537 1.00 89.19 292 LEU A N 1
ATOM 2393 C CA . LEU A 1 292 ? 14.889 27.514 -23.779 1.00 89.19 292 LEU A CA 1
ATOM 2394 C C . LEU A 1 292 ? 14.751 28.420 -22.548 1.00 89.19 292 LEU A C 1
ATOM 2396 O O . LEU A 1 292 ? 15.664 29.174 -22.231 1.00 89.19 292 LEU A O 1
ATOM 2400 N N . VAL A 1 293 ? 13.629 28.315 -21.831 1.00 91.31 293 VAL A N 1
ATOM 2401 C CA . VAL A 1 293 ? 13.372 29.116 -20.626 1.00 91.31 293 VAL A CA 1
ATOM 2402 C C . VAL A 1 293 ? 14.287 28.681 -19.484 1.00 91.31 293 VAL A C 1
ATOM 2404 O O . VAL A 1 293 ? 14.904 29.521 -18.834 1.00 91.31 293 VAL A O 1
ATOM 2407 N N . LEU A 1 294 ? 14.403 27.370 -19.249 1.00 90.12 294 LEU A N 1
ATOM 2408 C CA . LEU A 1 294 ? 15.279 26.813 -18.214 1.00 90.12 294 LEU A CA 1
ATOM 2409 C C . LEU A 1 294 ? 16.739 27.173 -18.475 1.00 90.12 294 LEU A C 1
ATOM 2411 O O . LEU A 1 294 ? 17.463 27.574 -17.568 1.00 90.12 294 LEU A O 1
ATOM 2415 N N . ASP A 1 295 ? 17.144 27.055 -19.729 1.00 91.88 295 ASP A N 1
ATOM 2416 C CA . ASP A 1 295 ? 18.476 27.362 -20.202 1.00 91.88 295 ASP A CA 1
ATOM 2417 C C . ASP A 1 295 ? 18.848 28.836 -19.997 1.00 91.88 295 ASP A C 1
ATOM 2419 O O . ASP A 1 295 ? 19.884 29.128 -19.396 1.00 91.88 295 ASP A O 1
ATOM 2423 N N . GLN A 1 296 ? 17.976 29.760 -20.409 1.00 93.00 296 GLN A N 1
ATOM 2424 C CA . GLN A 1 296 ? 18.173 31.189 -20.188 1.00 93.00 296 GLN A CA 1
ATOM 2425 C C . GLN A 1 296 ? 18.227 31.520 -18.690 1.00 93.00 296 GLN A C 1
ATOM 2427 O O . GLN A 1 296 ? 19.200 32.113 -18.224 1.00 93.00 296 GLN A O 1
ATOM 2432 N N . MET A 1 297 ? 17.233 31.070 -17.918 1.00 93.00 297 MET A N 1
ATOM 2433 C CA . MET A 1 297 ? 17.109 31.381 -16.490 1.00 93.00 297 MET A CA 1
ATOM 2434 C C . MET A 1 297 ? 18.314 30.882 -15.675 1.00 93.00 297 MET A C 1
ATOM 2436 O O . MET A 1 297 ? 18.839 31.594 -14.813 1.00 93.00 297 MET A O 1
ATOM 2440 N N . MET A 1 298 ? 18.785 29.661 -15.952 1.00 92.19 298 MET A N 1
ATOM 2441 C CA . MET A 1 298 ? 19.950 29.093 -15.273 1.00 92.19 298 MET A CA 1
ATOM 2442 C C . MET A 1 298 ? 21.249 29.778 -15.698 1.00 92.19 298 MET A C 1
ATOM 2444 O O . MET A 1 298 ? 22.075 30.093 -14.838 1.00 92.19 298 MET A O 1
ATOM 2448 N N . ARG A 1 299 ? 21.437 30.055 -16.996 1.00 93.19 299 ARG A N 1
ATOM 2449 C CA . ARG A 1 299 ? 22.648 30.735 -17.473 1.00 93.19 299 ARG A CA 1
ATOM 2450 C C . ARG A 1 299 ? 22.760 32.154 -16.941 1.00 93.19 299 ARG A C 1
ATOM 2452 O O . ARG A 1 299 ? 23.844 32.519 -16.490 1.00 93.19 299 ARG A O 1
ATOM 2459 N N . GLU A 1 300 ? 21.683 32.932 -16.954 1.00 92.88 300 GLU A N 1
ATOM 2460 C CA . GLU A 1 300 ? 21.674 34.297 -16.410 1.00 92.88 300 GLU A CA 1
ATOM 2461 C C . GLU A 1 300 ? 22.048 34.306 -14.923 1.00 92.88 300 GLU A C 1
ATOM 2463 O O . GLU A 1 300 ? 22.848 35.135 -14.492 1.00 92.88 300 GLU A O 1
ATOM 2468 N N . SER A 1 301 ? 21.563 33.320 -14.163 1.00 91.75 301 SER A N 1
ATOM 2469 C CA . SER A 1 301 ? 21.870 33.183 -12.735 1.00 91.75 301 SER A CA 1
ATOM 2470 C C . SER A 1 301 ? 23.317 32.742 -12.463 1.00 91.75 301 SER A C 1
ATOM 2472 O O . SER A 1 301 ? 23.916 33.159 -11.475 1.00 91.75 301 SER A O 1
ATOM 2474 N N . LEU A 1 302 ? 23.893 31.887 -13.316 1.00 92.06 302 LEU A N 1
ATOM 2475 C CA . LEU A 1 302 ? 25.211 31.272 -13.095 1.00 92.06 302 LEU A CA 1
ATOM 2476 C C . LEU A 1 302 ? 26.377 32.058 -13.709 1.00 92.06 302 LEU A C 1
ATOM 2478 O O . LEU A 1 302 ? 27.499 31.989 -13.200 1.00 92.06 302 LEU A O 1
ATOM 2482 N N . THR A 1 303 ? 26.135 32.806 -14.787 1.00 94.38 303 THR A N 1
ATOM 2483 C CA . THR A 1 303 ? 27.174 33.552 -15.520 1.00 94.38 303 THR A CA 1
ATOM 2484 C C . THR A 1 303 ? 27.970 34.524 -14.636 1.00 94.38 303 THR A C 1
ATOM 2486 O O . THR A 1 303 ? 29.194 34.535 -14.780 1.00 94.38 303 THR A O 1
ATOM 2489 N N . PRO A 1 304 ? 27.365 35.272 -13.687 1.00 94.56 304 PRO A N 1
ATOM 2490 C CA . PRO A 1 304 ? 28.109 36.175 -12.803 1.00 94.56 304 PRO A CA 1
ATOM 2491 C C . PRO A 1 304 ? 29.137 35.476 -11.901 1.00 94.56 304 PRO A C 1
ATOM 2493 O O . PRO A 1 304 ? 30.129 36.091 -11.523 1.00 94.56 304 PRO A O 1
ATOM 2496 N N . TYR A 1 305 ? 28.912 34.203 -11.559 1.00 93.25 305 TYR A N 1
ATOM 2497 C CA . TYR A 1 305 ? 29.745 33.463 -10.605 1.00 93.25 305 TYR A CA 1
ATOM 2498 C C . TYR A 1 305 ? 30.754 32.526 -11.279 1.00 93.25 305 TYR A C 1
ATOM 2500 O O . TYR A 1 305 ? 31.855 32.341 -10.768 1.00 93.25 305 TYR A O 1
ATOM 2508 N N . LEU A 1 306 ? 30.380 31.916 -12.409 1.00 89.12 306 LEU A N 1
ATOM 2509 C CA . LEU A 1 306 ? 31.165 30.867 -13.076 1.00 89.12 306 LEU A CA 1
ATOM 2510 C C . LEU A 1 306 ? 31.785 31.322 -14.407 1.00 89.12 306 LEU A C 1
ATOM 2512 O O . LEU A 1 306 ? 32.673 30.651 -14.930 1.00 89.12 306 LEU A O 1
ATOM 2516 N N . GLY A 1 307 ? 31.325 32.440 -14.975 1.00 91.31 307 GLY A N 1
ATOM 2517 C CA . GLY A 1 307 ? 31.660 32.851 -16.338 1.00 91.31 307 GLY A CA 1
ATOM 2518 C C . GLY A 1 307 ? 30.891 32.060 -17.407 1.00 91.31 307 GLY A C 1
ATOM 2519 O O . GLY A 1 307 ? 30.394 30.958 -17.170 1.00 91.31 307 GLY A O 1
ATOM 2520 N N . GLY A 1 308 ? 30.782 32.630 -18.612 1.00 90.38 308 GLY A N 1
ATOM 2521 C CA . GLY A 1 308 ? 29.913 32.119 -19.686 1.00 90.38 308 GLY A CA 1
ATOM 2522 C C . GLY A 1 308 ? 30.121 30.640 -20.061 1.00 90.38 308 GLY A C 1
ATOM 2523 O O . GLY A 1 308 ? 29.147 29.885 -20.057 1.00 90.38 308 GLY A O 1
ATOM 2524 N N . PRO A 1 309 ? 31.358 30.176 -20.338 1.00 91.31 309 PRO A N 1
ATOM 2525 C CA . PRO A 1 309 ? 31.594 28.789 -20.757 1.00 91.31 309 PRO A CA 1
ATOM 2526 C C . PRO A 1 309 ? 31.251 27.736 -19.688 1.00 91.31 309 PRO A C 1
ATOM 2528 O O . PRO A 1 309 ? 30.667 26.691 -19.997 1.00 91.31 309 PRO A O 1
ATOM 2531 N N . LEU A 1 310 ? 31.577 28.007 -18.418 1.00 89.50 310 LEU A N 1
ATOM 2532 C CA . LEU A 1 310 ? 31.267 27.093 -17.314 1.00 89.50 310 LEU A CA 1
ATOM 2533 C C . LEU A 1 310 ? 29.775 27.128 -16.973 1.00 89.50 310 LEU A C 1
ATOM 2535 O O . LEU A 1 310 ? 29.176 26.069 -16.792 1.00 89.50 310 LEU A O 1
ATOM 2539 N N . ALA A 1 311 ? 29.149 28.309 -16.972 1.00 92.06 311 ALA A N 1
ATOM 2540 C CA . ALA A 1 311 ? 27.706 28.445 -16.785 1.00 92.06 311 ALA A CA 1
ATOM 2541 C C . ALA A 1 311 ? 26.918 27.686 -17.866 1.00 92.06 311 ALA A C 1
ATOM 2543 O O . ALA A 1 311 ? 25.950 26.996 -17.544 1.00 92.06 311 ALA A O 1
ATOM 2544 N N . PHE A 1 312 ? 27.362 27.740 -19.130 1.00 92.38 312 PHE A N 1
ATOM 2545 C CA . PHE A 1 312 ? 26.784 26.953 -20.223 1.00 92.38 312 PHE A CA 1
ATOM 2546 C C . PHE A 1 312 ? 26.852 25.449 -19.940 1.00 92.38 312 PHE A C 1
ATOM 2548 O O . PHE A 1 312 ? 25.832 24.763 -20.002 1.00 92.38 312 PHE A O 1
ATOM 2555 N N . SER A 1 313 ? 28.040 24.954 -19.585 1.00 92.75 313 SER A N 1
ATOM 2556 C CA . SER A 1 313 ? 28.278 23.527 -19.348 1.00 92.75 313 SER A CA 1
ATOM 2557 C C . SER A 1 313 ? 27.461 22.999 -18.165 1.00 92.75 313 SER A C 1
ATOM 2559 O O . SER A 1 313 ? 26.799 21.969 -18.278 1.00 92.75 313 SER A O 1
ATOM 2561 N N . VAL A 1 314 ? 27.444 23.733 -17.046 1.00 91.69 314 VAL A N 1
ATOM 2562 C CA . VAL A 1 314 ? 26.681 23.366 -15.841 1.00 91.69 314 VAL A CA 1
ATOM 2563 C C . VAL A 1 314 ? 25.175 23.401 -16.102 1.00 91.69 314 VAL A C 1
ATOM 2565 O O . VAL A 1 314 ? 24.454 22.518 -15.634 1.00 91.69 314 VAL A O 1
ATOM 2568 N N . THR A 1 315 ? 24.693 24.384 -16.867 1.00 93.44 315 THR A N 1
ATOM 2569 C CA . THR A 1 315 ? 23.269 24.502 -17.213 1.00 93.44 315 THR A CA 1
ATOM 2570 C C . THR A 1 315 ? 22.808 23.311 -18.044 1.00 93.44 315 THR A C 1
ATOM 2572 O O . THR A 1 315 ? 21.860 22.630 -17.663 1.00 93.44 315 THR A O 1
ATOM 2575 N N . TRP A 1 316 ? 23.516 22.997 -19.131 1.00 92.12 316 TRP A N 1
ATOM 2576 C CA . TRP A 1 316 ? 23.155 21.866 -19.988 1.00 92.12 316 TRP A CA 1
ATOM 2577 C C . TRP A 1 316 ? 23.289 20.520 -19.286 1.00 92.12 316 TRP A C 1
ATOM 2579 O O . TRP A 1 316 ? 22.441 19.652 -19.484 1.00 92.12 316 TRP A O 1
ATOM 2589 N N . PHE A 1 317 ? 24.296 20.361 -18.424 1.00 92.12 317 PHE A N 1
ATOM 2590 C CA . PHE A 1 317 ? 24.417 19.181 -17.576 1.00 92.12 317 PHE A CA 1
ATOM 2591 C C . PHE A 1 317 ? 23.168 19.001 -16.703 1.00 92.12 317 PHE A C 1
ATOM 2593 O O . PHE A 1 317 ? 22.549 17.940 -16.710 1.00 92.12 317 PHE A O 1
ATOM 2600 N N . ASN A 1 318 ? 22.740 20.054 -16.003 1.00 91.50 318 ASN A N 1
ATOM 2601 C CA . ASN A 1 318 ? 21.545 19.993 -15.167 1.00 91.50 318 ASN A CA 1
ATOM 2602 C C . ASN A 1 318 ? 20.285 19.715 -15.983 1.00 91.50 318 ASN A C 1
ATOM 2604 O O . ASN A 1 318 ? 19.541 18.808 -15.637 1.00 91.50 318 ASN A O 1
ATOM 2608 N N . ILE A 1 319 ? 20.070 20.434 -17.085 1.00 91.31 319 ILE A N 1
ATOM 2609 C CA . ILE A 1 319 ? 18.898 20.250 -17.951 1.00 91.31 319 ILE A CA 1
ATOM 2610 C C . ILE A 1 319 ? 18.810 18.814 -18.479 1.00 91.31 319 ILE A C 1
ATOM 2612 O O . ILE A 1 319 ? 17.727 18.229 -18.482 1.00 91.31 319 ILE A O 1
ATOM 2616 N N . PHE A 1 320 ? 19.941 18.231 -18.881 1.00 90.75 320 PHE A N 1
ATOM 2617 C CA . PHE A 1 320 ? 19.998 16.858 -19.375 1.00 90.75 320 PHE A CA 1
ATOM 2618 C C . PHE A 1 320 ? 19.680 15.824 -18.283 1.00 90.75 320 PHE A C 1
ATOM 2620 O O . PHE A 1 320 ? 18.975 14.853 -18.535 1.00 90.75 320 PHE A O 1
ATOM 2627 N N . PHE A 1 321 ? 20.168 16.027 -17.056 1.00 92.12 321 PHE A N 1
ATOM 2628 C CA . PHE A 1 321 ? 20.028 15.044 -15.976 1.00 92.12 321 PHE A CA 1
ATOM 2629 C C . PHE A 1 321 ? 18.805 15.260 -15.066 1.00 92.12 321 PHE A C 1
ATOM 2631 O O . PHE A 1 321 ? 18.415 14.347 -14.337 1.00 92.12 321 PHE A O 1
ATOM 2638 N N . LEU A 1 322 ? 18.157 16.427 -15.114 1.00 91.12 322 LEU A N 1
ATOM 2639 C CA . LEU A 1 322 ? 16.976 16.764 -14.309 1.00 91.12 322 LEU A CA 1
ATOM 2640 C C . LEU A 1 322 ? 15.785 15.809 -14.511 1.00 91.12 322 LEU A C 1
ATOM 2642 O O . LEU A 1 322 ? 15.167 15.432 -13.514 1.00 91.12 322 LEU A O 1
ATOM 2646 N N . PRO A 1 323 ? 15.487 15.310 -15.727 1.00 91.19 323 PRO A N 1
ATOM 2647 C CA . PRO A 1 323 ? 14.530 14.221 -15.931 1.00 91.19 323 PRO A CA 1
ATOM 2648 C C . PRO A 1 323 ? 14.779 12.960 -15.093 1.00 91.19 323 PRO A C 1
ATOM 2650 O O . PRO A 1 323 ? 13.824 12.251 -14.761 1.00 91.19 323 PRO A O 1
ATOM 2653 N N . GLY A 1 324 ? 16.039 12.674 -14.744 1.00 90.69 324 GLY A N 1
ATOM 2654 C CA . GLY A 1 324 ? 16.425 11.524 -13.928 1.00 90.69 324 GLY A CA 1
ATOM 2655 C C . GLY A 1 324 ? 15.714 11.491 -12.575 1.00 90.69 324 GLY A C 1
ATOM 2656 O O . GLY A 1 324 ? 15.280 10.419 -12.150 1.00 90.69 324 GLY A O 1
ATOM 2657 N N . LEU A 1 325 ? 15.462 12.666 -11.979 1.00 91.44 325 LEU A N 1
ATOM 2658 C CA . LEU A 1 325 ? 14.731 12.832 -10.716 1.00 91.44 325 LEU A CA 1
ATOM 2659 C C . LEU A 1 325 ? 13.364 12.138 -10.751 1.00 91.44 325 LEU A C 1
ATOM 2661 O O . LEU A 1 325 ? 12.988 11.427 -9.818 1.00 91.44 325 LEU A O 1
ATOM 2665 N N . PHE A 1 326 ? 12.622 12.316 -11.846 1.00 88.81 326 PHE A N 1
ATOM 2666 C CA . PHE A 1 326 ? 11.306 11.702 -12.019 1.00 88.81 326 PHE A CA 1
ATOM 2667 C C . PHE A 1 326 ? 11.412 10.189 -12.218 1.00 88.81 326 PHE A C 1
ATOM 2669 O O . PHE A 1 326 ? 10.580 9.441 -11.706 1.00 88.81 326 PHE A O 1
ATOM 2676 N N . GLY A 1 327 ? 12.453 9.734 -12.924 1.00 86.94 327 GLY A N 1
ATOM 2677 C CA . GLY A 1 327 ? 12.757 8.312 -13.077 1.00 86.94 327 GLY A CA 1
ATOM 2678 C C . GLY A 1 327 ? 13.001 7.626 -11.740 1.00 86.94 327 GLY A C 1
ATOM 2679 O O . GLY A 1 327 ? 12.386 6.595 -11.465 1.00 86.94 327 GLY A O 1
ATOM 2680 N N . PHE A 1 328 ? 13.843 8.226 -10.897 1.00 88.88 328 PHE A N 1
ATOM 2681 C CA . PHE A 1 328 ? 14.077 7.756 -9.535 1.00 88.88 328 PHE A CA 1
ATOM 2682 C C . PHE A 1 328 ? 12.782 7.741 -8.725 1.00 88.88 328 PHE A C 1
ATOM 2684 O O . PHE A 1 328 ? 12.406 6.693 -8.214 1.00 88.88 328 PHE A O 1
ATOM 2691 N N . ALA A 1 329 ? 12.064 8.868 -8.657 1.00 87.81 329 ALA A N 1
ATOM 2692 C CA . ALA A 1 329 ? 10.880 9.001 -7.812 1.00 87.81 329 ALA A CA 1
ATOM 2693 C C . ALA A 1 329 ? 9.791 7.978 -8.160 1.00 87.81 329 ALA A C 1
ATOM 2695 O O . ALA A 1 329 ? 9.238 7.338 -7.269 1.00 87.81 329 ALA A O 1
ATOM 2696 N N . VAL A 1 330 ? 9.496 7.787 -9.450 1.00 86.56 330 VAL A N 1
ATOM 2697 C CA . VAL A 1 330 ? 8.488 6.808 -9.879 1.00 86.56 330 VAL A CA 1
ATOM 2698 C C . VAL A 1 330 ? 8.938 5.387 -9.571 1.00 86.56 330 VAL A C 1
ATOM 2700 O O . VAL A 1 330 ? 8.124 4.578 -9.125 1.00 86.56 330 VAL A O 1
ATOM 2703 N N . TRP A 1 331 ? 10.207 5.064 -9.819 1.00 85.06 331 TRP A N 1
ATOM 2704 C CA . TRP A 1 331 ? 10.703 3.709 -9.611 1.00 85.06 331 TRP A CA 1
ATOM 2705 C C . TRP A 1 331 ? 10.780 3.363 -8.124 1.00 85.06 331 TRP A C 1
ATOM 2707 O O . TRP A 1 331 ? 10.222 2.347 -7.718 1.00 85.06 331 TRP A O 1
ATOM 2717 N N . GLU A 1 332 ? 11.353 4.245 -7.307 1.00 84.75 332 GLU A N 1
ATOM 2718 C CA . GLU A 1 332 ? 11.392 4.087 -5.854 1.00 84.75 332 GLU A CA 1
ATOM 2719 C C . GLU A 1 332 ? 9.992 4.021 -5.257 1.00 84.75 332 GLU A C 1
ATOM 2721 O O . GLU A 1 332 ? 9.696 3.115 -4.488 1.00 84.75 332 GLU A O 1
ATOM 2726 N N . LEU A 1 333 ? 9.077 4.918 -5.632 1.00 85.75 333 LEU A N 1
ATOM 2727 C CA . LEU A 1 333 ? 7.719 4.886 -5.087 1.00 85.75 333 LEU A CA 1
ATOM 2728 C C . LEU A 1 333 ? 6.982 3.600 -5.481 1.00 85.75 333 LEU A C 1
ATOM 2730 O O . LEU A 1 333 ? 6.257 3.025 -4.670 1.00 85.75 333 LEU A O 1
ATOM 2734 N N . LYS A 1 334 ? 7.194 3.112 -6.706 1.00 84.31 334 LYS A N 1
ATOM 2735 C CA . LYS A 1 334 ? 6.599 1.865 -7.193 1.00 84.31 334 LYS A CA 1
ATOM 2736 C C . LYS A 1 334 ? 7.169 0.628 -6.495 1.00 84.31 334 LYS A C 1
ATOM 2738 O O . LYS A 1 334 ? 6.391 -0.244 -6.111 1.00 84.31 334 LYS A O 1
ATOM 2743 N N . GLU A 1 335 ? 8.489 0.506 -6.372 1.00 80.81 335 GLU A N 1
ATOM 2744 C CA . GLU A 1 335 ? 9.100 -0.653 -5.708 1.00 80.81 335 GLU A CA 1
ATOM 2745 C C . GLU A 1 335 ? 8.839 -0.621 -4.196 1.00 80.81 335 GLU A C 1
ATOM 2747 O O . GLU A 1 335 ? 8.447 -1.641 -3.630 1.00 80.81 335 GLU A O 1
ATOM 2752 N N . ASN A 1 336 ? 8.883 0.555 -3.560 1.00 83.44 336 ASN A N 1
ATOM 2753 C CA . ASN A 1 336 ? 8.461 0.705 -2.167 1.00 83.44 336 ASN A CA 1
ATOM 2754 C C . ASN A 1 336 ? 6.984 0.333 -1.984 1.00 83.44 336 ASN A C 1
ATOM 2756 O O . ASN A 1 336 ? 6.646 -0.368 -1.034 1.00 83.44 336 ASN A O 1
ATOM 2760 N N . TRP A 1 337 ? 6.095 0.702 -2.915 1.00 82.94 337 TRP A N 1
ATOM 2761 C CA . TRP A 1 337 ? 4.697 0.259 -2.871 1.00 82.94 337 TRP A CA 1
ATOM 2762 C C . TRP A 1 337 ? 4.560 -1.265 -2.913 1.00 82.94 337 TRP A C 1
ATOM 2764 O O . TRP A 1 337 ? 3.747 -1.822 -2.181 1.00 82.94 337 TRP A O 1
ATOM 2774 N N . ARG A 1 338 ? 5.361 -1.958 -3.730 1.00 82.62 338 ARG A N 1
ATOM 2775 C CA . ARG A 1 338 ? 5.358 -3.429 -3.764 1.00 82.62 338 ARG A CA 1
ATOM 2776 C C . ARG A 1 338 ? 5.812 -4.031 -2.442 1.00 82.62 338 ARG A C 1
ATOM 2778 O O . ARG A 1 338 ? 5.234 -5.026 -2.023 1.00 82.62 338 ARG A O 1
ATOM 2785 N N . LEU A 1 339 ? 6.789 -3.421 -1.772 1.00 83.69 339 LEU A N 1
ATOM 2786 C CA . LEU A 1 339 ? 7.193 -3.830 -0.425 1.00 83.69 339 LEU A CA 1
ATOM 2787 C C . LEU A 1 339 ? 6.074 -3.594 0.594 1.00 83.69 339 LEU A C 1
ATOM 2789 O O . LEU A 1 339 ? 5.812 -4.465 1.417 1.00 83.69 339 LEU A O 1
ATOM 2793 N N . TYR A 1 340 ? 5.374 -2.459 0.521 1.00 81.38 340 TYR A N 1
ATOM 2794 C CA . TYR A 1 340 ? 4.214 -2.201 1.377 1.00 81.38 340 TYR A CA 1
ATOM 2795 C C . TYR A 1 340 ? 3.071 -3.187 1.129 1.00 81.38 340 TYR A C 1
ATOM 2797 O O . TYR A 1 340 ? 2.423 -3.609 2.083 1.00 81.38 340 TYR A O 1
ATOM 2805 N N . ASP A 1 341 ? 2.821 -3.557 -0.126 1.00 80.06 341 ASP A N 1
ATOM 2806 C CA . ASP A 1 341 ? 1.795 -4.537 -0.488 1.00 80.06 341 ASP A CA 1
ATOM 2807 C C . ASP A 1 341 ? 2.188 -5.951 -0.035 1.00 80.06 341 ASP A C 1
ATOM 2809 O O . ASP A 1 341 ? 1.358 -6.667 0.513 1.00 80.06 341 ASP A O 1
ATOM 2813 N N . ALA A 1 342 ? 3.467 -6.323 -0.165 1.00 83.88 342 ALA A N 1
ATOM 2814 C CA . ALA A 1 342 ? 3.992 -7.607 0.304 1.00 83.88 342 ALA A CA 1
ATOM 2815 C C . ALA A 1 342 ? 4.022 -7.725 1.838 1.00 83.88 342 ALA A C 1
ATOM 2817 O O . ALA A 1 342 ? 3.781 -8.803 2.374 1.00 83.88 342 ALA A O 1
ATOM 2818 N N . ASN A 1 343 ? 4.291 -6.623 2.547 1.00 86.19 343 ASN A N 1
ATOM 2819 C CA . ASN A 1 343 ? 4.285 -6.571 4.013 1.00 86.19 343 ASN A CA 1
ATOM 2820 C C . ASN A 1 343 ? 2.885 -6.340 4.602 1.00 86.19 343 ASN A C 1
ATOM 2822 O O . ASN A 1 343 ? 2.734 -6.299 5.825 1.00 86.19 343 ASN A O 1
ATOM 2826 N N . ARG A 1 344 ? 1.856 -6.149 3.768 1.00 83.00 344 ARG A N 1
ATOM 2827 C CA . ARG A 1 344 ? 0.486 -5.969 4.243 1.00 83.00 344 ARG A CA 1
ATOM 2828 C C . ARG A 1 344 ? -0.050 -7.296 4.770 1.00 83.00 344 ARG A C 1
ATOM 2830 O O . ARG A 1 344 ? 0.058 -8.331 4.120 1.00 83.00 344 ARG A O 1
ATOM 2837 N N . GLU A 1 345 ? -0.689 -7.247 5.935 1.00 86.50 345 GLU A N 1
ATOM 2838 C CA . GLU A 1 345 ? -1.380 -8.416 6.470 1.00 86.50 345 GLU A CA 1
ATOM 2839 C C . GLU A 1 345 ? -2.488 -8.876 5.504 1.00 86.50 345 GLU A C 1
ATOM 2841 O O . GLU A 1 345 ? -3.277 -8.051 5.030 1.00 86.50 345 GLU A O 1
ATOM 2846 N N . PRO A 1 346 ? -2.577 -10.187 5.210 1.00 87.50 346 PRO A N 1
ATOM 2847 C CA . PRO A 1 346 ? -3.495 -10.696 4.194 1.00 87.50 346 PRO A CA 1
ATOM 2848 C C . PRO A 1 346 ? -4.965 -10.540 4.603 1.00 87.50 346 PRO A C 1
ATOM 2850 O O . PRO A 1 346 ? -5.828 -10.392 3.743 1.00 87.50 346 PRO A O 1
ATOM 2853 N N . SER A 1 347 ? -5.258 -10.511 5.906 1.00 89.50 347 SER A N 1
ATOM 2854 C CA . SER A 1 347 ? -6.599 -10.305 6.459 1.00 89.50 347 SER A CA 1
ATOM 2855 C C . SER A 1 347 ? -6.787 -8.901 7.029 1.00 89.50 347 SER A C 1
ATOM 2857 O O . SER A 1 347 ? -5.848 -8.306 7.552 1.00 89.50 347 SER A O 1
ATOM 2859 N N . LEU A 1 348 ? -8.025 -8.403 7.020 1.00 90.25 348 LEU A N 1
ATOM 2860 C CA . LEU A 1 348 ? -8.383 -7.161 7.702 1.00 90.25 348 LEU A CA 1
ATOM 2861 C C . LEU A 1 348 ? -8.168 -7.283 9.215 1.00 90.25 348 LEU A C 1
ATOM 2863 O O . LEU A 1 348 ? -8.858 -8.050 9.886 1.00 90.25 348 LEU A O 1
ATOM 2867 N N . THR A 1 349 ? -7.243 -6.487 9.746 1.00 90.88 349 THR A N 1
ATOM 2868 C CA . THR A 1 349 ? -6.928 -6.453 11.176 1.00 90.88 349 THR A CA 1
ATOM 2869 C C . THR A 1 349 ? -7.447 -5.205 11.887 1.00 90.88 349 THR A C 1
ATOM 2871 O O . THR A 1 349 ? -7.633 -4.152 11.248 1.00 90.88 349 THR A O 1
ATOM 2874 N N . PRO A 1 350 ? -7.691 -5.313 13.211 1.00 93.44 350 PRO A N 1
ATOM 2875 C CA . PRO A 1 350 ? -8.171 -4.205 14.020 1.00 93.44 350 PRO A CA 1
ATOM 2876 C C . PRO A 1 350 ? -7.235 -3.002 13.949 1.00 93.44 350 PRO A C 1
ATOM 2878 O O . PRO A 1 350 ? -6.015 -3.131 13.977 1.00 93.44 350 PRO A O 1
ATOM 2881 N N . SER A 1 351 ? -7.816 -1.813 13.870 1.00 92.75 351 SER A N 1
ATOM 2882 C CA . SER A 1 351 ? -7.098 -0.547 13.803 1.00 92.75 351 SER A CA 1
ATOM 2883 C C . SER A 1 351 ? -7.206 0.213 15.116 1.00 92.75 351 SER A C 1
ATOM 2885 O O . SER A 1 351 ? -8.178 0.094 15.863 1.00 92.75 351 SER A O 1
ATOM 2887 N N . ALA A 1 352 ? -6.180 1.010 15.393 1.00 92.62 352 ALA A N 1
ATOM 2888 C CA . ALA A 1 352 ? -6.161 1.875 16.557 1.00 92.62 352 ALA A CA 1
ATOM 2889 C C . ALA A 1 352 ? -7.251 2.955 16.459 1.00 92.62 352 ALA A C 1
ATOM 2891 O O . ALA A 1 352 ? -7.408 3.622 15.425 1.00 92.62 352 ALA A O 1
ATOM 2892 N N . VAL A 1 353 ? -7.963 3.125 17.571 1.00 90.69 353 VAL A N 1
ATOM 2893 C CA . VAL A 1 353 ? -8.992 4.141 17.799 1.00 90.69 353 VAL A CA 1
ATOM 2894 C C . VAL A 1 353 ? -8.443 5.247 18.694 1.00 90.69 353 VAL A C 1
ATOM 2896 O O . VAL A 1 353 ? -8.451 6.407 18.301 1.00 90.69 353 VAL A O 1
ATOM 2899 N N . GLY A 1 354 ? -7.956 4.888 19.887 1.00 76.69 354 GLY A N 1
ATOM 2900 C CA . GLY A 1 354 ? -7.501 5.855 20.890 1.00 76.69 354 GLY A CA 1
ATOM 2901 C C . GLY A 1 354 ? -6.074 6.360 20.663 1.00 76.69 354 GLY A C 1
ATOM 2902 O O . GLY A 1 354 ? -5.262 5.705 20.006 1.00 76.69 354 GLY A O 1
ATOM 2903 N N . SER A 1 355 ? -5.735 7.482 21.305 1.00 75.19 355 SER A N 1
ATOM 2904 C CA . SER A 1 355 ? -4.387 8.091 21.321 1.00 75.19 355 SER A CA 1
ATOM 2905 C C . SER A 1 355 ? -3.249 7.153 21.759 1.00 75.19 355 SER A C 1
ATOM 2907 O O . SER A 1 355 ? -2.085 7.412 21.461 1.00 75.19 355 SER A O 1
ATOM 2909 N N . HIS A 1 356 ? -3.575 6.054 22.441 1.00 78.19 356 HIS A N 1
ATOM 2910 C CA . HIS A 1 356 ? -2.629 5.043 22.921 1.00 78.19 356 HIS A CA 1
ATOM 2911 C C . HIS A 1 356 ? -2.608 3.756 22.081 1.00 78.19 356 HIS A C 1
ATOM 2913 O O . HIS A 1 356 ? -2.095 2.735 22.535 1.00 78.19 356 HIS A O 1
ATOM 2919 N N . GLY A 1 357 ? -3.181 3.769 20.874 1.00 83.62 357 GLY A N 1
ATOM 2920 C CA . GLY A 1 357 ? -3.213 2.584 20.012 1.00 83.62 357 GLY A CA 1
ATOM 2921 C C . GLY A 1 357 ? -4.268 1.547 20.418 1.00 83.62 357 GLY A C 1
ATOM 2922 O O . GLY A 1 357 ? -4.162 0.379 20.052 1.00 83.62 357 GLY A O 1
ATOM 2923 N N . GLU A 1 358 ? -5.267 1.937 21.213 1.00 90.31 358 GLU A N 1
ATOM 2924 C CA . GLU A 1 358 ? -6.305 1.025 21.707 1.00 90.31 358 GLU A CA 1
ATOM 2925 C C . GLU A 1 358 ? -7.346 0.704 20.623 1.00 90.31 358 GLU A C 1
ATOM 2927 O O . GLU A 1 358 ? -7.766 1.597 19.890 1.00 90.31 358 GLU A O 1
ATOM 2932 N N . THR A 1 359 ? -7.798 -0.552 20.546 1.00 92.88 359 THR A N 1
ATOM 2933 C CA . THR A 1 359 ? -8.928 -0.990 19.701 1.00 92.88 359 THR A CA 1
ATOM 2934 C C . THR A 1 359 ? -10.269 -0.804 20.422 1.00 92.88 359 THR A C 1
ATOM 2936 O O . THR A 1 359 ? -10.294 -0.608 21.641 1.00 92.88 359 THR A O 1
ATOM 2939 N N . VAL A 1 360 ? -11.401 -0.919 19.711 1.00 93.62 360 VAL A N 1
ATOM 2940 C CA . VAL A 1 360 ? -12.744 -0.801 20.321 1.00 93.62 360 VAL A CA 1
ATOM 2941 C C . VAL A 1 360 ? -12.948 -1.788 21.488 1.00 93.62 360 VAL A C 1
ATOM 2943 O O . VAL A 1 360 ? -13.307 -1.333 22.578 1.00 93.62 360 VAL A O 1
ATOM 2946 N N . PRO A 1 361 ? -12.642 -3.098 21.360 1.00 92.94 361 PRO A N 1
ATOM 2947 C CA . PRO A 1 361 ? -12.688 -4.022 22.492 1.00 92.94 361 PRO A CA 1
ATOM 2948 C C . PRO A 1 361 ? -11.789 -3.590 23.645 1.00 92.94 361 PRO A C 1
ATOM 2950 O O . PRO A 1 361 ? -12.191 -3.674 24.800 1.00 92.94 361 PRO A O 1
ATOM 2953 N N . ARG A 1 362 ? -10.579 -3.095 23.358 1.00 91.94 362 ARG A N 1
ATOM 2954 C CA . ARG A 1 362 ? -9.613 -2.699 24.388 1.00 91.94 362 ARG A CA 1
ATOM 2955 C C . ARG A 1 362 ? -10.079 -1.478 25.182 1.00 91.94 362 ARG A C 1
ATOM 2957 O O . ARG A 1 362 ? -9.762 -1.386 26.363 1.00 91.94 362 ARG A O 1
ATOM 2964 N N . LEU A 1 363 ? -10.876 -0.589 24.586 1.00 93.19 363 LEU A N 1
ATOM 2965 C CA . LEU A 1 363 ? -11.516 0.519 25.301 1.00 93.19 363 LEU A CA 1
ATOM 2966 C C . LEU A 1 363 ? -12.559 0.028 26.318 1.00 93.19 363 LEU A C 1
ATOM 2968 O O . LEU A 1 363 ? -12.657 0.605 27.404 1.00 93.19 363 LEU A O 1
ATOM 2972 N N . MET A 1 364 ? -13.309 -1.029 25.983 1.00 93.25 364 MET A N 1
ATOM 2973 C CA . MET A 1 364 ? -14.436 -1.537 26.780 1.00 93.25 364 MET A CA 1
ATOM 2974 C C . MET A 1 364 ? -14.044 -2.649 27.770 1.00 93.25 364 MET A C 1
ATOM 2976 O O . MET A 1 364 ? -14.576 -2.684 28.875 1.00 93.25 364 MET A O 1
ATOM 2980 N N . LYS A 1 365 ? -13.095 -3.529 27.421 1.00 90.31 365 LYS A N 1
ATOM 2981 C CA . LYS A 1 365 ? -12.691 -4.689 28.235 1.00 90.31 365 LYS A CA 1
ATOM 2982 C C . LYS A 1 365 ? -11.710 -4.288 29.348 1.00 90.31 365 LYS A C 1
ATOM 2984 O O . LYS A 1 365 ? -10.626 -3.770 29.049 1.00 90.31 365 LYS A O 1
ATOM 2989 N N . PRO A 1 366 ? -12.021 -4.540 30.633 1.00 84.31 366 PRO A N 1
ATOM 2990 C CA . PRO A 1 366 ? -11.109 -4.258 31.741 1.00 84.31 366 PRO A CA 1
ATOM 2991 C C . PRO A 1 366 ? -9.767 -5.000 31.613 1.00 84.31 366 PRO A C 1
ATOM 2993 O O . PRO A 1 366 ? -9.741 -6.178 31.281 1.00 84.31 366 PRO A O 1
ATOM 2996 N N . GLY A 1 367 ? -8.653 -4.340 31.941 1.00 81.19 367 GLY A N 1
ATOM 2997 C CA . GLY A 1 367 ? -7.332 -4.981 31.999 1.00 81.19 367 GLY A CA 1
ATOM 2998 C C . GLY A 1 367 ? -6.212 -4.020 32.403 1.00 81.19 367 GLY A C 1
ATOM 2999 O O . GLY A 1 367 ? -6.454 -2.846 32.705 1.00 81.19 367 GLY A O 1
ATOM 3000 N N . PHE A 1 368 ? -4.968 -4.510 32.451 1.00 67.12 368 PHE A N 1
ATOM 3001 C CA . PHE A 1 368 ? -3.822 -3.720 32.927 1.00 67.12 368 PHE A CA 1
ATOM 3002 C C . PHE A 1 368 ? -3.553 -2.522 31.998 1.00 67.12 368 PHE A C 1
ATOM 3004 O O . PHE A 1 368 ? -3.635 -1.371 32.432 1.00 67.12 368 PHE A O 1
ATOM 3011 N N . HIS A 1 369 ? -3.421 -2.785 30.693 1.00 70.62 369 HIS A N 1
ATOM 3012 C CA . HIS A 1 369 ? -3.279 -1.779 29.630 1.00 70.62 369 HIS A CA 1
ATOM 3013 C C . HIS A 1 369 ? -4.535 -1.647 28.747 1.00 70.62 369 HIS A C 1
ATOM 3015 O O . HIS A 1 369 ? -4.416 -1.375 27.555 1.00 70.62 369 HIS A O 1
ATOM 3021 N N . SER A 1 370 ? -5.718 -1.915 29.301 1.00 82.62 370 SER A N 1
ATOM 3022 C CA . SER A 1 370 ? -7.016 -1.806 28.618 1.00 82.62 370 SER A CA 1
ATOM 3023 C C . SER A 1 370 ? -8.096 -1.283 29.573 1.00 82.62 370 SER A C 1
ATOM 3025 O O . SER A 1 370 ? -7.834 -1.026 30.756 1.00 82.62 370 SER A O 1
ATOM 3027 N N . GLY A 1 371 ? -9.319 -1.115 29.081 1.00 88.81 371 GLY A N 1
ATOM 3028 C CA . GLY A 1 371 ? -10.489 -0.756 29.874 1.00 88.81 371 GLY A CA 1
ATOM 3029 C C . GLY A 1 371 ? -10.545 0.723 30.220 1.00 88.81 371 GLY A C 1
ATOM 3030 O O . GLY A 1 371 ? -10.922 1.071 31.343 1.00 88.81 371 GLY A O 1
ATOM 3031 N N . THR A 1 372 ? -10.150 1.588 29.285 1.00 92.56 372 THR A N 1
ATOM 3032 C CA . THR A 1 372 ? -10.213 3.047 29.436 1.00 92.56 372 THR A CA 1
ATOM 3033 C C . THR A 1 372 ? -11.616 3.503 29.842 1.00 92.56 372 THR A C 1
ATOM 3035 O O . THR A 1 372 ? -11.752 4.216 30.839 1.00 92.56 372 THR A O 1
ATOM 3038 N N . LEU A 1 373 ? -12.671 3.004 29.186 1.00 93.81 373 LEU A N 1
ATOM 3039 C CA . LEU A 1 373 ? -14.055 3.344 29.532 1.00 93.81 373 LEU A CA 1
ATOM 3040 C C . LEU A 1 373 ? -14.437 2.864 30.949 1.00 93.81 373 LEU A C 1
ATOM 3042 O O . LEU A 1 373 ? -14.761 3.718 31.784 1.00 93.81 373 LEU A O 1
ATOM 3046 N N . PRO A 1 374 ? -14.314 1.566 31.312 1.00 94.31 374 PRO A N 1
ATOM 3047 C CA . PRO A 1 374 ? -14.580 1.110 32.676 1.00 94.31 374 PRO A CA 1
ATOM 3048 C C . PRO A 1 374 ? -13.810 1.880 33.756 1.00 94.31 374 PRO A C 1
ATOM 3050 O O . PRO A 1 374 ? -14.368 2.190 34.813 1.00 94.31 374 PRO A O 1
ATOM 3053 N N . LYS A 1 375 ? -12.528 2.200 33.518 1.00 93.06 375 LYS A N 1
ATOM 3054 C CA . LYS A 1 375 ? -11.678 2.942 34.464 1.00 93.06 375 LYS A CA 1
ATOM 3055 C C . LYS A 1 375 ? -12.177 4.373 34.658 1.00 93.06 375 LYS A C 1
ATOM 3057 O O . LYS A 1 375 ? -12.289 4.810 35.808 1.00 93.06 375 LYS A O 1
ATOM 3062 N N . LEU A 1 376 ? -12.528 5.075 33.579 1.00 94.06 376 LEU A N 1
ATOM 3063 C CA . LEU A 1 376 ? -13.074 6.434 33.637 1.00 94.06 376 LEU A CA 1
ATOM 3064 C C . LEU A 1 376 ? -14.431 6.464 34.351 1.00 94.06 376 LEU A C 1
ATOM 3066 O O . LEU A 1 376 ? -14.608 7.233 35.298 1.00 94.06 376 LEU A O 1
ATOM 3070 N N . PHE A 1 377 ? -15.352 5.562 34.006 1.00 94.88 377 PHE A N 1
ATOM 3071 C CA . PHE A 1 377 ? -16.651 5.480 34.683 1.00 94.88 377 PHE A CA 1
ATOM 3072 C C . PHE A 1 377 ? -16.531 5.063 36.155 1.00 94.88 377 PHE A C 1
ATOM 3074 O O . PHE A 1 377 ? -17.252 5.581 37.010 1.00 94.88 377 PHE A O 1
ATOM 3081 N N . ARG A 1 378 ? -15.596 4.168 36.504 1.00 94.62 378 ARG A N 1
ATOM 3082 C CA . ARG A 1 378 ? -15.300 3.824 37.906 1.00 94.62 378 ARG A CA 1
ATOM 3083 C C . ARG A 1 378 ? -14.728 5.022 38.664 1.00 94.62 378 ARG A C 1
ATOM 3085 O O . ARG A 1 378 ? -15.112 5.250 39.810 1.00 94.62 378 ARG A O 1
ATOM 3092 N N . ARG A 1 379 ? -13.837 5.800 38.038 1.00 94.44 379 ARG A N 1
ATOM 3093 C CA . ARG A 1 379 ? -13.290 7.039 38.610 1.00 94.44 379 ARG A CA 1
ATOM 3094 C C . ARG A 1 379 ? -14.401 8.053 38.877 1.00 94.44 379 ARG A C 1
ATOM 3096 O O . ARG A 1 379 ? -14.439 8.590 39.977 1.00 94.44 379 ARG A O 1
ATOM 3103 N N . MET A 1 380 ? -15.317 8.263 37.930 1.00 94.06 380 MET A N 1
ATOM 3104 C CA . MET A 1 380 ? -16.461 9.159 38.127 1.00 94.06 380 MET A CA 1
ATOM 3105 C C . MET A 1 380 ? -17.359 8.696 39.277 1.00 94.06 380 MET A C 1
ATOM 3107 O O . MET A 1 380 ? -17.610 9.479 40.186 1.00 94.06 380 MET A O 1
ATOM 3111 N N . ARG A 1 381 ? -17.752 7.414 39.316 1.00 94.12 381 ARG A N 1
ATOM 3112 C CA . ARG A 1 381 ? -18.572 6.865 40.414 1.00 94.12 381 ARG A CA 1
ATOM 3113 C C . ARG A 1 381 ? -17.930 7.063 41.791 1.00 94.12 381 ARG A C 1
ATOM 3115 O O . ARG A 1 381 ? -18.602 7.480 42.726 1.00 94.12 381 ARG A O 1
ATOM 3122 N N . ARG A 1 382 ? -16.617 6.834 41.908 1.00 94.19 382 ARG A N 1
ATOM 3123 C CA . ARG A 1 382 ? -15.865 7.083 43.153 1.00 94.19 382 ARG A CA 1
ATOM 3124 C C . ARG A 1 382 ? -15.820 8.560 43.542 1.00 94.19 382 ARG A C 1
ATOM 3126 O O . ARG A 1 382 ? -15.715 8.863 44.723 1.00 94.19 382 ARG A O 1
ATOM 3133 N N . LEU A 1 383 ? -15.819 9.476 42.571 1.00 94.19 383 LEU A N 1
ATOM 3134 C CA . LEU A 1 383 ? -15.846 10.914 42.844 1.00 94.19 383 LEU A CA 1
ATOM 3135 C C . LEU A 1 383 ? -17.229 11.371 43.313 1.00 94.19 383 LEU A C 1
ATOM 3137 O O . LEU A 1 383 ? -17.283 12.210 44.204 1.00 94.19 383 LEU A O 1
ATOM 3141 N N . GLU A 1 384 ? -18.314 10.803 42.780 1.00 90.94 384 GLU A N 1
ATOM 3142 C CA . GLU A 1 384 ? -19.686 11.110 43.225 1.00 90.94 384 GLU A CA 1
ATOM 3143 C C . GLU A 1 384 ? -19.958 10.670 44.669 1.00 90.94 384 GLU A C 1
ATOM 3145 O O . GLU A 1 384 ? -20.725 11.318 45.369 1.00 90.94 384 GLU A O 1
ATOM 3150 N N . GLN A 1 385 ? -19.287 9.618 45.148 1.00 92.62 385 GLN A N 1
ATOM 3151 C CA . GLN A 1 385 ? -19.391 9.163 46.542 1.00 92.62 385 GLN A CA 1
ATOM 3152 C C . GLN A 1 385 ? -18.690 10.089 47.552 1.00 92.62 385 GLN A C 1
ATOM 3154 O O . GLN A 1 385 ? -18.854 9.911 48.755 1.00 92.62 385 GLN A O 1
ATOM 3159 N N . LYS A 1 386 ? -17.882 11.055 47.094 1.00 92.06 386 LYS A N 1
ATOM 3160 C CA . LYS A 1 386 ? -17.173 11.998 47.971 1.00 92.06 386 LYS A CA 1
ATOM 3161 C C . LYS A 1 386 ? -18.002 13.256 48.216 1.00 92.06 386 LYS A C 1
ATOM 3163 O O . LYS A 1 386 ? -18.680 13.755 47.312 1.00 92.06 386 LYS A O 1
ATOM 3168 N N . GLU A 1 387 ? -17.845 13.829 49.407 1.00 91.38 387 GLU A N 1
ATOM 3169 C CA . GLU A 1 387 ? -18.447 15.111 49.777 1.00 91.38 387 GLU A CA 1
ATOM 3170 C C . GLU A 1 387 ? -18.121 16.234 48.782 1.00 91.38 387 GLU A C 1
ATOM 3172 O O . GLU A 1 387 ? -17.079 16.249 48.107 1.00 91.38 387 GLU A O 1
ATOM 3177 N N . ALA A 1 388 ? -19.045 17.188 48.674 1.00 91.25 388 ALA A N 1
ATOM 3178 C CA . ALA A 1 388 ? -18.930 18.295 47.741 1.00 91.25 388 ALA A CA 1
ATOM 3179 C C . ALA A 1 388 ? -17.762 19.214 48.107 1.00 91.25 388 ALA A C 1
ATOM 3181 O O . ALA A 1 388 ? -17.765 19.882 49.130 1.00 91.25 388 ALA A O 1
ATOM 3182 N N . SER A 1 389 ? -16.761 19.265 47.228 1.00 93.12 389 SER A N 1
ATOM 3183 C CA . SER A 1 389 ? -15.595 20.138 47.360 1.00 93.12 389 SER A CA 1
ATOM 3184 C C . SER A 1 389 ? -15.154 20.657 45.995 1.00 93.12 389 SER A C 1
ATOM 3186 O O . SER A 1 389 ? -15.340 19.986 44.976 1.00 93.12 389 SER A O 1
ATOM 3188 N N . ILE A 1 390 ? -14.513 21.829 45.960 1.00 92.31 390 ILE A N 1
ATOM 3189 C CA . ILE A 1 390 ? -13.963 22.429 44.727 1.00 92.31 390 ILE A CA 1
ATOM 3190 C C . ILE A 1 390 ? -13.026 21.439 44.014 1.00 92.31 390 ILE A C 1
ATOM 3192 O O . ILE A 1 390 ? -13.110 21.241 42.800 1.00 92.31 390 ILE A O 1
ATOM 3196 N N . ARG A 1 391 ? -12.192 20.729 44.785 1.00 90.62 391 ARG A N 1
ATOM 3197 C CA . ARG A 1 391 ? -11.296 19.686 44.270 1.00 90.62 391 ARG A CA 1
ATOM 3198 C C . ARG A 1 391 ? -12.063 18.543 43.597 1.00 90.62 391 ARG A C 1
ATOM 3200 O O . ARG A 1 391 ? -11.650 18.093 42.529 1.00 90.62 391 ARG A O 1
ATOM 3207 N N . ARG A 1 392 ? -13.180 18.082 44.181 1.00 93.06 392 ARG A N 1
ATOM 3208 C CA . ARG A 1 392 ? -14.050 17.061 43.567 1.00 93.06 392 ARG A CA 1
ATOM 3209 C C . ARG A 1 392 ? -14.600 17.546 42.228 1.00 93.06 392 ARG A C 1
ATOM 3211 O O . ARG A 1 392 ? -14.523 16.800 41.255 1.00 93.06 392 ARG A O 1
ATOM 3218 N N . TYR A 1 393 ? -15.118 18.775 42.168 1.00 91.44 393 TYR A N 1
ATOM 3219 C CA . TYR A 1 393 ? -15.664 19.349 40.932 1.00 91.44 393 TYR A CA 1
ATOM 3220 C C . TYR A 1 393 ? -14.615 19.411 39.814 1.00 91.44 393 TYR A C 1
ATOM 3222 O O . TYR A 1 393 ? -14.892 18.972 38.699 1.00 91.44 393 TYR A O 1
ATOM 3230 N N . SER A 1 394 ? -13.398 19.866 40.126 1.00 93.12 394 SER A N 1
ATOM 3231 C CA . SER A 1 394 ? -12.287 19.901 39.165 1.00 93.12 394 SER A CA 1
ATOM 3232 C C . SER A 1 394 ? -11.915 18.500 38.654 1.00 93.12 394 SER A C 1
ATOM 3234 O O . SER A 1 394 ? -11.881 18.262 37.446 1.00 93.12 394 SER A O 1
ATOM 3236 N N . LEU A 1 395 ? -11.745 17.522 39.554 1.00 93.69 395 LEU A N 1
ATOM 3237 C CA . LEU A 1 395 ? -11.421 16.140 39.171 1.00 93.69 395 LEU A CA 1
ATOM 3238 C C . LEU A 1 395 ? -12.532 15.467 38.353 1.00 93.69 395 LEU A C 1
ATOM 3240 O O . LEU A 1 395 ? -12.236 14.680 37.452 1.00 93.69 395 LEU A O 1
ATOM 3244 N N . ARG A 1 396 ? -13.800 15.763 38.659 1.00 93.50 396 ARG A N 1
ATOM 3245 C CA . ARG A 1 396 ? -14.954 15.274 37.893 1.00 93.50 396 ARG A CA 1
ATOM 3246 C C . ARG A 1 396 ? -14.961 15.865 36.486 1.00 93.50 396 ARG A C 1
ATOM 3248 O O . ARG A 1 396 ? -15.181 15.123 35.533 1.00 93.50 396 ARG A O 1
ATOM 3255 N N . ARG A 1 397 ? -14.687 17.167 36.349 1.00 93.69 397 ARG A N 1
ATOM 3256 C CA . ARG A 1 397 ? -14.584 17.836 35.045 1.00 93.69 397 ARG A CA 1
ATOM 3257 C C . ARG A 1 397 ? -13.471 17.224 34.196 1.00 93.69 397 ARG A C 1
ATOM 3259 O O . ARG A 1 397 ? -13.738 16.862 33.059 1.00 93.69 397 ARG A O 1
ATOM 3266 N N . ALA A 1 398 ? -12.290 17.003 34.773 1.00 94.06 398 ALA A N 1
ATOM 3267 C CA . ALA A 1 398 ? -11.180 16.350 34.077 1.00 94.06 398 ALA A CA 1
ATOM 3268 C C . ALA A 1 398 ? -11.523 14.915 33.624 1.00 94.06 398 ALA A C 1
ATOM 3270 O O . ALA A 1 398 ? -11.175 14.509 32.521 1.00 94.06 398 ALA A O 1
ATOM 3271 N N . ALA A 1 399 ? -12.234 14.134 34.449 1.00 93.12 399 ALA A N 1
ATOM 3272 C CA . ALA A 1 399 ? -12.680 12.793 34.057 1.00 93.12 399 ALA A CA 1
ATOM 3273 C C . ALA A 1 399 ? -13.730 12.823 32.928 1.00 93.12 399 ALA A C 1
ATOM 3275 O O . ALA A 1 399 ? -13.720 11.950 32.063 1.00 93.12 399 ALA A O 1
ATOM 3276 N N . ARG A 1 400 ? -14.616 13.827 32.920 1.00 94.06 400 ARG A N 1
ATOM 3277 C CA . ARG A 1 400 ? -15.603 14.028 31.850 1.00 94.06 400 ARG A CA 1
ATOM 3278 C C . ARG A 1 400 ? -14.946 14.459 30.543 1.00 94.06 400 ARG A C 1
ATOM 3280 O O . ARG A 1 400 ? -15.265 13.903 29.503 1.00 94.06 400 ARG A O 1
ATOM 3287 N N . GLU A 1 401 ? -13.985 15.372 30.609 1.00 95.44 401 GLU A N 1
ATOM 3288 C CA . GLU A 1 401 ? -13.182 15.777 29.455 1.00 95.44 401 GLU A CA 1
ATOM 3289 C C . GLU A 1 401 ? -12.469 14.567 28.833 1.00 95.44 401 GLU A C 1
ATOM 3291 O O . GLU A 1 401 ? -12.533 14.371 27.623 1.00 95.44 401 GLU A O 1
ATOM 3296 N N . GLN A 1 402 ? -11.880 13.686 29.652 1.00 93.94 402 GLN A N 1
ATOM 3297 C CA . GLN A 1 402 ? -11.283 12.429 29.179 1.00 93.94 402 GLN A CA 1
ATOM 3298 C C . GLN A 1 402 ? -12.289 11.522 28.447 1.00 93.94 402 GLN A C 1
ATOM 3300 O O . GLN A 1 402 ? -11.921 10.905 27.451 1.00 93.94 402 GLN A O 1
ATOM 3305 N N . LEU A 1 403 ? -13.551 11.452 28.887 1.00 94.38 403 LEU A N 1
ATOM 3306 C CA . LEU A 1 403 ? -14.593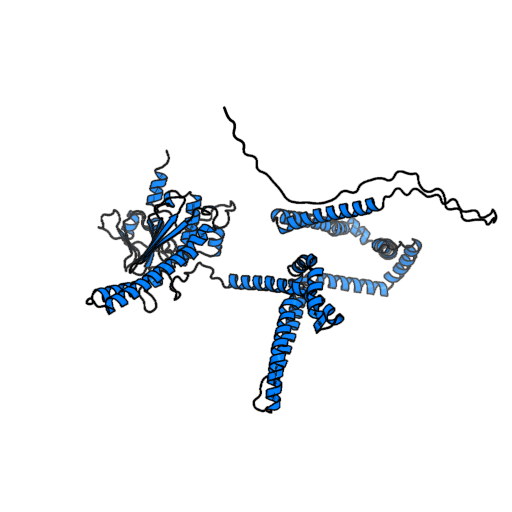 10.714 28.159 1.00 94.38 403 LEU A CA 1
ATOM 3307 C C . LEU A 1 403 ? -14.943 11.380 26.826 1.00 94.38 403 LEU A C 1
ATOM 3309 O O . LEU A 1 403 ? -15.035 10.690 25.815 1.00 94.38 403 LEU A O 1
ATOM 3313 N N . GLU A 1 404 ? -15.064 12.707 26.799 1.00 94.81 404 GLU A N 1
ATOM 3314 C CA . GLU A 1 404 ? -15.306 13.464 25.564 1.00 94.81 404 GLU A CA 1
ATOM 3315 C C . GLU A 1 404 ? -14.150 13.305 24.560 1.00 94.81 404 GLU A C 1
ATOM 3317 O O . GLU A 1 404 ? -14.372 13.305 23.349 1.00 94.81 404 GLU A O 1
ATOM 3322 N N . HIS A 1 405 ? -12.910 13.141 25.039 1.00 94.88 405 HIS A N 1
ATOM 3323 C CA . HIS A 1 405 ? -11.774 12.771 24.191 1.00 94.88 405 HIS A CA 1
ATOM 3324 C C . HIS A 1 405 ? -11.967 11.391 23.557 1.00 94.88 405 HIS A C 1
ATOM 3326 O O . HIS A 1 405 ? -11.797 11.268 22.346 1.00 94.88 405 HIS A O 1
ATOM 3332 N N . VAL A 1 406 ? -12.389 10.386 24.331 1.00 94.88 406 VAL A N 1
ATOM 3333 C CA . VAL A 1 406 ? -12.671 9.044 23.793 1.00 94.88 406 VAL A CA 1
ATOM 3334 C C . VAL A 1 406 ? -13.824 9.082 22.782 1.00 94.88 406 VAL A C 1
ATOM 3336 O O . VAL A 1 406 ? -13.715 8.478 21.719 1.00 94.88 406 VAL A O 1
ATOM 3339 N N . GLU A 1 407 ? -14.897 9.835 23.045 1.00 96.19 407 GLU A N 1
ATOM 3340 C CA . GLU A 1 407 ? -15.995 10.029 22.081 1.00 96.19 407 GLU A CA 1
ATOM 3341 C C . GLU A 1 407 ? -15.510 10.662 20.769 1.00 96.19 407 GLU A C 1
ATOM 3343 O O . GLU A 1 407 ? -15.938 10.265 19.682 1.00 96.19 407 GLU A O 1
ATOM 3348 N N . ARG A 1 408 ? -14.598 11.639 20.850 1.00 95.75 408 ARG A N 1
ATOM 3349 C CA . ARG A 1 408 ? -13.980 12.270 19.674 1.00 95.75 408 ARG A CA 1
ATOM 3350 C C . ARG A 1 408 ? -13.077 11.305 18.906 1.00 95.75 408 ARG A C 1
ATOM 3352 O O . ARG A 1 408 ? -13.129 11.310 17.678 1.00 95.75 408 ARG A O 1
ATOM 3359 N N . ASP A 1 409 ? -12.302 10.475 19.595 1.00 95.50 409 ASP A N 1
ATOM 3360 C CA . ASP A 1 409 ? -11.437 9.469 18.970 1.00 95.50 409 ASP A CA 1
ATOM 3361 C C . ASP A 1 409 ? -12.259 8.383 18.260 1.00 95.50 409 ASP A C 1
ATOM 3363 O O . ASP A 1 409 ? -11.987 8.055 17.105 1.00 95.50 409 ASP A O 1
ATOM 3367 N N . VAL A 1 410 ? -13.340 7.906 18.887 1.00 96.25 410 VAL A N 1
ATOM 3368 C CA . VAL A 1 410 ? -14.289 6.981 18.250 1.00 96.25 410 VAL A CA 1
ATOM 3369 C C . VAL A 1 410 ? -14.973 7.636 17.049 1.00 96.25 410 VAL A C 1
ATOM 3371 O O . VAL A 1 410 ? -15.068 7.001 16.002 1.00 96.25 410 VAL A O 1
ATOM 3374 N N . ARG A 1 411 ? -15.408 8.903 17.144 1.00 96.69 411 ARG A N 1
ATOM 3375 C CA . ARG A 1 411 ? -15.990 9.617 15.992 1.00 96.69 411 ARG A CA 1
ATOM 3376 C C . ARG A 1 411 ? -14.995 9.685 14.831 1.00 96.69 411 ARG A C 1
ATOM 3378 O O . ARG A 1 411 ? -15.351 9.321 13.719 1.00 96.69 411 ARG A O 1
ATOM 3385 N N . ARG A 1 412 ? -13.740 10.075 15.087 1.00 95.56 412 ARG A N 1
ATOM 3386 C CA . ARG A 1 412 ? -12.684 10.116 14.056 1.00 95.56 412 ARG A CA 1
ATOM 3387 C C . ARG A 1 412 ? -12.438 8.749 13.429 1.00 95.56 412 ARG A C 1
ATOM 3389 O O . ARG A 1 412 ? -12.202 8.671 12.230 1.00 95.56 412 ARG A O 1
ATOM 3396 N N . PHE A 1 413 ? -12.482 7.687 14.227 1.00 96.31 413 PHE A N 1
ATOM 3397 C CA . PHE A 1 413 ? -12.366 6.319 13.735 1.00 96.31 413 PHE A CA 1
ATOM 3398 C C . PHE A 1 413 ? -13.536 5.937 12.817 1.00 96.31 413 PHE A C 1
ATOM 3400 O O . PHE A 1 413 ? -13.295 5.430 11.725 1.00 96.31 413 PHE A O 1
ATOM 3407 N N . VAL A 1 414 ? -14.779 6.238 13.209 1.00 97.00 414 VAL A N 1
ATOM 3408 C CA . VAL A 1 414 ? -15.976 6.024 12.373 1.00 97.00 414 VAL A CA 1
ATOM 3409 C C . VAL A 1 414 ? -15.868 6.821 11.071 1.00 97.00 414 VAL A C 1
ATOM 3411 O O . VAL A 1 414 ? -16.082 6.273 9.991 1.00 97.00 414 VAL A O 1
ATOM 3414 N N . ASP A 1 415 ? -15.484 8.094 11.152 1.00 95.94 415 ASP A N 1
ATOM 3415 C CA . ASP A 1 415 ? -15.338 8.949 9.976 1.00 95.94 415 ASP A CA 1
ATOM 3416 C C . ASP A 1 415 ? -14.256 8.412 9.024 1.00 95.94 415 ASP A C 1
ATOM 3418 O O . ASP A 1 415 ? -14.470 8.348 7.815 1.00 95.94 415 ASP A O 1
ATOM 3422 N N . ARG A 1 416 ? -13.110 7.975 9.568 1.00 94.88 416 ARG A N 1
ATOM 3423 C CA . ARG A 1 416 ? -11.956 7.479 8.802 1.00 94.88 416 ARG A CA 1
ATOM 3424 C C . ARG A 1 416 ? -12.207 6.123 8.145 1.00 94.88 416 ARG A C 1
ATOM 3426 O O . ARG A 1 416 ? -11.866 5.959 6.979 1.00 94.88 416 ARG A O 1
ATOM 3433 N N . GLU A 1 417 ? -12.733 5.158 8.894 1.00 95.00 417 GLU A N 1
ATOM 3434 C CA . GLU A 1 417 ? -12.816 3.758 8.450 1.00 95.00 417 GLU A CA 1
ATOM 3435 C C . GLU A 1 417 ? -14.160 3.406 7.805 1.00 95.00 417 GLU A C 1
ATOM 3437 O O . GLU A 1 417 ? -14.224 2.454 7.033 1.00 95.00 417 GLU A O 1
ATOM 3442 N N . PHE A 1 418 ? -15.231 4.150 8.107 1.00 95.12 418 PHE A N 1
ATOM 3443 C CA . PHE A 1 418 ? -16.578 3.832 7.631 1.00 95.12 418 PHE A CA 1
ATOM 3444 C C . PHE A 1 418 ? -17.149 4.916 6.717 1.00 95.12 418 PHE A C 1
ATOM 3446 O O . PHE A 1 418 ? -17.401 4.658 5.542 1.00 95.12 418 PHE A O 1
ATOM 3453 N N . ILE A 1 419 ? -17.311 6.146 7.216 1.00 95.56 419 ILE A N 1
ATOM 3454 C CA . ILE A 1 419 ? -17.972 7.220 6.450 1.00 95.56 419 ILE A CA 1
ATOM 3455 C C . ILE A 1 419 ? -17.166 7.574 5.202 1.00 95.56 419 ILE A C 1
ATOM 3457 O O . ILE A 1 419 ? -17.720 7.630 4.107 1.00 95.56 419 ILE A O 1
ATOM 3461 N N . ARG A 1 420 ? -15.842 7.724 5.335 1.00 93.62 420 ARG A N 1
ATOM 3462 C CA . ARG A 1 420 ? -14.977 8.052 4.199 1.00 93.62 420 ARG A CA 1
ATOM 3463 C C . ARG A 1 420 ? -15.008 6.986 3.108 1.00 93.62 420 ARG A C 1
ATOM 3465 O O . ARG A 1 420 ? -14.883 7.331 1.937 1.00 93.62 420 ARG A O 1
ATOM 3472 N N . LEU A 1 421 ? -15.162 5.715 3.479 1.00 91.62 421 LEU A N 1
ATOM 3473 C CA . LEU A 1 421 ? -15.287 4.624 2.517 1.00 91.62 421 LEU A CA 1
ATOM 3474 C C . LEU A 1 421 ? -16.598 4.745 1.731 1.00 91.62 421 LEU A C 1
ATOM 3476 O O . LEU A 1 421 ? -16.579 4.676 0.505 1.00 91.62 421 LEU A O 1
ATOM 3480 N N . LEU A 1 422 ? -17.712 5.007 2.420 1.00 91.44 422 LEU A N 1
ATOM 3481 C CA . LEU A 1 422 ? -19.016 5.215 1.787 1.00 91.44 422 LEU A CA 1
ATOM 3482 C C . LEU A 1 422 ? -19.023 6.449 0.874 1.00 91.44 422 LEU A C 1
ATOM 3484 O O . LEU A 1 422 ? -19.517 6.365 -0.244 1.00 91.44 422 LEU A O 1
ATOM 3488 N N . ASP A 1 423 ? -18.403 7.557 1.284 1.00 91.00 423 ASP A N 1
ATOM 3489 C CA . ASP A 1 423 ? -18.310 8.781 0.470 1.00 91.00 423 ASP A CA 1
ATOM 3490 C C . ASP A 1 423 ? -17.569 8.575 -0.863 1.00 91.00 423 ASP A C 1
ATOM 3492 O O . ASP A 1 423 ? -17.800 9.302 -1.832 1.00 91.00 423 ASP A O 1
ATOM 3496 N N . LEU A 1 424 ? -16.658 7.597 -0.923 1.00 89.38 424 LEU A N 1
ATOM 3497 C CA . LEU A 1 424 ? -15.925 7.244 -2.141 1.00 89.38 424 LEU A CA 1
ATOM 3498 C C . LEU A 1 424 ? -16.737 6.337 -3.079 1.00 89.38 424 LEU A C 1
ATOM 3500 O O . LEU A 1 424 ? -16.356 6.168 -4.239 1.00 89.38 424 LEU A O 1
ATOM 3504 N N . CYS A 1 425 ? -17.848 5.769 -2.607 1.00 87.88 425 CYS A N 1
ATOM 3505 C CA . CYS A 1 425 ? -18.660 4.825 -3.364 1.00 87.88 425 CYS A CA 1
ATOM 3506 C C . CYS A 1 425 ? -19.751 5.546 -4.172 1.00 87.88 425 CYS A C 1
ATOM 3508 O O . CYS A 1 425 ? -20.507 6.334 -3.600 1.00 87.88 425 CYS A O 1
ATOM 3510 N N . PRO A 1 426 ? -19.919 5.244 -5.476 1.00 88.12 426 PRO A N 1
ATOM 3511 C CA . PRO A 1 426 ? -20.925 5.903 -6.311 1.00 88.12 426 PRO A CA 1
ATOM 3512 C C . PRO A 1 426 ? -22.360 5.892 -5.745 1.00 88.12 426 PRO A C 1
ATOM 3514 O O . PRO A 1 426 ? -22.980 6.954 -5.781 1.00 88.12 426 PRO A O 1
ATOM 3517 N N . PRO A 1 427 ? -22.884 4.790 -5.157 1.00 87.62 427 PRO A N 1
ATOM 3518 C CA . PRO A 1 427 ? -24.262 4.756 -4.637 1.00 87.62 427 PRO A CA 1
ATOM 3519 C C . PRO A 1 427 ? -24.522 5.665 -3.429 1.00 87.62 427 PRO A C 1
ATOM 3521 O O . PRO A 1 427 ? -25.671 5.993 -3.132 1.00 87.62 427 PRO A O 1
ATOM 3524 N N . TRP A 1 428 ? -23.460 6.062 -2.726 1.00 89.44 428 TRP A N 1
ATOM 3525 C CA . TRP A 1 428 ? -23.510 6.884 -1.516 1.00 89.44 428 TRP A CA 1
ATOM 3526 C C . TRP A 1 428 ? -22.937 8.288 -1.720 1.00 89.44 428 TRP A C 1
ATOM 3528 O O . TRP A 1 428 ? -23.098 9.161 -0.861 1.00 89.44 428 TRP A O 1
ATOM 3538 N N . LYS A 1 429 ? -22.332 8.539 -2.884 1.00 87.50 429 LYS A N 1
ATOM 3539 C CA . LYS A 1 429 ? -21.805 9.844 -3.261 1.00 87.50 429 LYS A CA 1
ATOM 3540 C C . LYS A 1 429 ? -22.914 10.899 -3.188 1.00 87.50 429 LYS A C 1
ATOM 3542 O O . LYS A 1 429 ? -24.015 10.713 -3.698 1.00 87.50 429 LYS A O 1
ATOM 3547 N N . ASP A 1 430 ? -22.623 12.009 -2.515 1.00 87.50 430 ASP A N 1
ATOM 3548 C CA . ASP A 1 430 ? -23.530 13.148 -2.318 1.00 87.50 430 ASP A CA 1
ATOM 3549 C C . ASP A 1 430 ? -24.791 12.875 -1.463 1.00 87.50 430 ASP A C 1
ATOM 3551 O O . ASP A 1 430 ? -25.666 13.742 -1.363 1.00 87.50 430 ASP A O 1
ATOM 3555 N N . PHE A 1 431 ? -24.895 11.726 -0.776 1.00 91.06 431 PHE A N 1
ATOM 3556 C CA . PHE A 1 431 ? -25.984 11.459 0.184 1.00 91.06 431 PHE A CA 1
ATOM 3557 C C . PHE A 1 431 ? -25.783 12.135 1.549 1.00 91.06 431 PHE A C 1
ATOM 3559 O O . PHE A 1 431 ? -26.734 12.249 2.331 1.00 91.06 431 PHE A O 1
ATOM 3566 N N . GLY A 1 432 ? -24.572 12.638 1.816 1.00 91.38 432 GLY A N 1
ATOM 3567 C CA . GLY A 1 432 ? -24.240 13.374 3.035 1.00 91.38 432 GLY A CA 1
ATOM 3568 C C . GLY A 1 432 ? -24.384 12.508 4.282 1.00 91.38 432 GLY A C 1
ATOM 3569 O O . GLY A 1 432 ? -25.127 12.872 5.198 1.00 91.38 432 GLY A O 1
ATOM 3570 N N . ILE A 1 433 ? -23.736 11.340 4.278 1.00 94.25 433 ILE A N 1
ATOM 3571 C CA . ILE A 1 433 ? -23.659 10.460 5.445 1.00 94.25 433 ILE A CA 1
ATOM 3572 C C . ILE A 1 433 ? -22.654 11.064 6.428 1.00 94.25 433 ILE A C 1
ATOM 3574 O O . ILE A 1 433 ? -21.581 11.503 6.031 1.00 94.25 433 ILE A O 1
ATOM 3578 N N . ALA A 1 434 ? -22.995 11.115 7.713 1.00 95.19 434 ALA A N 1
ATOM 3579 C CA . ALA A 1 434 ? -22.102 11.655 8.734 1.00 95.19 434 ALA A CA 1
ATOM 3580 C C . ALA A 1 434 ? -22.315 10.993 10.098 1.00 95.19 434 ALA A C 1
ATOM 3582 O O . ALA A 1 434 ? -23.444 10.658 10.469 1.00 95.19 434 ALA A O 1
ATOM 3583 N N . CYS A 1 435 ? -21.239 10.873 10.880 1.00 96.06 435 CYS A N 1
ATOM 3584 C CA . CYS A 1 435 ? -21.302 10.455 12.277 1.00 96.06 435 CYS A CA 1
ATOM 3585 C C . CYS A 1 435 ? -21.719 11.632 13.180 1.00 96.06 435 CYS A C 1
ATOM 3587 O O . CYS A 1 435 ? -20.902 12.468 13.584 1.00 96.06 435 CYS A O 1
ATOM 3589 N N . LYS A 1 436 ? -23.007 11.697 13.540 1.00 93.00 436 LYS A N 1
ATOM 3590 C CA . LYS A 1 436 ? -23.567 12.827 14.291 1.00 93.00 436 LYS A CA 1
ATOM 3591 C C . LYS A 1 436 ? -23.196 12.791 15.765 1.00 93.00 436 LYS A C 1
ATOM 3593 O O . LYS A 1 436 ? -22.667 13.779 16.268 1.00 93.00 436 LYS A O 1
ATOM 3598 N N . HIS A 1 437 ? -23.443 11.681 16.456 1.00 94.38 437 HIS A N 1
ATOM 3599 C CA . HIS A 1 437 ? -23.171 11.536 17.889 1.00 94.38 437 HIS A CA 1
ATOM 3600 C C . HIS A 1 437 ? -22.517 10.195 18.192 1.00 94.38 437 HIS A C 1
ATOM 3602 O O . HIS A 1 437 ? -22.850 9.179 17.589 1.00 94.38 437 HIS A O 1
ATOM 3608 N N . VAL A 1 438 ? -21.599 10.215 19.153 1.00 97.19 438 VAL A N 1
ATOM 3609 C CA . VAL A 1 438 ? -21.043 9.018 19.774 1.00 97.19 438 VAL A CA 1
ATOM 3610 C C . VAL A 1 438 ? -21.321 9.141 21.260 1.00 97.19 438 VAL A C 1
ATOM 3612 O O . VAL A 1 438 ? -20.978 10.161 21.851 1.00 97.19 438 VAL A O 1
ATOM 3615 N N . HIS A 1 439 ? -21.946 8.124 21.837 1.00 96.00 439 HIS A N 1
ATOM 3616 C CA . HIS A 1 439 ? -22.205 8.038 23.265 1.00 96.00 439 HIS A CA 1
ATOM 3617 C C . HIS A 1 439 ? -21.465 6.837 23.828 1.00 96.00 439 HIS A C 1
ATOM 3619 O O . HIS A 1 439 ? -21.665 5.707 23.381 1.00 96.00 439 HIS A O 1
ATOM 3625 N N . VAL A 1 440 ? -20.608 7.079 24.814 1.00 96.25 440 VAL A N 1
ATOM 3626 C CA . VAL A 1 440 ? -19.889 6.010 25.511 1.00 96.25 440 VAL A CA 1
ATOM 3627 C C . VAL A 1 440 ? -20.533 5.719 26.862 1.00 96.25 440 VAL A C 1
ATOM 3629 O O . VAL A 1 440 ? -20.990 6.616 27.568 1.00 96.25 440 VAL A O 1
ATOM 3632 N N . ALA A 1 441 ? -20.537 4.449 27.242 1.00 94.50 441 ALA A N 1
ATOM 3633 C CA . ALA A 1 441 ? -20.932 3.961 28.555 1.00 94.50 441 ALA A CA 1
ATOM 3634 C C . ALA A 1 441 ? -19.812 3.095 29.153 1.00 94.50 441 ALA A C 1
ATOM 3636 O O . ALA A 1 441 ? -18.717 2.984 28.602 1.00 94.50 441 ALA A O 1
ATOM 3637 N N . SER A 1 442 ? -20.072 2.481 30.311 1.00 91.94 442 SER A N 1
ATOM 3638 C CA . SER A 1 442 ? -19.060 1.669 31.007 1.00 91.94 442 SER A CA 1
ATOM 3639 C C . SER A 1 442 ? -18.612 0.449 30.199 1.00 91.94 442 SER A C 1
ATOM 3641 O O . SER A 1 442 ? -17.443 0.088 30.276 1.00 91.94 442 SER A O 1
ATOM 3643 N N . ASN A 1 443 ? -19.527 -0.160 29.443 1.00 93.62 443 ASN A N 1
ATOM 3644 C CA . ASN A 1 443 ? -19.310 -1.372 28.654 1.00 93.62 443 ASN A CA 1
ATOM 3645 C C . ASN A 1 443 ? -19.921 -1.274 27.245 1.00 93.62 443 ASN A C 1
ATOM 3647 O O . ASN A 1 443 ? -20.090 -2.294 26.589 1.00 93.62 443 ASN A O 1
ATOM 3651 N N . SER A 1 444 ? -20.306 -0.084 26.778 1.00 95.38 444 SER A N 1
ATOM 3652 C CA . SER A 1 444 ? -20.915 0.065 25.456 1.00 95.38 444 SER A CA 1
ATOM 3653 C C . SER A 1 444 ? -20.550 1.376 24.780 1.00 95.38 444 SER A C 1
ATOM 3655 O O . SER A 1 444 ? -20.223 2.364 25.436 1.00 95.38 444 SER A O 1
ATOM 3657 N N . ILE A 1 445 ? -20.632 1.386 23.455 1.00 97.31 445 ILE A N 1
ATOM 3658 C CA . ILE A 1 445 ? -20.430 2.553 22.604 1.00 97.31 445 ILE A CA 1
ATOM 3659 C C . ILE A 1 445 ? -21.562 2.573 21.583 1.00 97.31 445 ILE A C 1
ATOM 3661 O O . ILE A 1 445 ? -21.744 1.621 20.829 1.00 97.31 445 ILE A O 1
ATOM 3665 N N . GLN A 1 446 ? -22.317 3.661 21.556 1.00 97.81 446 GLN A N 1
ATOM 3666 C CA . GLN A 1 446 ? -23.389 3.891 20.598 1.00 97.81 446 GLN A CA 1
ATOM 3667 C C . GLN A 1 446 ? -22.944 4.957 19.598 1.00 97.81 446 GLN A C 1
ATOM 3669 O O . GLN A 1 446 ? -22.532 6.048 19.989 1.00 97.81 446 GLN A O 1
ATOM 3674 N N . VAL A 1 447 ? -23.046 4.653 18.308 1.00 97.81 447 VAL A N 1
ATOM 3675 C CA . VAL A 1 447 ? -22.672 5.542 17.206 1.00 97.81 447 VAL A CA 1
ATOM 3676 C C . VAL A 1 447 ? -23.914 5.840 16.378 1.00 97.81 447 VAL A C 1
ATOM 3678 O O . VAL A 1 447 ? -24.533 4.933 15.827 1.00 97.81 447 VAL A O 1
ATOM 3681 N N . GLN A 1 448 ? -24.278 7.116 16.287 1.00 97.44 448 GLN A N 1
ATOM 3682 C CA . GLN A 1 448 ? -25.413 7.588 15.502 1.00 97.44 448 GLN A CA 1
ATOM 3683 C C . GLN A 1 448 ? -24.941 8.169 14.175 1.00 97.44 448 GLN A C 1
ATOM 3685 O O . GLN A 1 448 ? -24.196 9.152 14.132 1.00 97.44 448 GLN A O 1
ATOM 3690 N N . ILE A 1 449 ? -25.442 7.589 13.092 1.00 96.50 449 ILE A N 1
ATOM 3691 C CA . ILE A 1 449 ? -25.099 7.939 11.721 1.00 96.50 449 ILE A CA 1
ATOM 3692 C C . ILE A 1 449 ? -26.328 8.549 11.063 1.00 96.50 449 ILE A C 1
ATOM 3694 O O . ILE A 1 449 ? -27.397 7.944 11.015 1.00 96.50 449 ILE A O 1
ATOM 3698 N N . THR A 1 450 ? -26.190 9.759 10.539 1.00 95.62 450 THR A N 1
ATOM 3699 C CA . THR A 1 450 ? -27.262 10.469 9.833 1.00 95.62 450 THR A CA 1
ATOM 3700 C C . THR A 1 450 ? -27.007 10.490 8.338 1.00 95.62 450 THR A C 1
ATOM 3702 O O . THR A 1 450 ? -25.855 10.571 7.926 1.00 95.62 450 THR A O 1
ATOM 3705 N N . CYS A 1 451 ? -28.073 10.494 7.542 1.00 94.38 451 CYS A N 1
ATOM 3706 C CA . CYS A 1 451 ? -28.015 10.680 6.097 1.00 94.38 451 CYS A CA 1
ATOM 3707 C C . CYS A 1 451 ? -28.921 11.852 5.710 1.00 94.38 451 CYS A C 1
ATOM 3709 O O . CYS A 1 451 ? -30.126 11.811 5.952 1.00 94.38 451 CYS A O 1
ATOM 3711 N N . ARG A 1 452 ? -28.365 12.905 5.097 1.00 91.06 452 ARG A N 1
ATOM 3712 C CA . ARG A 1 452 ? -29.131 14.123 4.779 1.00 91.06 452 ARG A CA 1
ATOM 3713 C C . ARG A 1 452 ? -30.273 13.874 3.787 1.00 91.06 452 ARG A C 1
ATOM 3715 O O . ARG A 1 452 ? -31.278 14.574 3.860 1.00 91.06 452 ARG A O 1
ATOM 3722 N N . ARG A 1 453 ? -30.113 12.923 2.859 1.00 91.31 453 ARG A N 1
ATOM 3723 C CA . ARG A 1 453 ? -31.071 12.685 1.763 1.00 91.31 453 ARG A CA 1
ATOM 3724 C C . ARG A 1 453 ? -32.126 11.608 2.037 1.00 91.31 453 ARG A C 1
ATOM 3726 O O . ARG A 1 453 ? -33.207 11.713 1.474 1.00 91.31 453 ARG A O 1
ATOM 3733 N N . LEU A 1 454 ? -31.841 10.600 2.867 1.00 88.44 454 LEU A N 1
ATOM 3734 C CA . LEU A 1 454 ? -32.763 9.471 3.096 1.00 88.44 454 LEU A CA 1
ATOM 3735 C C . LEU A 1 454 ? -33.691 9.657 4.305 1.00 88.44 454 LEU A C 1
ATOM 3737 O O . LEU A 1 454 ? -34.760 9.055 4.348 1.00 88.44 454 LEU A O 1
ATOM 3741 N N . GLY A 1 455 ? -33.323 10.481 5.292 1.00 86.19 455 GLY A N 1
ATOM 3742 C CA . GLY A 1 455 ? -34.214 10.786 6.413 1.00 86.19 455 GLY A CA 1
ATOM 3743 C C . GLY A 1 455 ? -33.519 11.331 7.658 1.00 86.19 455 GLY A C 1
ATOM 3744 O O . GLY A 1 455 ? -32.308 11.234 7.828 1.00 86.19 455 GLY A O 1
ATOM 3745 N N . HIS A 1 456 ? -34.315 11.892 8.571 1.00 86.81 456 HIS A N 1
ATOM 3746 C CA . HIS A 1 456 ? -33.809 12.529 9.793 1.00 86.81 456 HIS A CA 1
ATOM 3747 C C . HIS A 1 456 ? -33.523 11.557 10.947 1.00 86.81 456 HIS A C 1
ATOM 3749 O O . HIS A 1 456 ? -32.800 11.918 11.876 1.00 86.81 456 HIS A O 1
ATOM 3755 N N . ILE A 1 457 ? -34.084 10.344 10.906 1.00 92.75 457 ILE A N 1
ATOM 3756 C CA . ILE A 1 457 ? -33.909 9.343 11.966 1.00 92.75 457 ILE A CA 1
ATOM 3757 C C . ILE A 1 457 ? -32.573 8.617 11.732 1.00 92.75 457 ILE A C 1
ATOM 3759 O O . ILE A 1 457 ? -32.406 8.022 10.666 1.00 92.75 457 ILE A O 1
ATOM 3763 N N . PRO A 1 458 ? -31.612 8.675 12.672 1.00 94.62 458 PRO A N 1
ATOM 3764 C CA . PRO A 1 458 ? -30.277 8.120 12.477 1.00 94.62 458 PRO A CA 1
ATOM 3765 C C . PRO A 1 458 ? -30.264 6.586 12.501 1.00 94.62 458 PRO A C 1
ATOM 3767 O O . PRO A 1 458 ? -30.978 5.963 13.280 1.00 94.62 458 PRO A O 1
ATOM 3770 N N . LEU A 1 459 ? -29.377 5.997 11.700 1.00 95.06 459 LEU A N 1
ATOM 3771 C CA . LEU A 1 459 ? -28.919 4.618 11.861 1.00 95.06 459 LEU A CA 1
ATOM 3772 C C . LEU A 1 459 ? -28.042 4.558 13.118 1.00 95.06 459 LEU A C 1
ATOM 3774 O O . LEU A 1 459 ? -27.111 5.352 13.262 1.00 95.06 459 LEU A O 1
ATOM 3778 N N . THR A 1 460 ? -28.324 3.628 14.023 1.00 96.44 460 THR A N 1
ATOM 3779 C CA . THR A 1 460 ? -27.592 3.487 15.284 1.00 96.44 460 THR A CA 1
ATOM 3780 C C . THR A 1 460 ? -26.817 2.179 15.304 1.00 96.44 460 THR A C 1
ATOM 3782 O O . THR A 1 460 ? -27.411 1.105 15.359 1.00 96.44 460 THR A O 1
ATOM 3785 N N . LEU A 1 461 ? -25.489 2.276 15.337 1.00 96.75 461 LEU A N 1
ATOM 3786 C CA . LEU A 1 461 ? -24.608 1.144 15.609 1.00 96.75 461 LEU A CA 1
ATOM 3787 C C . LEU A 1 461 ? -24.332 1.071 17.109 1.00 96.75 461 LEU A C 1
ATOM 3789 O O . LEU A 1 461 ? -24.065 2.089 17.751 1.00 96.75 461 LEU A O 1
ATOM 3793 N N . LEU A 1 462 ? -24.383 -0.131 17.666 1.00 97.19 462 LEU A N 1
ATOM 3794 C CA . LEU A 1 462 ? -24.142 -0.386 19.076 1.00 97.19 462 LEU A CA 1
ATOM 3795 C C . LEU A 1 462 ? -23.043 -1.432 19.222 1.00 97.19 462 LEU A C 1
ATOM 3797 O O . LEU A 1 462 ? -23.157 -2.546 18.721 1.00 97.19 462 LEU A O 1
ATOM 3801 N N . PHE A 1 463 ? -22.000 -1.059 19.952 1.00 96.94 463 PHE A N 1
ATOM 3802 C CA . PHE A 1 463 ? -20.919 -1.935 20.378 1.00 96.94 463 PHE A CA 1
ATOM 3803 C C . PHE A 1 463 ? -21.052 -2.177 21.872 1.00 96.94 463 PHE A C 1
ATOM 3805 O O . PHE A 1 463 ? -21.221 -1.227 22.636 1.00 96.94 463 PHE A O 1
ATOM 3812 N N . GLN A 1 464 ? -20.987 -3.430 22.299 1.00 95.81 464 GLN A N 1
ATOM 3813 C CA . GLN A 1 464 ? -21.135 -3.825 23.693 1.00 95.81 464 GLN A CA 1
ATOM 3814 C C . GLN A 1 464 ? -20.060 -4.830 24.075 1.00 95.81 464 GLN A C 1
ATOM 3816 O O . GLN A 1 464 ? -19.729 -5.731 23.313 1.00 95.81 464 GLN A O 1
ATOM 3821 N N . GLU A 1 465 ? -19.530 -4.676 25.277 1.00 94.88 465 GLU A N 1
ATOM 3822 C CA . GLU A 1 465 ? -18.826 -5.735 25.976 1.00 94.88 465 GLU A CA 1
ATOM 3823 C C . GLU A 1 465 ? -19.861 -6.536 26.772 1.00 94.88 465 GLU A C 1
ATOM 3825 O O . GLU A 1 465 ? -20.578 -5.983 27.617 1.00 94.88 465 GLU A O 1
ATOM 3830 N N . GLN A 1 466 ? -19.975 -7.821 26.437 1.00 92.94 466 GLN A N 1
ATOM 3831 C CA . GLN A 1 466 ? -20.915 -8.751 27.045 1.00 92.94 466 GLN A CA 1
ATOM 3832 C C . GLN 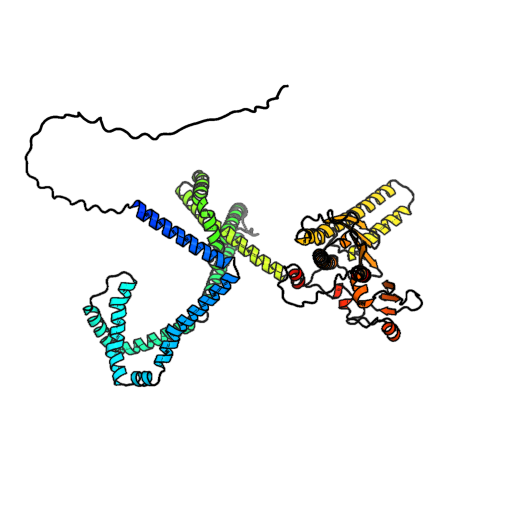A 1 466 ? -20.198 -10.056 27.396 1.00 92.94 466 GLN A C 1
ATOM 3834 O O . GLN A 1 466 ? -19.790 -10.807 26.513 1.00 92.94 466 GLN A O 1
ATOM 3839 N N . SER A 1 467 ? -20.057 -10.322 28.696 1.00 90.06 467 SER A N 1
ATOM 3840 C CA . SER A 1 467 ? -19.451 -11.551 29.232 1.00 90.06 467 SER A CA 1
ATOM 3841 C C . SER A 1 467 ? -18.073 -11.875 28.638 1.00 90.06 467 SER A C 1
ATOM 3843 O O . SER A 1 467 ? -17.758 -13.029 28.370 1.00 90.06 467 SER A O 1
ATOM 3845 N N . GLY A 1 468 ? -17.241 -10.854 28.417 1.00 89.50 468 GLY A N 1
ATOM 3846 C CA . GLY A 1 468 ? -15.911 -10.996 27.834 1.00 89.50 468 GLY A CA 1
ATOM 3847 C C . GLY A 1 468 ? -15.868 -10.887 26.312 1.00 89.50 468 GLY A C 1
ATOM 3848 O O . GLY A 1 468 ? -14.764 -10.819 25.775 1.00 89.50 468 GLY A O 1
ATOM 3849 N N . TRP A 1 469 ? -17.009 -10.794 25.623 1.00 92.38 469 TRP A N 1
ATOM 3850 C CA . TRP A 1 469 ? -17.102 -10.687 24.164 1.00 92.38 469 TRP A CA 1
ATOM 3851 C C . TRP A 1 469 ? -17.349 -9.254 23.698 1.00 92.38 469 TRP A C 1
ATOM 3853 O O . TRP A 1 469 ? -18.140 -8.524 24.294 1.00 92.38 469 TRP A O 1
ATOM 3863 N N . ALA A 1 470 ? -16.696 -8.844 22.608 1.00 94.69 470 ALA A N 1
ATOM 3864 C CA . ALA A 1 470 ? -17.016 -7.599 21.911 1.00 94.69 470 ALA A CA 1
ATOM 3865 C C . ALA A 1 470 ? -18.084 -7.852 20.839 1.00 94.69 470 ALA A C 1
ATOM 3867 O O . ALA A 1 470 ? -17.807 -8.457 19.801 1.00 94.69 470 ALA A O 1
ATOM 3868 N N . VAL A 1 471 ? -19.296 -7.367 21.098 1.00 95.31 471 VAL A N 1
ATOM 3869 C CA . VAL A 1 471 ? -20.493 -7.611 20.293 1.00 95.31 471 VAL A CA 1
ATOM 3870 C C . VAL A 1 471 ? -20.905 -6.336 19.560 1.00 95.31 471 VAL A C 1
ATOM 3872 O O . VAL A 1 471 ? -20.981 -5.274 20.178 1.00 95.31 471 VAL A O 1
ATOM 3875 N N . ALA A 1 472 ? -21.199 -6.428 18.263 1.00 95.88 472 ALA A N 1
ATOM 3876 C CA . ALA A 1 472 ? -21.789 -5.341 17.481 1.00 95.88 472 ALA A CA 1
ATOM 3877 C C . ALA A 1 472 ? -23.213 -5.674 17.022 1.00 95.88 472 ALA A C 1
ATOM 3879 O O . ALA A 1 472 ? -23.561 -6.842 16.837 1.00 95.88 472 ALA A O 1
ATOM 3880 N N . THR A 1 473 ? -24.030 -4.635 16.850 1.00 95.06 473 THR A N 1
ATOM 3881 C CA . THR A 1 473 ? -25.373 -4.726 16.265 1.00 95.06 473 THR A CA 1
ATOM 3882 C C . THR A 1 473 ? -25.837 -3.378 15.716 1.00 95.06 473 THR A C 1
ATOM 3884 O O . THR A 1 473 ? -25.366 -2.316 16.141 1.00 95.06 473 THR A O 1
ATOM 3887 N N . ILE A 1 474 ? -26.795 -3.412 14.796 1.00 94.62 474 ILE A N 1
ATOM 3888 C CA . ILE A 1 474 ? -27.597 -2.263 14.388 1.00 94.62 474 ILE A CA 1
ATOM 3889 C C . ILE A 1 474 ? -28.785 -2.156 15.352 1.00 94.62 474 ILE A C 1
ATOM 3891 O O . ILE A 1 474 ? -29.789 -2.850 15.213 1.00 94.62 474 ILE A O 1
ATOM 3895 N N . ALA A 1 475 ? -28.678 -1.266 16.339 1.00 91.31 475 ALA A N 1
ATOM 3896 C CA . ALA A 1 475 ? -29.716 -1.080 17.355 1.00 91.31 475 ALA A CA 1
ATOM 3897 C C . ALA A 1 475 ? -30.983 -0.407 16.800 1.00 91.31 475 ALA A C 1
ATOM 3899 O O . ALA A 1 475 ? -32.089 -0.713 17.238 1.00 91.31 475 ALA A O 1
ATOM 3900 N N . ASP A 1 476 ? -30.826 0.506 15.839 1.00 91.25 476 ASP A N 1
ATOM 3901 C CA . ASP A 1 476 ? -31.933 1.134 15.113 1.00 91.25 476 ASP A CA 1
ATOM 3902 C C . ASP A 1 476 ? -31.518 1.329 13.657 1.00 91.25 476 ASP A C 1
ATOM 3904 O O . ASP A 1 476 ? -30.443 1.864 13.388 1.00 91.25 476 ASP A O 1
ATOM 3908 N N . THR A 1 477 ? -32.365 0.902 12.723 1.00 88.75 477 THR A N 1
ATOM 3909 C CA . THR A 1 477 ? -32.115 1.025 11.283 1.00 88.75 477 THR A CA 1
ATOM 3910 C C . THR A 1 477 ? -32.320 2.450 10.772 1.00 88.75 477 THR A C 1
ATOM 3912 O O . THR A 1 477 ? -31.696 2.833 9.784 1.00 88.75 477 THR A O 1
ATOM 3915 N N . GLY A 1 478 ? -33.146 3.264 11.436 1.00 91.44 478 GLY A N 1
ATOM 3916 C CA . GLY A 1 478 ? -33.359 4.666 11.080 1.00 91.44 478 GLY A CA 1
ATOM 3917 C C . GLY A 1 478 ? -33.655 4.884 9.593 1.00 91.44 478 GLY A C 1
ATOM 3918 O O . GLY A 1 478 ? -34.630 4.357 9.058 1.00 91.44 478 GLY A O 1
ATOM 3919 N N . TRP A 1 479 ? -32.818 5.676 8.919 1.00 93.00 479 TRP A N 1
ATOM 3920 C CA . TRP A 1 479 ? -32.933 5.987 7.490 1.00 93.00 479 TRP A CA 1
ATOM 3921 C C . TRP A 1 479 ? -32.620 4.806 6.555 1.00 93.00 479 TRP A C 1
ATOM 3923 O O . TRP A 1 479 ? -32.979 4.872 5.381 1.00 93.00 479 TRP A O 1
ATOM 3933 N N . LEU A 1 480 ? -31.997 3.723 7.040 1.00 91.19 480 LEU A N 1
ATOM 3934 C CA . LEU A 1 480 ? -31.574 2.585 6.210 1.00 91.19 480 LEU A CA 1
ATOM 3935 C C . LEU A 1 480 ? -32.745 1.898 5.498 1.00 91.19 480 LEU A C 1
ATOM 3937 O O . LEU A 1 480 ? -32.581 1.384 4.399 1.00 91.19 480 LEU A O 1
ATOM 3941 N N . ARG A 1 481 ? -33.949 1.951 6.075 1.00 88.25 481 ARG A N 1
ATOM 3942 C CA . ARG A 1 481 ? -35.177 1.412 5.463 1.00 88.25 481 ARG A CA 1
ATOM 3943 C C . ARG A 1 481 ? -35.561 2.058 4.127 1.00 88.25 481 ARG A C 1
ATOM 3945 O O . ARG A 1 481 ? -36.387 1.507 3.413 1.00 88.25 481 ARG A O 1
ATOM 3952 N N . PHE A 1 482 ? -35.012 3.235 3.823 1.00 89.75 482 PHE A N 1
ATOM 3953 C CA . PHE A 1 482 ? -35.256 3.957 2.573 1.00 89.75 482 PHE A CA 1
ATOM 3954 C C . PHE A 1 482 ? -34.122 3.777 1.553 1.00 89.75 482 PHE A C 1
ATOM 3956 O O . PHE A 1 482 ? -34.190 4.351 0.469 1.00 89.75 482 PHE A O 1
ATOM 3963 N N . ALA A 1 483 ? -33.072 3.025 1.897 1.00 89.06 483 ALA A N 1
ATOM 3964 C CA . ALA A 1 483 ? -31.965 2.755 0.992 1.00 89.06 483 ALA A CA 1
ATOM 3965 C C . ALA A 1 483 ? -32.386 1.784 -0.123 1.00 89.06 483 ALA A C 1
ATOM 3967 O O . ALA A 1 483 ? -33.201 0.884 0.089 1.00 89.06 483 ALA A O 1
ATOM 3968 N N . SER A 1 484 ? -31.817 1.958 -1.316 1.00 88.88 484 SER A N 1
ATOM 3969 C CA . SER A 1 484 ? -31.977 0.990 -2.406 1.00 88.88 484 SER A CA 1
ATOM 3970 C C . SER A 1 484 ? -31.231 -0.316 -2.106 1.00 88.88 484 SER A C 1
ATOM 3972 O O . SER A 1 484 ? -30.312 -0.345 -1.290 1.00 88.88 484 SER A O 1
ATOM 3974 N N . SER A 1 485 ? -31.559 -1.399 -2.816 1.00 84.31 485 SER A N 1
ATOM 3975 C CA . SER A 1 485 ? -30.853 -2.681 -2.662 1.00 84.31 485 SER A CA 1
ATOM 3976 C C . SER A 1 485 ? -29.348 -2.572 -2.938 1.00 84.31 485 SER A C 1
ATOM 3978 O O . SER A 1 485 ? -28.549 -3.194 -2.245 1.00 84.31 485 SER A O 1
ATOM 3980 N N . GLU A 1 486 ? -28.952 -1.749 -3.914 1.00 85.06 486 GLU A N 1
ATOM 3981 C CA . GLU A 1 486 ? -27.541 -1.474 -4.214 1.00 85.06 486 GLU A CA 1
ATOM 3982 C C . GLU A 1 486 ? -26.858 -0.720 -3.063 1.00 85.06 486 GLU A C 1
ATOM 3984 O O . GLU A 1 486 ? -25.755 -1.069 -2.648 1.00 85.06 486 GLU A O 1
ATOM 3989 N N . GLN A 1 487 ? -27.528 0.288 -2.502 1.00 88.25 487 GLN A N 1
ATOM 3990 C CA . GLN A 1 487 ? -27.027 1.045 -1.356 1.00 88.25 487 GLN A CA 1
ATOM 3991 C C . GLN A 1 487 ? -26.849 0.162 -0.122 1.00 88.25 487 GLN A C 1
ATOM 3993 O O . GLN A 1 487 ? -25.814 0.240 0.544 1.00 88.25 487 GLN A O 1
ATOM 3998 N N . THR A 1 488 ? -27.834 -0.692 0.160 1.00 88.75 488 THR A N 1
ATOM 3999 C CA . THR A 1 488 ? -27.770 -1.679 1.235 1.00 88.75 488 THR A CA 1
ATOM 4000 C C . THR A 1 488 ? -26.568 -2.599 1.056 1.00 88.75 488 THR A C 1
ATOM 4002 O O . THR A 1 488 ? -25.754 -2.668 1.967 1.00 88.75 488 THR A O 1
ATOM 4005 N N . LEU A 1 489 ? -26.379 -3.196 -0.124 1.00 85.12 489 LEU A N 1
ATOM 4006 C CA . LEU A 1 489 ? -25.243 -4.085 -0.400 1.00 85.12 489 LEU A CA 1
ATOM 4007 C C . LEU A 1 489 ? -23.883 -3.396 -0.176 1.00 85.12 489 LEU A C 1
ATOM 4009 O O . LEU A 1 489 ? -22.969 -3.950 0.432 1.00 85.12 489 LEU A O 1
ATOM 4013 N N . VAL A 1 490 ? -23.741 -2.148 -0.627 1.00 87.81 490 VAL A N 1
ATOM 4014 C CA . VAL A 1 490 ? -22.500 -1.385 -0.423 1.00 87.81 490 VAL A CA 1
ATOM 4015 C C . VAL A 1 490 ? -22.276 -1.053 1.057 1.00 87.81 490 VAL A C 1
ATOM 4017 O O . VAL A 1 490 ? -21.144 -1.102 1.542 1.00 87.81 490 VAL A O 1
ATOM 4020 N N . LEU A 1 491 ? -23.343 -0.735 1.796 1.00 90.75 491 LEU A N 1
ATOM 4021 C CA . LEU A 1 491 ? -23.267 -0.507 3.239 1.00 90.75 491 LEU A CA 1
ATOM 4022 C C . LEU A 1 491 ? -22.885 -1.787 3.989 1.00 90.75 491 LEU A C 1
ATOM 4024 O O . LEU A 1 491 ? -22.093 -1.732 4.923 1.00 90.75 491 LEU A O 1
ATOM 4028 N N . GLU A 1 492 ? -23.421 -2.926 3.564 1.00 88.75 492 GLU A N 1
ATOM 4029 C CA . GLU A 1 492 ? -23.139 -4.259 4.089 1.00 88.75 492 GLU A CA 1
ATOM 4030 C C . GLU A 1 492 ? -21.643 -4.606 3.971 1.00 88.75 492 GLU A C 1
ATOM 4032 O O . GLU A 1 492 ? -21.020 -4.970 4.974 1.00 88.75 492 GLU A O 1
ATOM 4037 N N . HIS A 1 493 ? -21.034 -4.384 2.800 1.00 87.94 493 HIS A N 1
ATOM 4038 C CA . HIS A 1 493 ? -19.588 -4.556 2.588 1.00 87.94 493 HIS A CA 1
ATOM 4039 C C . HIS A 1 493 ? -18.734 -3.562 3.392 1.00 87.94 493 HIS A C 1
ATOM 4041 O O . HIS A 1 493 ? -17.650 -3.909 3.881 1.00 87.94 493 HIS A O 1
ATOM 4047 N N . ALA A 1 494 ? -19.210 -2.321 3.551 1.00 91.88 494 ALA A N 1
ATOM 4048 C CA . ALA A 1 494 ? -18.543 -1.321 4.382 1.00 91.88 494 ALA A CA 1
ATOM 4049 C C . ALA A 1 494 ? -18.586 -1.709 5.868 1.00 91.88 494 ALA A C 1
ATOM 4051 O O . 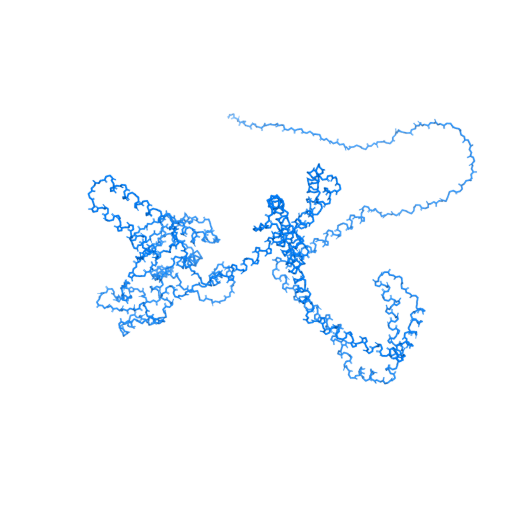ALA A 1 494 ? -17.582 -1.571 6.567 1.00 91.88 494 ALA A O 1
ATOM 4052 N N . LEU A 1 495 ? -19.733 -2.201 6.350 1.00 93.12 495 LEU A N 1
ATOM 4053 C CA . LEU A 1 495 ? -19.940 -2.605 7.741 1.00 93.12 495 LEU A CA 1
ATOM 4054 C C . LEU A 1 495 ? -19.082 -3.809 8.102 1.00 93.12 495 LEU A C 1
ATOM 4056 O O . LEU A 1 495 ? -18.468 -3.801 9.167 1.00 93.12 495 LEU A O 1
ATOM 4060 N N . GLU A 1 496 ? -18.972 -4.794 7.208 1.00 90.69 496 GLU A N 1
ATOM 4061 C CA . GLU A 1 496 ? -18.061 -5.922 7.395 1.00 90.69 496 GLU A CA 1
ATOM 4062 C C . GLU A 1 496 ? -16.634 -5.423 7.649 1.00 90.69 496 GLU A C 1
ATOM 4064 O O . GLU A 1 496 ? -16.040 -5.717 8.690 1.00 90.69 496 GLU A O 1
ATOM 4069 N N . GLY A 1 497 ? -16.101 -4.607 6.733 1.00 91.94 497 GLY A N 1
ATOM 4070 C CA . GLY A 1 497 ? -14.754 -4.058 6.861 1.00 91.94 497 GLY A CA 1
ATOM 4071 C C . GLY A 1 497 ? -14.584 -3.219 8.128 1.00 91.94 497 GLY A C 1
ATOM 4072 O O . GLY A 1 497 ? -13.593 -3.362 8.849 1.00 91.94 497 GLY A O 1
ATOM 4073 N N . PHE A 1 498 ? -15.584 -2.401 8.455 1.00 95.12 498 PHE A N 1
ATOM 4074 C CA . PHE A 1 498 ? -15.586 -1.566 9.649 1.00 95.12 498 PHE A CA 1
ATOM 4075 C C . PHE A 1 498 ? -15.586 -2.385 10.946 1.00 95.12 498 PHE A C 1
ATOM 4077 O O . PHE A 1 498 ? -14.808 -2.091 11.853 1.00 95.12 498 PHE A O 1
ATOM 4084 N N . TYR A 1 499 ? -16.383 -3.451 11.042 1.00 95.25 499 TYR A N 1
ATOM 4085 C CA . TYR A 1 499 ? -16.400 -4.340 12.207 1.00 95.25 499 TYR A CA 1
ATOM 4086 C C . TYR A 1 499 ? -15.084 -5.108 12.364 1.00 95.25 499 TYR A C 1
ATOM 4088 O O . TYR A 1 499 ? -14.593 -5.254 13.488 1.00 95.25 499 TYR A O 1
ATOM 4096 N N . ARG A 1 500 ? -14.438 -5.511 11.258 1.00 93.19 500 ARG A N 1
ATOM 4097 C CA . ARG A 1 500 ? -13.073 -6.075 11.292 1.00 93.19 500 ARG A CA 1
ATOM 4098 C C . ARG A 1 500 ? -12.067 -5.072 11.838 1.00 93.19 500 ARG A C 1
ATOM 4100 O O . ARG A 1 500 ? -11.286 -5.398 12.729 1.00 93.19 500 ARG A O 1
ATOM 4107 N N . LYS A 1 501 ? -12.124 -3.834 11.344 1.00 94.19 501 LYS A N 1
ATOM 4108 C CA . LYS A 1 501 ? -11.256 -2.733 11.777 1.00 94.19 501 LYS A CA 1
ATOM 4109 C C . LYS A 1 501 ? -11.521 -2.315 13.220 1.00 94.19 501 LYS A C 1
ATOM 4111 O O . LYS A 1 501 ? -10.587 -1.924 13.911 1.00 94.19 501 LYS A O 1
ATOM 4116 N N . ALA A 1 502 ? -12.749 -2.441 13.708 1.00 94.44 502 ALA A N 1
ATOM 4117 C CA . ALA A 1 502 ? -13.072 -2.211 15.112 1.00 94.44 502 ALA A CA 1
ATOM 4118 C C . ALA A 1 502 ? -12.566 -3.351 16.013 1.00 94.44 502 ALA A C 1
ATOM 4120 O O . ALA A 1 502 ? -12.280 -3.113 17.185 1.00 94.44 502 ALA A O 1
ATOM 4121 N N . GLY A 1 503 ? -12.388 -4.559 15.468 1.00 93.75 503 GLY A N 1
ATOM 4122 C CA . GLY A 1 503 ? -11.995 -5.755 16.213 1.00 93.75 503 GLY A CA 1
ATOM 4123 C C . GLY A 1 503 ? -13.168 -6.441 16.903 1.00 93.75 503 GLY A C 1
ATOM 4124 O O . GLY A 1 503 ? -13.013 -6.960 18.002 1.00 93.75 503 GLY A O 1
ATOM 4125 N N . ILE A 1 504 ? -14.348 -6.397 16.287 1.00 94.62 504 ILE A N 1
ATOM 4126 C CA . ILE A 1 504 ? -15.546 -7.065 16.799 1.00 94.62 504 ILE A CA 1
ATOM 4127 C C . ILE A 1 504 ? -15.372 -8.582 16.729 1.00 94.62 504 ILE A C 1
ATOM 4129 O O . ILE A 1 504 ? -14.825 -9.113 15.763 1.00 94.62 504 ILE A O 1
ATOM 4133 N N . GLU A 1 505 ? -15.841 -9.271 17.765 1.00 93.62 505 GLU A N 1
ATOM 4134 C CA . GLU A 1 505 ? -15.744 -10.727 17.882 1.00 93.62 505 GLU A CA 1
ATOM 4135 C C . GLU A 1 505 ? -17.059 -11.401 17.486 1.00 93.62 505 GLU A C 1
ATOM 4137 O O . GLU A 1 505 ? -17.038 -12.427 16.807 1.00 93.62 505 GLU A O 1
ATOM 4142 N N . LEU A 1 506 ? -18.196 -10.796 17.847 1.00 93.31 506 LEU A N 1
ATOM 4143 C CA . LEU A 1 506 ? -19.539 -11.297 17.556 1.00 93.31 506 LEU A CA 1
ATOM 4144 C C . LEU A 1 506 ? -20.412 -10.210 16.921 1.00 93.31 506 LEU A C 1
ATOM 4146 O O . LEU A 1 506 ? -20.413 -9.061 17.359 1.00 93.31 506 LEU A O 1
ATOM 4150 N N . VAL A 1 507 ? -21.210 -10.589 15.928 1.00 94.19 507 VAL A N 1
ATOM 4151 C CA . VAL A 1 507 ? -22.217 -9.720 15.300 1.00 94.19 507 VAL A CA 1
ATOM 4152 C C . VAL A 1 507 ? -23.586 -10.343 15.553 1.00 94.19 507 VAL A C 1
ATOM 4154 O O . VAL A 1 507 ? -23.794 -11.519 15.245 1.00 94.19 507 VAL A O 1
ATOM 4157 N N . ARG A 1 508 ? -24.517 -9.595 16.162 1.00 92.62 508 ARG A N 1
ATOM 4158 C CA . ARG A 1 508 ? -25.825 -10.149 16.565 1.00 92.62 508 ARG A CA 1
ATOM 4159 C C . ARG A 1 508 ? -26.641 -10.621 15.369 1.00 92.62 508 ARG A C 1
ATOM 4161 O O . ARG A 1 508 ? -27.291 -11.653 15.448 1.00 92.62 508 ARG A O 1
ATOM 4168 N N . GLU A 1 509 ? -26.580 -9.898 14.264 1.00 88.94 509 GLU A N 1
ATOM 4169 C CA . GLU A 1 509 ? -27.288 -10.214 13.027 1.00 88.94 509 GLU A CA 1
ATOM 4170 C C . GLU A 1 509 ? -26.831 -11.571 12.472 1.00 88.94 509 GLU A C 1
ATOM 4172 O O . GLU A 1 509 ? -27.659 -12.435 12.185 1.00 88.94 509 GLU A O 1
ATOM 4177 N N . GLN A 1 510 ? -25.515 -11.804 12.457 1.00 87.81 510 GLN A N 1
ATOM 4178 C CA . GLN A 1 510 ? -24.913 -13.070 12.043 1.00 87.81 510 GLN A CA 1
ATOM 4179 C C . GLN A 1 510 ? -25.283 -14.228 12.985 1.00 87.81 510 GLN A C 1
ATOM 4181 O O . GLN A 1 510 ? -25.573 -15.331 12.518 1.00 87.81 510 GLN A O 1
ATOM 4186 N N . LEU A 1 511 ? -25.289 -13.985 14.301 1.00 88.88 511 LEU A N 1
ATOM 4187 C CA . LEU A 1 511 ? -25.733 -14.952 15.313 1.00 88.88 511 LEU A CA 1
ATOM 4188 C C . LEU A 1 511 ? -27.201 -15.353 15.097 1.00 88.88 511 LEU A C 1
ATOM 4190 O O . LEU A 1 511 ? -27.531 -16.541 15.093 1.00 88.88 511 LEU A O 1
ATOM 4194 N N . CYS A 1 512 ? -28.071 -14.362 14.894 1.00 88.81 512 CYS A N 1
ATOM 4195 C CA . CYS A 1 512 ? -29.498 -14.556 14.666 1.00 88.81 512 CYS A CA 1
ATOM 4196 C C . CYS A 1 512 ? -29.787 -15.300 13.365 1.00 88.81 512 CYS A C 1
ATOM 4198 O O . CYS A 1 512 ? -30.641 -16.177 13.355 1.00 88.81 512 CYS A O 1
ATOM 4200 N N . GLU A 1 513 ? -29.086 -15.002 12.276 1.00 86.38 513 GLU A N 1
ATOM 4201 C CA . GLU A 1 513 ? -29.347 -15.690 11.012 1.00 86.38 513 GLU A CA 1
ATOM 4202 C C . GLU A 1 513 ? -28.829 -17.132 11.004 1.00 86.38 513 GLU A C 1
ATOM 4204 O O . GLU A 1 513 ? -29.531 -18.030 10.543 1.00 86.38 513 GLU A O 1
ATOM 4209 N N . ASN A 1 514 ? -27.616 -17.366 11.511 1.00 87.19 514 ASN A N 1
ATOM 4210 C CA . ASN A 1 514 ? -26.948 -18.654 11.330 1.00 87.19 514 ASN A CA 1
ATOM 4211 C C . ASN A 1 514 ? -27.253 -19.676 12.431 1.00 87.19 514 ASN A C 1
ATOM 4213 O O . ASN A 1 514 ? -27.167 -20.874 12.170 1.00 87.19 514 ASN A O 1
ATOM 4217 N N . LEU A 1 515 ? -27.571 -19.235 13.654 1.00 87.00 515 LEU A N 1
ATOM 4218 C CA . LEU A 1 515 ? -27.725 -20.139 14.800 1.00 87.00 515 LEU A CA 1
ATOM 4219 C C . LEU A 1 515 ? -29.030 -19.931 15.572 1.00 87.00 515 LEU A C 1
ATOM 4221 O O . LEU A 1 515 ? -29.704 -20.907 15.869 1.00 87.00 515 LEU A O 1
ATOM 4225 N N . ILE A 1 516 ? -29.384 -18.694 15.927 1.00 86.44 516 ILE A N 1
ATOM 4226 C CA . ILE A 1 516 ? -30.431 -18.433 16.935 1.00 86.44 516 ILE A CA 1
ATOM 4227 C C . ILE A 1 516 ? -31.836 -18.349 16.319 1.00 86.44 516 ILE A C 1
ATOM 4229 O O . ILE A 1 516 ? -32.826 -18.697 16.961 1.00 86.44 516 ILE A O 1
ATOM 4233 N N . GLY A 1 517 ? -31.959 -17.893 15.074 1.00 84.75 517 GLY A N 1
ATOM 4234 C CA . GLY A 1 517 ? -33.244 -17.661 14.423 1.00 84.75 517 GLY A CA 1
ATOM 4235 C C . GLY A 1 517 ? -34.081 -16.602 15.147 1.00 84.75 517 GLY A C 1
ATOM 4236 O O . GLY A 1 517 ? -33.654 -15.464 15.331 1.00 84.75 517 GLY A O 1
ATOM 4237 N N . ALA A 1 518 ? -35.304 -16.975 15.533 1.00 83.31 518 ALA A N 1
ATOM 4238 C CA . ALA A 1 518 ? -36.266 -16.096 16.207 1.00 83.31 518 ALA A CA 1
ATOM 4239 C C . ALA A 1 518 ? -36.340 -16.302 17.734 1.00 83.31 518 ALA A C 1
ATOM 4241 O O . ALA A 1 518 ? -37.231 -15.742 18.381 1.00 83.31 518 ALA A O 1
ATOM 4242 N N . HIS A 1 519 ? -35.453 -17.130 18.295 1.00 87.88 519 HIS A N 1
ATOM 4243 C CA . HIS A 1 519 ? -35.448 -17.476 19.718 1.00 87.88 519 HIS A CA 1
ATOM 4244 C C . HIS A 1 519 ? -34.815 -16.364 20.567 1.00 87.88 519 HIS A C 1
ATOM 4246 O O . HIS A 1 519 ? -33.952 -15.622 20.098 1.00 87.88 519 HIS A O 1
ATOM 4252 N N . GLU A 1 520 ? -35.247 -16.246 21.824 1.00 89.38 520 GLU A N 1
ATOM 4253 C CA . GLU A 1 520 ? -34.624 -15.320 22.780 1.00 89.38 520 GLU A CA 1
ATOM 4254 C C . GLU A 1 520 ? -33.281 -15.889 23.236 1.00 89.38 520 GLU A C 1
ATOM 4256 O O . GLU A 1 520 ? -33.133 -17.109 23.359 1.00 89.38 520 GLU A O 1
ATOM 4261 N N . TYR A 1 521 ? -32.301 -15.024 23.492 1.00 91.81 521 TYR A N 1
ATOM 4262 C CA . TYR A 1 521 ? -30.956 -15.467 23.840 1.00 91.81 521 TYR A CA 1
ATOM 4263 C C . TYR A 1 521 ? -30.194 -14.466 24.707 1.00 91.81 521 TYR A C 1
ATOM 4265 O O . TYR A 1 521 ? -30.507 -13.275 24.732 1.00 91.81 521 TYR A O 1
ATOM 4273 N N . ASP A 1 522 ? -29.147 -14.956 25.366 1.00 91.38 522 ASP A N 1
ATOM 4274 C CA . ASP A 1 522 ? -28.176 -14.148 26.097 1.00 91.38 522 ASP A CA 1
ATOM 4275 C C . ASP A 1 522 ? -26.749 -14.686 25.912 1.00 91.38 522 ASP A C 1
ATOM 4277 O O . ASP A 1 522 ? -26.543 -15.884 25.718 1.00 91.38 522 ASP A O 1
ATOM 4281 N N . ILE A 1 523 ? -25.755 -13.797 25.965 1.00 92.00 523 ILE A N 1
ATOM 4282 C CA . ILE A 1 523 ? -24.332 -14.166 25.954 1.00 92.00 523 ILE A CA 1
ATOM 4283 C C . ILE A 1 523 ? -23.831 -14.066 27.395 1.00 92.00 523 ILE A C 1
ATOM 4285 O O . ILE A 1 523 ? -23.666 -12.972 27.945 1.00 92.00 523 ILE A O 1
ATOM 4289 N N . ASN A 1 524 ? -23.597 -15.217 28.013 1.00 89.81 524 ASN A N 1
ATOM 4290 C CA . ASN A 1 524 ? -23.180 -15.346 29.403 1.00 89.81 524 ASN A CA 1
ATOM 4291 C C . ASN A 1 524 ? -21.725 -15.846 29.497 1.00 89.81 524 ASN A C 1
ATOM 4293 O O . ASN A 1 524 ? -21.031 -15.994 28.493 1.00 89.81 524 ASN A O 1
ATOM 4297 N N . SER A 1 525 ? -21.232 -16.084 30.714 1.00 83.50 525 SER A N 1
ATOM 4298 C CA . SER A 1 525 ? -19.851 -16.534 30.943 1.00 83.50 525 SER A CA 1
ATOM 4299 C C . SER A 1 525 ? -19.567 -17.975 30.501 1.00 83.50 525 SER A C 1
ATOM 4301 O O . SER A 1 525 ? -18.411 -18.377 30.500 1.00 83.50 525 SER A O 1
ATOM 4303 N N . VAL A 1 526 ? -20.602 -18.766 30.205 1.00 79.81 526 VAL A N 1
ATOM 4304 C CA . VAL A 1 526 ? -20.495 -20.169 29.761 1.00 79.81 526 VAL A CA 1
ATOM 4305 C C . VAL A 1 526 ? -20.595 -20.267 28.231 1.00 79.81 526 VAL A C 1
ATOM 4307 O O . VAL A 1 526 ? -20.165 -21.252 27.640 1.00 79.81 526 VAL A O 1
ATOM 4310 N N . GLY A 1 527 ? -21.142 -19.241 27.578 1.00 85.62 527 GLY A N 1
ATOM 4311 C CA . GLY A 1 527 ? -21.306 -19.167 26.134 1.00 85.62 527 GLY A CA 1
ATOM 4312 C C . GLY A 1 527 ? -22.604 -18.455 25.773 1.00 85.62 527 GLY A C 1
ATOM 4313 O O . GLY A 1 527 ? -22.899 -17.366 26.261 1.00 85.62 527 GLY A O 1
ATOM 4314 N N . LEU A 1 528 ? -23.382 -19.069 24.894 1.00 91.88 528 LEU A N 1
ATOM 4315 C CA . LEU A 1 528 ? -24.666 -18.565 24.427 1.00 91.88 528 LEU A CA 1
ATOM 4316 C C . LEU A 1 528 ? -25.798 -19.386 25.054 1.00 91.88 528 LEU A C 1
ATOM 4318 O O . LEU A 1 528 ? -25.867 -20.595 24.843 1.00 91.88 528 LEU A O 1
ATOM 4322 N N . ALA A 1 529 ? -26.689 -18.736 25.796 1.00 91.69 529 ALA A N 1
ATOM 4323 C CA . ALA A 1 529 ? -27.928 -19.326 26.292 1.00 91.69 529 ALA A CA 1
ATOM 4324 C C . ALA A 1 529 ? -29.070 -18.975 25.335 1.00 91.69 529 ALA A C 1
ATOM 4326 O O . ALA A 1 529 ? -29.263 -17.805 25.013 1.00 91.69 529 ALA A O 1
ATOM 4327 N N . ILE A 1 530 ? -29.815 -19.975 24.868 1.00 91.44 530 ILE A N 1
ATOM 4328 C CA . ILE A 1 530 ? -30.953 -19.823 23.958 1.00 91.44 530 ILE A CA 1
ATOM 4329 C C . ILE A 1 530 ? -32.195 -20.376 24.656 1.00 91.44 530 ILE A C 1
ATOM 4331 O O . ILE A 1 530 ? -32.188 -21.516 25.121 1.00 91.44 530 ILE A O 1
ATOM 4335 N N . TRP A 1 531 ? -33.276 -19.596 24.691 1.00 90.56 531 TRP A N 1
ATOM 4336 C CA . TRP A 1 531 ? -34.569 -20.001 25.244 1.00 90.56 531 TRP A CA 1
ATOM 4337 C C . TRP A 1 531 ? -35.608 -20.147 24.129 1.00 90.56 531 TRP A C 1
ATOM 4339 O O . TRP A 1 531 ? -36.167 -19.149 23.652 1.00 90.56 531 TRP A O 1
ATOM 4349 N N . PRO A 1 532 ? -35.917 -21.387 23.714 1.00 84.25 532 PRO A N 1
ATOM 4350 C CA . PRO A 1 532 ? -36.934 -21.628 22.705 1.00 84.25 532 PRO A CA 1
ATOM 4351 C C . PRO A 1 532 ? -38.332 -21.204 23.176 1.00 84.25 532 PRO A C 1
ATOM 4353 O O . PRO A 1 532 ? -38.662 -21.267 24.363 1.00 84.25 532 PRO A O 1
ATOM 4356 N N . ASN A 1 533 ? -39.185 -20.803 22.231 1.00 78.56 533 ASN A N 1
ATOM 4357 C CA . ASN A 1 533 ? -40.605 -20.473 22.443 1.00 78.56 533 ASN A CA 1
ATOM 4358 C C . ASN A 1 533 ? -40.911 -19.301 23.399 1.00 78.56 533 ASN A C 1
ATOM 4360 O O . ASN A 1 533 ? -42.070 -19.124 23.761 1.00 78.56 533 ASN A O 1
ATOM 4364 N N . ARG A 1 534 ? -39.926 -18.489 23.813 1.00 75.00 534 ARG A N 1
ATOM 4365 C CA . ARG A 1 534 ? -40.107 -17.336 24.733 1.00 75.00 534 ARG A CA 1
ATOM 4366 C C . ARG A 1 534 ? -40.689 -17.667 26.114 1.00 75.00 534 ARG A C 1
ATOM 4368 O O . ARG A 1 534 ? -41.080 -16.763 26.847 1.00 75.00 534 ARG A O 1
ATOM 4375 N N . LEU A 1 535 ? -40.763 -18.945 26.478 1.00 74.25 535 LEU A N 1
ATOM 4376 C CA . LEU A 1 535 ? -41.327 -19.383 27.757 1.00 74.25 535 LEU A CA 1
ATOM 4377 C C . LEU A 1 535 ? -40.265 -19.495 28.862 1.00 74.25 535 LEU A C 1
ATOM 4379 O O . LEU A 1 535 ? -40.614 -19.760 30.005 1.00 74.25 535 LEU A O 1
ATOM 4383 N N . PHE A 1 536 ? -38.977 -19.318 28.533 1.00 80.62 536 PHE A N 1
ATOM 4384 C CA . PHE A 1 536 ? -37.828 -19.339 29.458 1.00 80.62 536 PHE A CA 1
ATOM 4385 C C . PHE A 1 536 ? -37.702 -20.596 30.347 1.00 80.62 536 PHE A C 1
ATOM 4387 O O . PHE A 1 536 ? -36.864 -20.645 31.240 1.00 80.62 536 PHE A O 1
ATOM 4394 N N . HIS A 1 537 ? -38.500 -21.641 30.102 1.00 80.25 537 HIS A N 1
ATOM 4395 C CA . HIS A 1 537 ? -38.499 -22.878 30.889 1.00 80.25 537 HIS A CA 1
ATOM 4396 C C . HIS A 1 537 ? -37.370 -23.843 30.524 1.00 80.25 537 HIS A C 1
ATOM 4398 O O . HIS A 1 537 ? -37.025 -24.706 31.327 1.00 80.25 537 HIS A O 1
ATOM 4404 N N . ARG A 1 538 ? -36.837 -23.745 29.302 1.00 81.56 538 ARG A N 1
ATOM 4405 C CA . ARG A 1 538 ? -35.767 -24.612 28.803 1.00 81.56 538 ARG A CA 1
ATOM 4406 C C . ARG A 1 538 ? -34.654 -23.758 28.232 1.00 81.56 538 ARG A C 1
ATOM 4408 O O . ARG A 1 538 ? -34.915 -22.896 27.397 1.00 81.56 538 ARG A O 1
ATOM 4415 N N . GLU A 1 539 ? -33.443 -24.011 28.703 1.00 88.56 539 GLU A N 1
ATOM 4416 C CA . GLU A 1 539 ? -32.231 -23.328 28.272 1.00 88.56 539 GLU A CA 1
ATOM 4417 C C . GLU A 1 539 ? -31.391 -24.295 27.444 1.00 88.56 539 GLU A C 1
ATOM 4419 O O . GLU A 1 539 ? -31.035 -25.383 27.899 1.00 88.56 539 GLU A O 1
ATOM 4424 N N . ILE A 1 540 ? -31.094 -23.887 26.216 1.00 90.44 540 ILE A N 1
ATOM 4425 C CA . ILE A 1 540 ? -30.173 -24.579 25.327 1.00 90.44 540 ILE A CA 1
ATOM 4426 C C . ILE A 1 540 ? -28.889 -23.769 25.309 1.00 90.44 540 ILE A C 1
ATOM 4428 O O . ILE A 1 540 ? -28.881 -22.610 24.899 1.00 90.44 540 ILE A O 1
ATOM 4432 N N . THR A 1 541 ? -27.801 -24.379 25.753 1.00 91.06 541 THR A N 1
ATOM 4433 C CA . THR A 1 541 ? -26.498 -23.730 25.839 1.00 91.06 541 THR A CA 1
ATOM 4434 C C . THR A 1 541 ? -25.643 -24.076 24.629 1.00 91.06 541 THR A C 1
ATOM 4436 O O . THR A 1 541 ? -25.660 -25.201 24.126 1.00 91.06 541 THR A O 1
ATOM 4439 N N . VAL A 1 542 ? -24.881 -23.103 24.142 1.00 91.19 542 VAL A N 1
ATOM 4440 C CA . VAL A 1 542 ? -23.882 -23.282 23.090 1.00 91.19 542 VAL A CA 1
ATOM 4441 C C . VAL A 1 542 ? -22.568 -22.706 23.597 1.00 91.19 542 VAL A C 1
ATOM 4443 O O . VAL A 1 542 ? -22.440 -21.501 23.792 1.00 91.19 542 VAL A O 1
ATOM 4446 N N . ASP A 1 543 ? -21.589 -23.576 23.809 1.00 89.88 543 ASP A N 1
ATOM 4447 C CA . ASP A 1 543 ? -20.242 -23.180 24.217 1.00 89.88 543 ASP A CA 1
ATOM 4448 C C . ASP A 1 543 ? -19.537 -22.442 23.065 1.00 89.88 543 ASP A C 1
ATOM 4450 O O . ASP A 1 543 ? -19.179 -23.050 22.051 1.00 89.88 543 ASP A O 1
ATOM 4454 N N . LEU A 1 544 ? -19.355 -21.127 23.238 1.00 87.44 544 LEU A N 1
ATOM 4455 C CA . LEU A 1 544 ? -18.695 -20.230 22.288 1.00 87.44 544 LEU A CA 1
ATOM 4456 C C . LEU A 1 544 ? -17.167 -20.260 22.378 1.00 87.44 544 LEU A C 1
ATOM 4458 O O . LEU A 1 544 ? -16.531 -19.548 21.609 1.00 87.44 544 LEU A O 1
ATOM 4462 N N . ASP A 1 545 ? -16.552 -21.075 23.230 1.00 85.31 545 ASP A N 1
ATOM 4463 C CA . ASP A 1 545 ? -15.097 -21.292 23.262 1.00 85.31 545 ASP A CA 1
ATOM 4464 C C . ASP A 1 545 ? -14.695 -22.587 22.542 1.00 85.31 545 ASP A C 1
ATOM 4466 O O . ASP A 1 545 ? -13.536 -22.778 22.159 1.00 85.31 545 ASP A O 1
ATOM 4470 N N . ARG A 1 546 ? -15.668 -23.460 22.260 1.00 82.19 546 ARG A N 1
ATOM 4471 C CA . ARG A 1 546 ? -15.434 -24.724 21.560 1.00 82.19 546 ARG A CA 1
ATOM 4472 C C . ARG A 1 546 ? -14.864 -24.507 20.158 1.00 82.19 546 ARG A C 1
ATOM 4474 O O . ARG A 1 546 ? -15.391 -23.727 19.360 1.00 82.19 546 ARG A O 1
ATOM 4481 N N . SER A 1 547 ? -13.799 -25.237 19.833 1.00 76.06 547 SER A N 1
ATOM 4482 C CA . SER A 1 547 ? -13.149 -25.156 18.526 1.00 76.06 547 SER A CA 1
ATOM 4483 C C . SER A 1 547 ? -13.970 -25.848 17.430 1.00 76.06 547 SER A C 1
ATOM 4485 O O . SER A 1 547 ? -14.616 -26.872 17.654 1.00 76.06 547 SER A O 1
ATOM 4487 N N . GLN A 1 548 ? -13.901 -25.291 16.218 1.00 83.88 548 GLN A N 1
ATOM 4488 C CA . GLN A 1 548 ? -14.504 -25.811 14.984 1.00 83.88 548 GLN A CA 1
ATOM 4489 C C . GLN A 1 548 ? -16.034 -25.847 14.965 1.00 83.88 548 GLN A C 1
ATOM 4491 O O . GLN A 1 548 ? -16.627 -25.014 14.308 1.00 83.88 548 GLN A O 1
ATOM 4496 N N . THR A 1 549 ? -16.703 -26.772 15.650 1.00 89.81 549 THR A N 1
ATOM 4497 C CA . THR A 1 549 ? -18.164 -26.928 15.527 1.00 89.81 549 THR A CA 1
ATOM 4498 C C . THR A 1 549 ? -18.866 -26.582 16.829 1.00 89.81 549 THR A C 1
ATOM 4500 O O . THR A 1 549 ? -18.660 -27.233 17.857 1.00 89.81 549 THR A O 1
ATOM 4503 N N . LEU A 1 550 ? -19.759 -25.599 16.761 1.00 89.69 550 LEU A N 1
ATOM 4504 C CA . LEU A 1 550 ? -20.642 -25.223 17.853 1.00 89.69 550 LEU A CA 1
ATOM 4505 C C . LEU A 1 550 ? -21.802 -26.216 17.912 1.00 89.69 550 LEU A C 1
ATOM 4507 O O . LEU A 1 550 ? -22.499 -26.445 16.922 1.00 89.69 550 LEU A O 1
ATOM 4511 N N . ARG A 1 551 ? -21.981 -26.845 19.075 1.00 90.38 551 ARG A N 1
ATOM 4512 C CA . ARG A 1 551 ? -23.013 -27.862 19.302 1.00 90.38 551 ARG A CA 1
ATOM 4513 C C . ARG A 1 551 ? -23.954 -27.386 20.401 1.00 90.38 551 ARG A C 1
ATOM 4515 O O . ARG A 1 551 ? -23.499 -27.297 21.540 1.00 90.38 551 ARG A O 1
ATOM 4522 N N . PRO A 1 552 ? -25.228 -27.121 20.081 1.00 90.88 552 PRO A N 1
ATOM 4523 C CA . PRO A 1 552 ? -26.219 -26.805 21.095 1.00 90.88 552 PRO A CA 1
ATOM 4524 C C . PRO A 1 552 ? -26.494 -28.003 22.007 1.00 90.88 552 PRO A C 1
ATOM 4526 O O . PRO A 1 552 ? -26.637 -29.140 21.547 1.00 90.88 552 PRO A O 1
ATOM 4529 N N . THR A 1 553 ? -26.563 -27.746 23.309 1.00 89.50 553 THR A N 1
ATOM 4530 C CA . THR A 1 553 ? -26.809 -28.745 24.350 1.00 89.50 553 THR A CA 1
ATOM 4531 C C . THR A 1 553 ? -28.021 -28.354 25.195 1.00 89.50 553 THR A C 1
ATOM 4533 O O . THR A 1 553 ? -28.067 -27.215 25.649 1.00 89.50 553 THR A O 1
ATOM 4536 N N . PRO A 1 554 ? -28.978 -29.270 25.451 1.00 90.94 554 PRO A N 1
ATOM 4537 C CA . PRO A 1 554 ? -29.039 -30.672 25.008 1.00 90.94 554 PRO A CA 1
ATOM 4538 C C . PRO A 1 554 ? -29.390 -30.846 23.514 1.00 90.94 554 PRO A C 1
ATOM 4540 O O . PRO A 1 554 ? -30.288 -30.190 22.995 1.00 90.94 554 PRO A O 1
ATOM 4543 N N . ALA A 1 555 ? -28.717 -31.775 22.821 1.00 87.31 555 ALA A N 1
ATOM 4544 C CA . ALA A 1 555 ? -28.818 -31.920 21.360 1.00 87.31 555 ALA A CA 1
ATOM 4545 C C . ALA A 1 555 ? -30.204 -32.374 20.856 1.00 87.31 555 ALA A C 1
ATOM 4547 O O . ALA A 1 555 ? -30.655 -31.937 19.799 1.00 87.31 555 ALA A O 1
ATOM 4548 N N . THR A 1 556 ? -30.887 -33.245 21.603 1.00 87.25 556 THR A N 1
ATOM 4549 C CA . THR A 1 556 ? -32.232 -33.740 21.260 1.00 87.25 556 THR A CA 1
ATOM 4550 C C . THR A 1 556 ? -33.271 -32.622 21.287 1.00 87.25 556 THR A C 1
ATOM 4552 O O . THR A 1 556 ? -34.103 -32.512 20.386 1.00 87.25 556 THR A O 1
ATOM 4555 N N . GLU A 1 557 ? -33.198 -31.756 22.295 1.00 86.12 557 GLU A N 1
ATOM 4556 C CA . GLU A 1 557 ? -34.084 -30.601 22.412 1.00 86.12 557 GLU A CA 1
ATOM 4557 C C . GLU A 1 557 ? -33.752 -29.542 21.361 1.00 86.12 557 GLU A C 1
ATOM 4559 O O . GLU A 1 557 ? -34.649 -29.037 20.694 1.00 86.12 557 GLU A O 1
ATOM 4564 N N . ALA A 1 558 ? -32.465 -29.273 21.138 1.00 86.69 558 ALA A N 1
ATOM 4565 C CA . ALA A 1 558 ? -32.005 -28.342 20.114 1.00 86.69 558 ALA A CA 1
ATOM 4566 C C . ALA A 1 558 ? -32.490 -28.697 18.705 1.00 86.69 558 ALA A C 1
ATOM 4568 O O . ALA A 1 558 ? -33.008 -27.830 17.998 1.00 86.69 558 ALA A O 1
ATOM 4569 N N . ALA A 1 559 ? -32.422 -29.976 18.327 1.00 87.81 559 ALA A N 1
ATOM 4570 C CA . ALA A 1 559 ? -32.921 -30.441 17.036 1.00 87.81 559 ALA A CA 1
ATOM 4571 C C . ALA A 1 559 ? -34.428 -30.177 16.855 1.00 87.81 559 ALA A C 1
ATOM 4573 O O . ALA A 1 559 ? -34.862 -29.848 15.754 1.00 87.81 559 ALA A O 1
ATOM 4574 N N . THR A 1 560 ? -35.214 -30.242 17.937 1.00 87.50 560 THR A N 1
ATOM 4575 C CA . THR A 1 560 ? -36.661 -29.954 17.907 1.00 87.50 560 THR A CA 1
ATOM 4576 C C . THR A 1 560 ? -36.945 -28.492 17.539 1.00 87.50 560 THR A C 1
ATOM 4578 O O . THR A 1 560 ? -37.956 -28.194 16.910 1.00 87.50 560 THR A O 1
ATOM 4581 N N . TYR A 1 561 ? -36.030 -27.582 17.883 1.00 85.06 561 TYR A N 1
ATOM 4582 C CA . TYR A 1 561 ? -36.141 -26.143 17.627 1.00 85.06 561 TYR A CA 1
ATOM 4583 C C . TYR A 1 561 ? -35.315 -25.659 16.431 1.00 85.06 561 TYR A C 1
ATOM 4585 O O . TYR A 1 561 ? -35.106 -24.454 16.282 1.00 85.06 561 TYR A O 1
ATOM 4593 N N . ASN A 1 562 ? -34.870 -26.590 15.581 1.00 86.38 562 ASN A N 1
ATOM 4594 C CA . ASN A 1 562 ? -34.031 -26.335 14.410 1.00 86.38 562 ASN A CA 1
ATOM 4595 C C . ASN A 1 562 ? -32.672 -25.679 14.742 1.00 86.38 562 ASN A C 1
ATOM 4597 O O . ASN A 1 562 ? -32.081 -24.993 13.911 1.00 86.38 562 ASN A O 1
ATOM 4601 N N . LEU A 1 563 ? -32.166 -25.898 15.960 1.00 87.75 563 LEU A N 1
ATOM 4602 C CA . LEU A 1 563 ? -30.839 -25.472 16.402 1.00 87.75 563 LEU A CA 1
ATOM 4603 C C . LEU A 1 563 ? -29.840 -26.593 16.091 1.00 87.75 563 LEU A C 1
ATOM 4605 O O . LEU A 1 563 ? -29.578 -27.473 16.914 1.00 87.75 563 LEU A O 1
ATOM 4609 N N . LEU A 1 564 ? -29.327 -26.599 14.863 1.00 89.56 564 LEU A N 1
ATOM 4610 C CA . LEU A 1 564 ? -28.405 -27.628 14.385 1.00 89.56 564 LEU A CA 1
ATOM 4611 C C . LEU A 1 564 ? -26.941 -27.274 14.698 1.00 89.56 564 LEU A C 1
ATOM 4613 O O . LEU A 1 564 ? -26.596 -26.096 14.806 1.00 89.56 564 LEU A O 1
ATOM 4617 N N . PRO A 1 565 ? -26.051 -28.277 14.822 1.00 89.31 565 PRO A N 1
ATOM 4618 C CA . PRO A 1 565 ? -24.617 -28.034 14.898 1.00 89.31 565 PRO A CA 1
ATOM 4619 C C . PRO A 1 565 ? -24.123 -27.225 13.698 1.00 89.31 565 PRO A C 1
ATOM 4621 O O . PRO A 1 565 ? -24.408 -27.574 12.552 1.00 89.31 565 PRO A O 1
ATOM 4624 N N . ILE A 1 566 ? -23.346 -26.177 13.961 1.00 89.94 566 ILE A N 1
ATOM 4625 C CA . ILE A 1 566 ? -22.857 -25.258 12.933 1.00 89.94 566 ILE A CA 1
ATOM 4626 C C . ILE A 1 566 ? -21.362 -25.007 13.085 1.00 89.94 566 ILE A C 1
ATOM 4628 O O . ILE A 1 566 ? -20.803 -25.048 14.183 1.00 89.94 566 ILE A O 1
ATOM 4632 N N . ASP A 1 567 ? -20.707 -24.753 11.958 1.00 90.44 567 ASP A N 1
ATOM 4633 C CA . ASP A 1 567 ? -19.310 -24.352 11.942 1.00 90.44 567 ASP A CA 1
ATOM 4634 C C . ASP A 1 567 ? -19.133 -22.983 12.616 1.00 90.44 567 ASP A C 1
ATOM 4636 O O . ASP A 1 567 ? -19.851 -22.020 12.334 1.00 90.44 567 ASP A O 1
ATOM 4640 N N . ARG A 1 568 ? -18.158 -22.895 13.514 1.00 88.75 568 ARG A N 1
ATOM 4641 C CA . ARG A 1 568 ? -17.892 -21.744 14.376 1.00 88.75 568 ARG A CA 1
ATOM 4642 C C . ARG A 1 568 ? -17.627 -20.492 13.561 1.00 88.75 568 ARG A C 1
ATOM 4644 O O . ARG A 1 568 ? -18.091 -19.428 13.946 1.00 88.75 568 ARG A O 1
ATOM 4651 N N . GLN A 1 569 ? -16.950 -20.610 12.420 1.00 88.69 569 GLN A N 1
ATOM 4652 C CA . GLN A 1 569 ? -16.641 -19.467 11.552 1.00 88.69 569 GLN A CA 1
ATOM 4653 C C . GLN A 1 569 ? -17.903 -18.763 11.026 1.00 88.69 569 GLN A C 1
ATOM 4655 O O . GLN A 1 569 ? -17.876 -17.562 10.767 1.00 88.69 569 GLN A O 1
ATOM 4660 N N . LYS A 1 570 ? -19.029 -19.484 10.911 1.00 85.81 570 LYS A N 1
ATOM 4661 C CA . LYS A 1 570 ? -20.319 -18.907 10.506 1.00 85.81 570 LYS A CA 1
ATOM 4662 C C . LYS A 1 570 ? -21.023 -18.154 11.632 1.00 85.81 570 LYS A C 1
ATOM 4664 O O . LYS A 1 570 ? -21.956 -17.413 11.354 1.00 85.81 570 LYS A O 1
ATOM 4669 N N . VAL A 1 571 ? -20.577 -18.300 12.876 1.00 87.69 571 VAL A N 1
ATOM 4670 C CA . VAL A 1 571 ? -21.220 -17.708 14.059 1.00 87.69 571 VAL A CA 1
ATOM 4671 C C . VAL A 1 571 ? -20.319 -16.675 14.732 1.00 87.69 571 VAL A C 1
ATOM 4673 O O . VAL A 1 571 ? -20.751 -15.565 15.031 1.00 87.69 571 VAL A O 1
ATOM 4676 N N . VAL A 1 572 ? -19.056 -17.031 14.958 1.00 90.31 572 VAL A N 1
ATOM 4677 C CA . VAL A 1 572 ? -18.046 -16.166 15.559 1.00 90.31 572 VAL A CA 1
ATOM 4678 C C . VAL A 1 572 ? -17.427 -15.322 14.458 1.00 90.31 572 VAL A C 1
ATOM 4680 O O . VAL A 1 572 ? -16.657 -15.817 13.630 1.00 90.31 572 VAL A O 1
ATOM 4683 N N . PHE A 1 573 ? -17.773 -14.034 14.447 1.00 90.88 573 PHE A N 1
ATOM 4684 C CA . PHE A 1 573 ? -17.342 -13.117 13.402 1.00 90.88 573 PHE A CA 1
ATOM 4685 C C . PHE A 1 573 ? -15.820 -13.093 13.307 1.00 90.88 573 PHE A C 1
ATOM 4687 O O . PHE A 1 573 ? -15.314 -13.283 12.208 1.00 90.88 573 PHE A O 1
ATOM 4694 N N . SER A 1 574 ? -15.071 -12.977 14.412 1.00 89.31 574 SER A N 1
ATOM 4695 C CA . SER A 1 574 ? -13.592 -12.916 14.396 1.00 89.31 574 SER A CA 1
ATOM 4696 C C . SER A 1 574 ? -12.906 -14.059 13.635 1.00 89.31 574 SER A C 1
ATOM 4698 O O . SER A 1 574 ? -11.820 -13.855 13.089 1.00 89.31 574 SER A O 1
ATOM 4700 N N . ASP A 1 575 ? -13.543 -15.225 13.539 1.00 87.69 575 ASP A N 1
ATOM 4701 C CA . ASP A 1 575 ? -12.923 -16.443 13.016 1.00 87.69 575 ASP A CA 1
ATOM 4702 C C . ASP A 1 575 ? -13.052 -16.581 11.495 1.00 87.69 575 ASP A C 1
ATOM 4704 O O . ASP A 1 575 ? -12.183 -17.181 10.865 1.00 87.69 575 ASP A O 1
ATOM 4708 N N . SER A 1 576 ? -14.076 -15.978 10.879 1.00 82.06 576 SER A N 1
ATOM 4709 C CA . SER A 1 576 ? -14.295 -16.029 9.421 1.00 82.06 576 SER A CA 1
ATOM 4710 C C . SER A 1 576 ? -13.321 -15.184 8.593 1.00 82.06 576 SER A C 1
ATOM 4712 O O . SER A 1 576 ? -13.429 -15.199 7.374 1.00 82.06 576 SER A O 1
ATOM 4714 N N . LYS A 1 577 ? -12.380 -14.466 9.233 1.00 81.81 577 LYS A N 1
ATOM 4715 C CA . LYS A 1 577 ? -11.290 -13.653 8.642 1.00 81.81 577 LYS A CA 1
ATOM 4716 C C . LYS A 1 577 ? -11.544 -13.152 7.209 1.00 81.81 577 LYS A C 1
ATOM 4718 O O . LYS A 1 577 ? -11.251 -13.839 6.233 1.00 81.81 577 LYS A O 1
ATOM 4723 N N . THR A 1 578 ? -11.929 -11.889 7.067 1.00 85.75 578 THR A N 1
ATOM 4724 C CA . THR A 1 578 ? -12.057 -11.258 5.747 1.00 85.75 578 THR A CA 1
ATOM 4725 C C . THR A 1 578 ? -10.676 -10.977 5.139 1.00 85.75 578 THR A C 1
ATOM 4727 O O . THR A 1 578 ? -9.898 -10.185 5.681 1.00 85.75 578 THR A O 1
ATOM 4730 N N . GLN A 1 579 ? -10.361 -11.624 4.013 1.00 88.81 579 GLN A N 1
ATOM 4731 C CA . GLN A 1 579 ? -9.128 -11.381 3.255 1.00 88.81 579 GLN A CA 1
ATOM 4732 C C . GLN A 1 579 ? -9.185 -10.020 2.554 1.00 88.81 579 GLN A C 1
ATOM 4734 O O . GLN A 1 579 ? -10.199 -9.655 1.959 1.00 88.81 579 GLN A O 1
ATOM 4739 N N . TRP A 1 580 ? -8.075 -9.283 2.571 1.00 87.44 580 TRP A N 1
ATOM 4740 C CA . TRP A 1 580 ? -7.951 -7.973 1.934 1.00 87.44 580 TRP A CA 1
ATOM 4741 C C . TRP A 1 580 ? -8.240 -8.036 0.431 1.00 87.44 580 TRP A C 1
ATOM 4743 O O . TRP A 1 580 ? -8.916 -7.159 -0.104 1.00 87.44 580 TRP A O 1
ATOM 4753 N N . ALA A 1 581 ? -7.758 -9.083 -0.247 1.00 86.12 581 ALA A N 1
ATOM 4754 C CA . ALA A 1 581 ? -7.981 -9.286 -1.678 1.00 86.12 581 ALA A CA 1
ATOM 4755 C C . ALA A 1 581 ? -9.472 -9.459 -2.003 1.00 86.12 581 ALA A C 1
ATOM 4757 O O . ALA A 1 581 ? -10.002 -8.719 -2.827 1.00 86.12 581 ALA A O 1
ATOM 4758 N N . THR A 1 582 ? -10.158 -10.356 -1.289 1.00 85.06 582 THR A N 1
ATOM 4759 C CA . THR A 1 582 ? -11.596 -10.603 -1.461 1.00 85.06 582 THR A CA 1
ATOM 4760 C C . THR A 1 582 ? -12.416 -9.359 -1.140 1.00 85.06 582 THR A C 1
ATOM 4762 O O . THR A 1 582 ? -13.302 -8.993 -1.903 1.00 85.06 582 THR A O 1
ATOM 4765 N N . TRP A 1 583 ? -12.084 -8.644 -0.060 1.00 86.69 583 TRP A N 1
ATOM 4766 C CA . TRP A 1 583 ? -12.766 -7.393 0.267 1.00 86.69 583 TRP A CA 1
ATOM 4767 C C . TRP A 1 583 ? -12.565 -6.340 -0.825 1.00 86.69 583 TRP A C 1
ATOM 4769 O O . TRP A 1 583 ? -13.518 -5.685 -1.215 1.00 86.69 583 TRP A O 1
ATOM 4779 N N . LYS A 1 584 ? -11.355 -6.215 -1.390 1.00 86.06 584 LYS A N 1
ATOM 4780 C CA . LYS A 1 584 ? -11.068 -5.310 -2.516 1.00 86.06 584 LYS A CA 1
ATOM 4781 C C . LYS A 1 584 ? -11.876 -5.657 -3.772 1.00 86.06 584 LYS A C 1
ATOM 4783 O O . LYS A 1 584 ? -12.263 -4.750 -4.504 1.00 86.06 584 LYS A O 1
ATOM 4788 N N . GLU A 1 585 ? -12.100 -6.940 -4.039 1.00 83.69 585 GLU A N 1
ATOM 4789 C CA . GLU A 1 585 ? -12.911 -7.408 -5.168 1.00 83.69 585 GLU A CA 1
ATOM 4790 C C . GLU A 1 585 ? -14.385 -7.014 -5.024 1.00 83.69 585 GLU A C 1
ATOM 4792 O O . GLU A 1 585 ? -14.987 -6.627 -6.022 1.00 83.69 585 GLU A O 1
ATOM 4797 N N . MET A 1 586 ? -14.932 -6.991 -3.801 1.00 76.94 586 MET A N 1
ATOM 4798 C CA . MET A 1 586 ? -16.316 -6.555 -3.537 1.00 76.94 586 MET A CA 1
ATOM 4799 C C . MET A 1 586 ? -16.587 -5.097 -3.954 1.00 76.94 586 MET A C 1
ATOM 4801 O O . MET A 1 586 ? -17.729 -4.733 -4.216 1.00 76.94 586 MET A O 1
ATOM 4805 N N . TRP A 1 587 ? -15.545 -4.261 -4.045 1.00 79.69 587 TRP A N 1
ATOM 4806 C CA . TRP A 1 587 ? -15.654 -2.858 -4.471 1.00 79.69 587 TRP A CA 1
ATOM 4807 C C . TRP A 1 587 ? -15.481 -2.656 -5.979 1.00 79.69 587 TRP A C 1
ATOM 4809 O O . TRP A 1 587 ? -15.612 -1.532 -6.468 1.00 79.69 587 TRP A O 1
ATOM 4819 N N . GLN A 1 588 ? -15.138 -3.705 -6.731 1.00 69.31 588 GLN A N 1
ATOM 4820 C CA . GLN A 1 588 ? -15.050 -3.608 -8.183 1.00 69.31 588 GLN A CA 1
ATOM 4821 C C . GLN A 1 588 ? -16.454 -3.742 -8.782 1.00 69.31 588 GLN A C 1
ATOM 4823 O O . GLN A 1 588 ? -17.226 -4.587 -8.333 1.00 69.31 588 GLN A O 1
ATOM 4828 N N . PRO A 1 589 ? -16.809 -2.939 -9.803 1.00 58.22 589 PRO A N 1
ATOM 4829 C CA . PRO A 1 589 ? -18.076 -3.115 -10.498 1.00 58.22 589 PRO A CA 1
ATOM 4830 C C . PRO A 1 589 ? -18.141 -4.549 -11.027 1.00 58.22 589 PRO A C 1
ATOM 4832 O O . PRO A 1 589 ? -17.237 -4.979 -11.748 1.00 58.22 589 PRO A O 1
ATOM 4835 N N . ALA A 1 590 ? -19.172 -5.290 -10.616 1.00 48.53 590 ALA A N 1
ATOM 4836 C CA . ALA A 1 590 ? -19.297 -6.713 -10.893 1.00 48.53 590 ALA A CA 1
ATOM 4837 C C . ALA A 1 590 ? -19.118 -6.988 -12.393 1.00 48.53 590 ALA A C 1
ATOM 4839 O O . ALA A 1 590 ? -19.919 -6.562 -13.228 1.00 48.53 590 ALA A O 1
ATOM 4840 N N . ILE A 1 591 ? -18.067 -7.729 -12.743 1.00 39.38 591 ILE A N 1
ATOM 4841 C CA . ILE A 1 591 ? -18.037 -8.446 -14.015 1.00 39.38 591 ILE A CA 1
ATOM 4842 C C . ILE A 1 591 ? -19.123 -9.523 -13.877 1.00 39.38 591 ILE A C 1
ATOM 4844 O O . ILE A 1 591 ? -19.114 -10.243 -12.878 1.00 39.38 591 ILE A O 1
ATOM 4848 N N . PRO A 1 592 ? -20.084 -9.633 -14.810 1.00 34.84 592 PRO A N 1
ATOM 4849 C CA . PRO A 1 592 ? -21.162 -10.606 -14.716 1.00 34.84 592 PRO A CA 1
ATOM 4850 C C . PRO A 1 592 ? -20.589 -12.014 -14.923 1.00 34.84 592 PRO A C 1
ATOM 4852 O O . PRO A 1 592 ? -20.543 -12.537 -16.033 1.00 34.84 592 PRO A O 1
ATOM 4855 N N . SER A 1 593 ? -20.113 -12.625 -13.846 1.00 31.69 593 SER A N 1
ATOM 4856 C CA . SER A 1 593 ? -19.712 -14.026 -13.786 1.00 31.69 593 SER A CA 1
ATOM 4857 C C . SER A 1 593 ? -20.198 -14.601 -12.463 1.00 31.69 593 SER A C 1
ATOM 4859 O O . SER A 1 593 ? -19.990 -14.008 -11.409 1.00 31.69 593 SER A O 1
ATOM 4861 N N . GLY A 1 594 ? -20.937 -15.704 -12.569 1.00 35.00 594 GLY A N 1
ATOM 4862 C CA . GLY A 1 594 ? -21.815 -16.225 -11.532 1.00 35.00 594 GLY A CA 1
ATOM 4863 C C . GLY A 1 594 ? -21.143 -16.648 -10.226 1.00 35.00 594 GLY A C 1
ATOM 4864 O O . GLY A 1 594 ? -19.986 -17.056 -10.196 1.00 35.00 594 GLY A O 1
ATOM 4865 N N . SER A 1 595 ? -21.973 -16.591 -9.181 1.00 40.81 595 SER A N 1
ATOM 4866 C CA . SER A 1 595 ? -21.881 -17.318 -7.910 1.00 40.81 595 SER A CA 1
ATOM 4867 C C . SER A 1 595 ? -20.525 -17.276 -7.203 1.00 40.81 595 SER A C 1
ATOM 4869 O O . SER A 1 595 ? -19.814 -18.278 -7.144 1.00 40.81 595 SER A O 1
ATOM 4871 N N . THR A 1 596 ? -20.231 -16.149 -6.562 1.00 39.47 596 THR A N 1
ATOM 4872 C CA . THR A 1 596 ? -19.386 -16.152 -5.365 1.00 39.47 596 THR A CA 1
ATOM 4873 C C . THR A 1 596 ? -20.311 -15.889 -4.185 1.00 39.47 596 THR A C 1
ATOM 4875 O O . THR A 1 596 ? -20.858 -14.795 -4.062 1.00 39.47 596 THR A O 1
ATOM 4878 N N . GLU A 1 597 ? -20.562 -16.912 -3.367 1.00 41.88 597 GLU A N 1
ATOM 4879 C CA . GLU A 1 597 ? -21.276 -16.754 -2.099 1.00 41.88 597 GLU A CA 1
ATOM 4880 C C . GLU A 1 597 ? -20.518 -15.731 -1.246 1.00 41.88 597 GLU A C 1
ATOM 4882 O O . GLU A 1 597 ? -19.384 -15.958 -0.823 1.00 41.88 597 GLU A O 1
ATOM 4887 N N . THR A 1 598 ? -21.127 -14.566 -1.046 1.00 40.59 598 THR A N 1
ATOM 4888 C CA . THR A 1 598 ? -20.622 -13.532 -0.147 1.00 40.59 598 THR A CA 1
ATOM 4889 C C . THR A 1 598 ? -20.701 -14.050 1.291 1.00 40.59 598 THR A C 1
ATOM 4891 O O . THR A 1 598 ? -21.780 -14.489 1.701 1.00 40.59 598 THR A O 1
ATOM 4894 N N . PRO A 1 599 ? -19.619 -14.003 2.089 1.00 39.38 599 PRO A N 1
ATOM 4895 C CA . PRO A 1 599 ? -19.723 -14.267 3.518 1.00 39.38 599 PRO A CA 1
ATOM 4896 C C . PRO A 1 599 ? -20.708 -13.266 4.148 1.00 39.38 599 PRO A C 1
ATOM 4898 O O . PRO A 1 599 ? -20.529 -12.056 4.049 1.00 39.38 599 PRO A O 1
ATOM 4901 N N . LEU A 1 600 ? -21.782 -13.788 4.752 1.00 43.44 600 LEU A N 1
ATOM 4902 C CA . LEU A 1 600 ? -22.880 -13.035 5.373 1.00 43.44 600 LEU A CA 1
ATOM 4903 C C . LEU A 1 600 ? -22.407 -12.335 6.656 1.00 43.44 600 LEU A C 1
ATOM 4905 O O . LEU A 1 600 ? -22.657 -12.793 7.768 1.00 43.44 600 LEU A O 1
ATOM 4909 N N . ALA A 1 601 ? -21.699 -11.220 6.509 1.00 40.62 601 ALA A N 1
ATOM 4910 C CA . ALA A 1 601 ? -21.377 -10.323 7.618 1.00 40.62 601 ALA A CA 1
ATOM 4911 C C . ALA A 1 601 ? -22.537 -9.372 7.968 1.00 40.62 601 ALA A C 1
ATOM 4913 O O . ALA A 1 601 ? -22.448 -8.606 8.928 1.00 40.62 601 ALA A O 1
ATOM 4914 N N . SER A 1 602 ? -23.610 -9.395 7.179 1.00 40.31 602 SER A N 1
ATOM 4915 C CA . SER A 1 602 ? -24.664 -8.390 7.246 1.00 40.31 602 SER A CA 1
ATOM 4916 C C . SER A 1 602 ? -25.921 -8.831 6.504 1.00 40.31 602 SER A C 1
ATOM 4918 O O . SER A 1 602 ? -26.474 -8.107 5.688 1.00 40.31 602 SER A O 1
ATOM 4920 N N . SER A 1 603 ? -26.446 -10.009 6.830 1.00 35.06 603 SER A N 1
ATOM 4921 C CA . SER A 1 603 ? -27.877 -10.176 6.619 1.00 35.06 603 SER A CA 1
ATOM 4922 C C . SER A 1 603 ? -28.620 -9.176 7.493 1.00 35.06 603 SER A C 1
ATOM 4924 O O . SER A 1 603 ? -28.429 -9.090 8.708 1.00 35.06 603 SER A O 1
ATOM 4926 N N . MET A 1 604 ? -29.490 -8.393 6.862 1.00 40.41 604 MET A N 1
ATOM 4927 C CA . MET A 1 604 ? -30.584 -7.722 7.553 1.00 40.41 604 MET A CA 1
ATOM 4928 C C . MET A 1 604 ? -31.198 -8.682 8.591 1.00 40.41 604 MET A C 1
ATOM 4930 O O . MET A 1 604 ? -31.419 -9.853 8.259 1.00 40.41 604 MET A O 1
ATOM 4934 N N . PRO A 1 605 ? -31.507 -8.227 9.821 1.00 36.97 605 PRO A N 1
ATOM 4935 C CA . PRO A 1 605 ? -32.120 -9.083 10.829 1.00 36.97 605 PRO A CA 1
ATOM 4936 C C . PRO A 1 605 ? -33.323 -9.822 10.233 1.00 36.97 605 PRO A C 1
ATOM 4938 O O . PRO A 1 605 ? -34.093 -9.241 9.470 1.00 36.97 605 PRO A O 1
ATOM 4941 N N . VAL A 1 606 ? -33.519 -11.091 10.607 1.00 35.44 606 VAL A N 1
ATOM 4942 C CA . VAL A 1 606 ? -34.625 -11.959 10.142 1.00 35.44 606 VAL A CA 1
ATOM 4943 C C . VAL A 1 606 ? -35.997 -11.259 10.227 1.00 35.44 606 VAL A C 1
ATOM 4945 O O . VAL A 1 606 ? -36.867 -11.480 9.386 1.00 35.44 606 VAL A O 1
ATOM 4948 N N . ARG A 1 607 ? -36.170 -10.320 11.172 1.00 31.52 607 ARG A N 1
ATOM 4949 C CA . ARG A 1 607 ? -37.357 -9.450 11.280 1.00 31.52 607 ARG A CA 1
ATOM 4950 C C . ARG A 1 607 ? -37.622 -8.560 10.057 1.00 31.52 607 ARG A C 1
ATOM 4952 O O . ARG A 1 607 ? -38.776 -8.251 9.803 1.00 31.52 607 ARG A O 1
ATOM 4959 N N . ILE A 1 608 ? -36.599 -8.141 9.315 1.00 35.72 608 ILE A N 1
ATOM 4960 C CA . ILE A 1 608 ? -36.730 -7.264 8.141 1.00 35.72 608 ILE A CA 1
ATOM 4961 C C . ILE A 1 608 ? -36.944 -8.069 6.855 1.00 35.72 608 ILE A C 1
ATOM 4963 O O . ILE A 1 608 ? -37.693 -7.601 6.003 1.00 35.72 608 ILE A O 1
ATOM 4967 N N . ARG A 1 609 ? -36.419 -9.304 6.735 1.00 32.41 609 ARG A N 1
ATOM 4968 C CA . ARG A 1 609 ? -36.852 -10.209 5.645 1.00 32.41 609 ARG A CA 1
ATOM 4969 C C . ARG A 1 609 ? -38.360 -10.446 5.688 1.00 32.41 609 ARG A C 1
ATOM 4971 O O . ARG A 1 609 ? -38.980 -10.441 4.634 1.00 32.41 609 ARG A O 1
ATOM 4978 N N . LEU A 1 610 ? -38.940 -10.579 6.884 1.00 30.91 610 LEU A N 1
ATOM 4979 C CA . LEU A 1 610 ? -40.393 -10.687 7.055 1.00 30.91 610 LEU A CA 1
ATOM 4980 C C . LEU A 1 610 ? -41.115 -9.408 6.586 1.00 30.91 610 LEU A C 1
ATOM 4982 O O . LEU A 1 610 ? -42.053 -9.494 5.807 1.00 30.91 610 LEU A O 1
ATOM 4986 N N . ILE A 1 611 ? -40.610 -8.216 6.930 1.00 32.44 611 ILE A N 1
ATOM 4987 C CA . ILE A 1 611 ? -41.220 -6.943 6.493 1.00 32.44 611 ILE A CA 1
ATOM 4988 C C . ILE A 1 611 ? -41.084 -6.712 4.972 1.00 32.44 611 ILE A C 1
ATOM 4990 O O . ILE A 1 611 ? -41.983 -6.138 4.364 1.00 32.44 611 ILE A O 1
ATOM 4994 N N . GLN A 1 612 ? -39.990 -7.153 4.338 1.00 35.12 612 GLN A N 1
ATOM 4995 C CA . GLN A 1 612 ? -39.806 -7.044 2.882 1.00 35.12 612 GLN A CA 1
ATOM 4996 C C . GLN A 1 612 ? -40.530 -8.140 2.083 1.00 35.12 612 GLN A C 1
ATOM 4998 O O . GLN A 1 612 ? -40.895 -7.890 0.936 1.00 35.12 612 GLN A O 1
ATOM 5003 N N . GLN A 1 613 ? -40.743 -9.339 2.641 1.00 32.25 613 GLN A N 1
ATOM 5004 C CA . GLN A 1 613 ? -41.512 -10.399 1.972 1.00 32.25 613 GLN A CA 1
ATOM 5005 C C . GLN A 1 613 ? -43.027 -10.182 2.057 1.00 32.25 613 GLN A C 1
ATOM 5007 O O . GLN A 1 613 ? -43.722 -10.559 1.116 1.00 32.25 613 GLN A O 1
ATOM 5012 N N . ASP A 1 614 ? -43.520 -9.507 3.099 1.00 29.11 614 ASP A N 1
ATOM 5013 C CA . ASP A 1 614 ? -44.948 -9.198 3.271 1.00 29.11 614 ASP A CA 1
ATOM 5014 C C . ASP A 1 614 ? -45.430 -7.998 2.426 1.00 29.11 614 ASP A C 1
ATOM 5016 O O . ASP A 1 614 ? -46.594 -7.608 2.495 1.00 29.11 614 ASP A O 1
ATOM 5020 N N . TRP A 1 615 ? -44.558 -7.425 1.587 1.00 31.53 615 TRP A N 1
ATOM 5021 C CA . TRP A 1 615 ? -44.913 -6.406 0.596 1.00 31.53 615 TRP A CA 1
ATOM 5022 C C . TRP A 1 615 ? -44.637 -6.905 -0.828 1.00 31.53 615 TRP A C 1
ATOM 5024 O O . TRP A 1 615 ? -43.707 -6.482 -1.517 1.00 31.53 615 TRP A O 1
ATOM 5034 N N . ARG A 1 616 ? -45.500 -7.809 -1.294 1.00 28.12 616 ARG A N 1
ATOM 5035 C CA . ARG A 1 616 ? -45.880 -7.870 -2.710 1.00 28.12 616 ARG A CA 1
ATOM 5036 C C . ARG A 1 616 ? -47.354 -7.453 -2.794 1.00 28.12 616 ARG A C 1
ATOM 5038 O O . ARG A 1 616 ? -48.117 -7.942 -1.965 1.00 28.12 616 ARG A O 1
ATOM 5045 N N . PRO A 1 617 ? -47.728 -6.530 -3.699 1.00 37.06 617 PRO A N 1
ATOM 5046 C CA . PRO A 1 617 ? -49.125 -6.142 -3.876 1.00 37.06 617 PRO A CA 1
ATOM 5047 C C . PRO A 1 617 ? -50.016 -7.330 -4.244 1.00 37.06 617 PRO A C 1
ATOM 5049 O O . PRO A 1 617 ? -49.499 -8.282 -4.882 1.00 37.06 617 PRO A O 1
#

Sequence (617 aa):
RTGATILDDNDASSVVGTLGERPDPEFASRIRLDGADLDVDQAFPTVLVQEASSDPVRDVIAKEVSSLSLVLAVGLVLMGLIHVPTFRQYTVRILKRVWKLVHRVAIDWPARILQLPFVQMLWRNRTFVRIRRVFISPFLISLAFCQWLPWLFGLQPRNWWWVTVIGALLSLALNSRLGRDAEELTAEWLANLWYNFHARVLMAVIDWIIDFFKTLLGFVERFLYAVDEWLRFHSAESWFTVVAKAILGVIWSFVSFLIRIYVNLMIEPTFHPVKHFPVVTVAHKMLFPFLLVLDQMMRESLTPYLGGPLAFSVTWFNIFFLPGLFGFAVWELKENWRLYDANREPSLTPSAVGSHGETVPRLMKPGFHSGTLPKLFRRMRRLEQKEASIRRYSLRRAAREQLEHVERDVRRFVDREFIRLLDLCPPWKDFGIACKHVHVASNSIQVQITCRRLGHIPLTLLFQEQSGWAVATIADTGWLRFASSEQTLVLEHALEGFYRKAGIELVREQLCENLIGAHEYDINSVGLAIWPNRLFHREITVDLDRSQTLRPTPATEAATYNLLPIDRQKVVFSDSKTQWATWKEMWQPAIPSGSTETPLASSMPVRIRLIQQDWRP